Protein AF-A0A8D0ALK1-F1 (afdb_monomer_lite)

Radius of gyration: 41.33 Å; chains: 1; bounding box: 83×125×122 Å

Secondary structure (DSSP, 8-state):
--------------TT--TTS--TT---TTSS--SSPEEEEEES-HHHHTSHHHHHHHHHHTTSTTEEEEEPPHHHHHHS-GGGSPP-SEEEE---TT--HHHHHHHHHHH-PEESB-STHHHHHTBHHHHHHHHHHTT-----EEEE---SSSTTSSSEEE-SSEEEETTEEEESSEEEEESBTT----EEEPPGGGT--EEEEEEEETTEEEEEES--SPPSSS-EEEEEPP--SSEEEEEEEESTT-EEEEEEE-TTSS-BPPB-TTSPBP-EE-PPPHHHHHHHHHHHHHTTBSEEEEEEEEETTEEEEEEEEES---SS-HHHHHHHHHHHHHHHHHHH-HHHHHHHHHHHHHHHHHHHHHHHHHHHHHHHHHHHHHHHHHHHHHHHHHHHHHHHHHHHHHHHHHHHHHHTTS-TT-TTTHHHHHHHHHHHHHHHHHHHHHHHHHHHHHHHHHHHHHHHHHHHHHHHHHHHHHHHHHHHHHHHHHHHHHHHHHHHHHHHHHHHHHHHHHHHHHHHHHHHHHHHH-

Foldseek 3Di:
DDDDDDPDDPPDDDPPDDPPPDDPPDDDPVPPQPPAAAEEEEAEAPCPCVDPLNCLLVVVLVVDSRYDYHYWDNCCQQPNQLVPTDAGQEYEYADDPPGPLVRVVVNCVVRVHHYLADSVLRVLQQFVVSVVVLCVVLVAFAFDKDKWDADQVHLPPIQWDDDQAWIAHPNDIAGPQKKKAARGQNFQQIKTWHHVVVVTWIWTAHDDDQFFGIATDNDRDDDSHHIIMIGHDFDAPQWKKKWWAQALQDIFIKIAGDCRPHRGFDADPVRHGDIHGDDDDPVVSNVSNSLCVSSVANTWMWIWGCHPNDIHTHHTNGHDADPPDSVSSVVNSVSVVLVVVCVVPVPVSVVVVVVVVVVVVVVVVVVVVVVVVVVVVVVVVVVVVVVVVVVVVVVVVVVVVVVVVVVVVVVVVVCVVPPPPCPVVVPVCVVVVVVVVVVVVVVVVVVVVVVVVVVVVVVVVVCVVVCVVVVVVVVVVVVVVVVVVCVVVVVVVCVVVVVVVVVVVVVVVVVVVVVVVVVVVVVVVVVVPD

Organism: Sander lucioperca (NCBI:txid283035)

InterPro domains:
  IPR037446 Histidine acid phosphatase, VIP1 family [PTHR12750] (33-332)
  IPR040557 VIP1, N-terminal [PF18086] (38-127)

pLDDT: mean 72.55, std 26.15, range [27.42, 98.62]

Structure (mmCIF, N/CA/C/O backbone):
data_AF-A0A8D0ALK1-F1
#
_entry.id   AF-A0A8D0ALK1-F1
#
loop_
_atom_site.group_PDB
_atom_site.id
_atom_site.type_symbol
_atom_site.label_atom_id
_atom_site.label_alt_id
_atom_site.label_comp_id
_atom_site.label_asym_id
_atom_site.label_entity_id
_atom_site.label_seq_id
_atom_site.pdbx_PDB_ins_code
_atom_site.Cartn_x
_atom_site.Cartn_y
_atom_site.Cartn_z
_atom_site.occupancy
_atom_site.B_iso_or_equiv
_atom_site.auth_seq_id
_atom_site.auth_comp_id
_atom_site.auth_asym_id
_atom_site.auth_atom_id
_atom_site.pdbx_PDB_model_num
ATOM 1 N N . ARG A 1 1 ? 23.173 11.449 44.934 1.00 37.00 1 ARG A N 1
ATOM 2 C CA . ARG A 1 1 ? 21.881 11.759 45.596 1.00 37.00 1 ARG A CA 1
ATOM 3 C C . ARG A 1 1 ? 21.369 13.044 44.942 1.00 37.00 1 ARG A C 1
ATOM 5 O O . ARG A 1 1 ? 21.784 14.098 45.379 1.00 37.00 1 ARG A O 1
ATOM 12 N N . ALA A 1 2 ? 20.718 13.084 43.778 1.00 35.62 2 ALA A N 1
ATOM 13 C CA . ALA A 1 2 ? 19.665 12.246 43.192 1.00 35.62 2 ALA A CA 1
ATOM 14 C C . ALA A 1 2 ? 18.427 12.128 44.099 1.00 35.62 2 ALA A C 1
ATOM 16 O O . ALA A 1 2 ? 18.413 11.278 44.984 1.00 35.62 2 ALA A O 1
ATOM 17 N N . ALA A 1 3 ? 17.453 13.014 43.869 1.00 30.59 3 ALA A N 1
ATOM 18 C CA . ALA A 1 3 ? 16.035 12.932 44.242 1.00 30.59 3 ALA A CA 1
ATOM 19 C C . ALA A 1 3 ? 15.292 13.878 43.267 1.00 30.59 3 ALA A C 1
ATOM 21 O O . ALA A 1 3 ? 15.489 15.087 43.313 1.00 30.59 3 ALA A O 1
ATOM 22 N N . SER A 1 4 ? 14.822 13.354 42.131 1.00 27.42 4 SER A N 1
ATOM 23 C CA . SER A 1 4 ? 13.433 12.916 41.891 1.00 27.42 4 SER A CA 1
ATOM 24 C C . SER A 1 4 ? 12.476 14.090 41.639 1.00 27.42 4 SER A C 1
ATOM 26 O O . SER A 1 4 ? 11.747 14.516 42.530 1.00 27.42 4 SER A O 1
ATOM 28 N N . LEU A 1 5 ? 12.480 14.592 40.401 1.00 28.50 5 LEU A N 1
ATOM 29 C CA . LEU A 1 5 ? 11.356 15.341 39.840 1.00 28.50 5 LEU A CA 1
ATOM 30 C C . LEU A 1 5 ? 10.360 14.308 39.308 1.00 28.50 5 LEU A C 1
ATOM 32 O O . LEU A 1 5 ? 10.665 13.577 38.368 1.00 28.50 5 LEU A O 1
ATOM 36 N N . THR A 1 6 ? 9.210 14.199 39.960 1.00 28.91 6 THR A N 1
ATOM 37 C CA . THR A 1 6 ? 8.078 13.410 39.482 1.00 28.91 6 THR A CA 1
ATOM 38 C C . THR A 1 6 ? 7.420 14.141 38.317 1.00 28.91 6 THR A C 1
ATOM 40 O O . THR A 1 6 ? 6.882 15.233 38.491 1.00 28.91 6 THR A O 1
ATOM 43 N N . GLU A 1 7 ? 7.470 13.529 37.135 1.00 30.86 7 GLU A N 1
ATOM 44 C CA . GLU A 1 7 ? 6.561 13.801 36.025 1.00 30.86 7 GLU A CA 1
ATOM 45 C C . GLU A 1 7 ? 5.153 13.357 36.435 1.00 30.86 7 GLU A C 1
ATOM 47 O O . GLU A 1 7 ? 4.832 12.178 36.386 1.00 30.86 7 GLU A O 1
ATOM 52 N N . ASN A 1 8 ? 4.323 14.289 36.881 1.00 32.00 8 ASN A N 1
ATOM 53 C CA . ASN A 1 8 ? 2.869 14.179 36.851 1.00 32.00 8 ASN A CA 1
ATOM 54 C C . ASN A 1 8 ? 2.325 15.607 36.738 1.00 32.00 8 ASN A C 1
ATOM 56 O O . ASN A 1 8 ? 2.932 16.533 37.263 1.00 32.00 8 ASN A O 1
ATOM 60 N N . ASP A 1 9 ? 1.221 15.770 36.015 1.00 31.39 9 ASP A N 1
ATOM 61 C CA . ASP A 1 9 ? 0.524 17.036 35.719 1.00 31.39 9 ASP A CA 1
ATOM 62 C C . ASP A 1 9 ? 0.940 17.791 34.445 1.00 31.39 9 ASP A C 1
ATOM 64 O O . ASP A 1 9 ? 0.961 19.019 34.386 1.00 31.39 9 ASP A O 1
ATOM 68 N N . ARG A 1 10 ? 1.119 17.058 33.338 1.00 30.78 10 ARG A N 1
ATOM 69 C CA . ARG A 1 10 ? 0.694 17.576 32.021 1.00 30.78 10 ARG A CA 1
ATOM 70 C C . ARG A 1 10 ? -0.693 17.035 31.678 1.00 30.78 10 ARG A C 1
ATOM 72 O O . ARG A 1 10 ? -0.836 16.147 30.841 1.00 30.78 10 ARG A O 1
ATOM 79 N N . GLN A 1 11 ? -1.720 17.575 32.331 1.00 30.17 11 GLN A N 1
ATOM 80 C CA . GLN A 1 11 ? -3.093 17.474 31.837 1.00 30.17 11 GLN A CA 1
ATOM 81 C C . GLN A 1 11 ? -3.224 18.372 30.602 1.00 30.17 11 GLN A C 1
ATOM 83 O O . GLN A 1 11 ? -3.250 19.597 30.701 1.00 30.17 11 GLN A O 1
ATOM 88 N N . TYR A 1 12 ? -3.289 17.763 29.420 1.00 31.61 12 TYR A N 1
ATOM 89 C CA . TYR A 1 12 ? -3.788 18.444 28.229 1.00 31.61 12 TYR A CA 1
ATOM 90 C C . TYR A 1 12 ? -5.313 18.585 28.365 1.00 31.61 12 TYR A C 1
ATOM 92 O O . TYR A 1 12 ? -5.971 17.599 28.706 1.00 31.61 12 TYR A O 1
ATOM 100 N N . PRO A 1 13 ? -5.902 19.771 28.130 1.00 31.12 13 PRO A N 1
ATOM 101 C CA . PRO A 1 13 ? -7.339 19.952 28.271 1.00 31.12 13 PRO A CA 1
ATOM 102 C C . PRO A 1 13 ? -8.085 19.138 27.208 1.00 31.12 13 PRO A C 1
ATOM 104 O O . PRO A 1 13 ? -7.770 19.184 26.018 1.00 31.12 13 PRO A O 1
ATOM 107 N N . CYS A 1 14 ? -9.092 18.389 27.654 1.00 35.25 14 CYS A N 1
ATOM 108 C CA . CYS A 1 14 ? -10.040 17.688 26.800 1.00 35.25 14 CYS A CA 1
ATOM 109 C C . CYS A 1 14 ? -10.796 18.705 25.925 1.00 35.25 14 CYS A C 1
ATOM 111 O O . CYS A 1 14 ? -11.572 19.515 26.428 1.00 35.25 14 CYS A O 1
ATOM 113 N N . LEU A 1 15 ? -10.590 18.660 24.608 1.00 38.78 15 LEU A N 1
ATOM 114 C CA . LEU A 1 15 ? -11.189 19.579 23.627 1.00 38.78 15 LEU A CA 1
ATOM 115 C C . LEU A 1 15 ? -12.679 19.308 23.325 1.00 38.78 15 LEU A C 1
ATOM 117 O O . LEU A 1 15 ? -13.199 19.811 22.335 1.00 38.78 15 LEU A O 1
ATOM 121 N N . THR A 1 16 ? -13.385 18.523 24.148 1.00 40.69 16 THR A N 1
ATOM 122 C CA . THR A 1 16 ? -14.784 18.133 23.869 1.00 40.69 16 THR A CA 1
ATOM 123 C C . THR A 1 16 ? -15.781 18.344 25.012 1.00 40.69 16 THR A C 1
ATOM 125 O O . THR A 1 16 ? -16.963 18.073 24.821 1.00 40.69 16 THR A O 1
ATOM 128 N N . CYS A 1 17 ? -15.382 18.911 26.157 1.00 33.03 17 CYS A N 1
ATOM 129 C CA . CYS A 1 17 ? -16.302 19.119 27.284 1.00 33.03 17 CYS A CA 1
ATOM 130 C C . CYS A 1 17 ? -16.154 20.530 27.876 1.00 33.03 17 CYS A C 1
ATOM 132 O O . CYS A 1 17 ? -15.208 20.792 28.615 1.00 33.03 17 CYS A O 1
ATOM 134 N N . HIS A 1 18 ? -17.097 21.438 27.597 1.00 32.75 18 HIS A N 1
ATOM 135 C CA . HIS A 1 18 ? -17.224 22.692 28.352 1.00 32.75 18 HIS A CA 1
ATOM 136 C C . HIS A 1 18 ? -18.077 22.434 29.620 1.00 32.75 18 HIS A C 1
ATOM 138 O O . HIS A 1 18 ? -19.103 21.760 29.504 1.00 32.75 18 HIS A O 1
ATOM 144 N N . PRO A 1 19 ? -17.729 22.944 30.822 1.00 34.88 19 PRO A N 1
ATOM 145 C CA . PRO A 1 19 ? -18.329 22.501 32.096 1.00 34.88 19 PRO A CA 1
ATOM 146 C C . PRO A 1 19 ? -19.754 23.002 32.404 1.00 34.88 19 PRO A C 1
ATOM 148 O O . PRO A 1 19 ? -20.166 22.988 33.559 1.00 34.88 19 PRO A O 1
ATOM 151 N N . SER A 1 20 ? -20.518 23.485 31.426 1.00 36.06 20 SER A N 1
ATOM 152 C CA . SER A 1 20 ? -21.765 24.233 31.668 1.00 36.06 20 SER A CA 1
ATOM 153 C C . SER A 1 20 ? -23.062 23.472 31.359 1.00 36.06 20 SER A C 1
ATOM 155 O O . SER A 1 20 ? -24.126 24.082 31.332 1.00 36.06 20 SER A O 1
ATOM 157 N N . LEU A 1 21 ? -23.009 22.151 31.155 1.00 37.72 21 LEU A N 1
ATOM 158 C CA . LEU A 1 21 ? -24.190 21.328 30.834 1.00 37.72 21 LEU A CA 1
ATOM 159 C C . LEU A 1 21 ? -24.625 20.355 31.944 1.00 37.72 21 LEU A C 1
ATOM 161 O O . LEU A 1 21 ? -25.473 19.500 31.700 1.00 37.72 21 LEU A O 1
ATOM 165 N N . LEU A 1 22 ? -24.094 20.476 33.166 1.00 35.22 22 LEU A N 1
ATOM 166 C CA . LEU A 1 22 ? -24.470 19.604 34.285 1.00 35.22 22 LEU A CA 1
ATOM 167 C C . LEU A 1 22 ? -24.915 20.415 35.491 1.00 35.22 22 LEU A C 1
ATOM 169 O O . LEU A 1 22 ? -24.142 21.179 36.063 1.00 35.22 22 LEU A O 1
ATOM 173 N N . GLY A 1 23 ? -26.179 20.230 35.875 1.00 35.62 23 GLY A N 1
ATOM 174 C CA . GLY A 1 23 ? -26.666 20.671 37.176 1.00 35.62 23 GLY A CA 1
ATOM 175 C C . GLY A 1 23 ? -25.873 19.999 38.307 1.00 35.62 23 GLY A C 1
ATOM 176 O O . GLY A 1 23 ? -25.333 18.903 38.114 1.00 35.62 23 GLY A O 1
ATOM 177 N N . PRO A 1 24 ? -25.787 20.625 39.492 1.00 35.81 24 PRO A N 1
ATOM 178 C CA . PRO A 1 24 ? -25.089 20.035 40.625 1.00 35.81 24 PRO A CA 1
ATOM 179 C C . PRO A 1 24 ? -25.780 18.718 41.009 1.00 35.81 24 PRO A C 1
ATOM 181 O O . PRO A 1 24 ? -26.920 18.720 41.465 1.00 35.81 24 PRO A O 1
ATOM 184 N N . GLY A 1 25 ? -25.093 17.594 40.790 1.00 44.75 25 GLY A N 1
ATOM 185 C CA . GLY A 1 25 ? -25.544 16.260 41.205 1.00 44.75 25 GLY A CA 1
ATOM 186 C C . GLY A 1 25 ? -26.028 15.308 40.104 1.00 44.75 25 GLY A C 1
ATOM 187 O O . GLY A 1 25 ? -26.467 14.213 40.440 1.00 44.75 25 GLY A O 1
ATOM 188 N N . LEU A 1 26 ? -25.927 15.655 38.816 1.00 36.69 26 LEU A N 1
ATOM 189 C CA . LEU A 1 26 ? -26.198 14.717 37.712 1.00 36.69 26 LEU A CA 1
ATOM 190 C C . LEU A 1 26 ? -24.907 14.436 36.916 1.00 36.69 26 LEU A C 1
ATOM 192 O O . LEU A 1 26 ? -24.196 15.386 36.589 1.00 36.69 26 LEU A O 1
ATOM 196 N N . PRO A 1 27 ? -24.561 13.167 36.620 1.00 33.25 27 PRO A N 1
ATOM 197 C CA . PRO A 1 27 ? -23.380 12.826 35.826 1.00 33.25 27 PRO A CA 1
ATOM 198 C C . PRO A 1 27 ? -23.559 13.209 34.349 1.00 33.25 27 PRO A C 1
ATOM 200 O O . PRO A 1 27 ? -24.668 13.175 33.815 1.00 33.25 27 PRO A O 1
ATOM 203 N N . CYS A 1 28 ? -22.459 13.584 33.683 1.00 36.19 28 CYS A N 1
ATOM 204 C CA . CYS A 1 28 ? -22.439 13.932 32.256 1.00 36.19 28 CYS A CA 1
ATOM 205 C C . CYS A 1 28 ? -23.019 12.783 31.418 1.00 36.19 28 CYS A C 1
ATOM 207 O O . CYS A 1 28 ? -22.556 11.657 31.607 1.00 36.19 28 CYS A O 1
ATOM 209 N N . PRO A 1 29 ? -23.902 13.019 30.426 1.00 40.34 29 PRO A N 1
ATOM 210 C CA . PRO A 1 29 ? -24.331 11.965 29.501 1.00 40.34 29 PRO A CA 1
ATOM 211 C C . PRO A 1 29 ? -23.166 11.361 28.692 1.00 40.34 29 PRO A C 1
ATOM 213 O O . PRO A 1 29 ? -23.307 10.287 28.122 1.00 40.34 29 PRO A O 1
ATOM 216 N N . LEU A 1 30 ? -22.009 12.041 28.657 1.00 41.84 30 LEU A N 1
ATOM 217 C CA . LEU A 1 30 ? -20.751 11.586 28.046 1.00 41.84 30 LEU A CA 1
ATOM 218 C C . LEU A 1 30 ? -19.722 11.042 29.064 1.00 41.84 30 LEU A C 1
ATOM 220 O O . LEU A 1 30 ? -18.662 10.589 28.652 1.00 41.84 30 LEU A O 1
ATOM 224 N N . HIS A 1 31 ? -19.994 11.114 30.376 1.00 38.66 31 HIS A N 1
ATOM 225 C CA . HIS A 1 31 ? -19.195 10.488 31.455 1.00 38.66 31 HIS A CA 1
ATOM 226 C C . HIS A 1 31 ? -20.001 9.448 32.242 1.00 38.66 31 HIS A C 1
ATOM 228 O O . HIS A 1 31 ? -19.615 9.062 33.345 1.00 38.66 31 HIS A O 1
ATOM 234 N N . GLN A 1 32 ? -21.110 8.953 31.700 1.00 37.09 32 GLN A N 1
ATOM 235 C CA . GLN A 1 32 ? -21.448 7.584 32.041 1.00 37.09 32 GLN A CA 1
ATOM 236 C C . GLN A 1 32 ? -20.432 6.730 31.283 1.00 37.09 32 GLN A C 1
ATOM 238 O O . GLN A 1 32 ? -20.421 6.801 30.047 1.00 37.09 32 GLN A O 1
ATOM 243 N N . PRO A 1 33 ? -19.530 5.991 31.967 1.00 39.22 33 PRO A N 1
ATOM 244 C CA . PRO A 1 33 ? -18.787 4.957 31.270 1.00 39.22 33 PRO A CA 1
ATOM 245 C C . PRO A 1 33 ? -19.846 4.147 30.524 1.00 39.22 33 PRO A C 1
ATOM 247 O O . PRO A 1 33 ? -20.894 3.857 31.114 1.00 39.22 33 PRO A O 1
ATOM 250 N N . PRO A 1 34 ? -19.665 3.875 29.221 1.00 48.03 34 PRO A N 1
ATOM 251 C CA . PRO A 1 34 ? -20.633 3.039 28.539 1.00 48.03 34 PRO A CA 1
ATOM 252 C C . PRO A 1 34 ? -20.786 1.781 29.396 1.00 48.03 34 PRO A C 1
ATOM 254 O O . PRO A 1 34 ? -19.771 1.248 29.847 1.00 48.03 34 PRO A O 1
ATOM 257 N N . GLU A 1 35 ? -22.019 1.327 29.648 1.00 56.12 35 GLU A N 1
ATOM 258 C CA . GLU A 1 35 ? -22.273 0.140 30.492 1.00 56.12 35 GLU A CA 1
ATOM 259 C C . GLU A 1 35 ? -21.412 -1.069 30.061 1.00 56.12 35 GLU A C 1
ATOM 261 O O . GLU A 1 35 ? -21.168 -1.982 30.846 1.00 56.12 35 GLU A O 1
ATOM 266 N N . ARG A 1 36 ? -20.890 -1.034 28.823 1.00 71.50 36 ARG A N 1
ATOM 267 C CA . ARG A 1 36 ? -19.867 -1.919 28.270 1.00 71.50 36 ARG A CA 1
ATOM 268 C C . ARG A 1 36 ? -18.848 -1.163 27.389 1.00 71.50 36 ARG A C 1
ATOM 270 O O . ARG A 1 36 ? -19.230 -0.433 26.467 1.00 71.50 36 ARG A O 1
ATOM 277 N N . GLN A 1 37 ? -17.549 -1.367 27.637 1.00 81.75 37 GLN A N 1
ATOM 278 C CA . GLN A 1 37 ? -16.452 -0.912 26.762 1.00 81.75 37 GLN A CA 1
ATOM 279 C C . GLN A 1 37 ? -16.472 -1.662 25.418 1.00 81.75 37 GLN A C 1
ATOM 281 O O . GLN A 1 37 ? -16.802 -2.846 25.387 1.00 81.75 37 GLN A O 1
ATOM 286 N N . ILE A 1 38 ? -16.100 -0.989 24.321 1.00 86.00 38 ILE A N 1
ATOM 287 C CA . ILE A 1 38 ? -15.883 -1.632 23.016 1.00 86.00 38 ILE A CA 1
ATOM 288 C C . ILE A 1 38 ? -14.579 -2.413 23.092 1.00 86.00 38 ILE A C 1
ATOM 290 O O . ILE A 1 38 ? -13.524 -1.822 23.318 1.00 86.00 38 ILE A O 1
ATOM 294 N N . VAL A 1 39 ? -14.633 -3.718 22.863 1.00 91.00 39 VAL A N 1
ATOM 295 C CA . VAL A 1 39 ? -13.444 -4.565 22.845 1.00 91.00 39 VAL A CA 1
ATOM 296 C C . VAL A 1 39 ? -12.898 -4.658 21.422 1.00 91.00 39 VAL A C 1
ATOM 298 O O . VAL A 1 39 ? -13.570 -5.155 20.519 1.00 91.00 39 VAL A O 1
ATOM 301 N N . VAL A 1 40 ? -11.663 -4.206 21.219 1.00 92.62 40 VAL A N 1
ATOM 302 C CA . VAL A 1 40 ? -10.938 -4.305 19.946 1.00 92.62 40 VAL A CA 1
ATOM 303 C C . VAL A 1 40 ? -9.906 -5.426 20.055 1.00 92.62 40 VAL A C 1
ATOM 305 O O . VAL A 1 40 ? -8.926 -5.326 20.795 1.00 92.62 40 VAL A O 1
ATOM 308 N N . GLY A 1 41 ? -10.133 -6.506 19.313 1.00 95.81 41 GLY A N 1
ATOM 309 C CA . GLY A 1 41 ? -9.256 -7.668 19.239 1.00 95.81 41 GLY A CA 1
ATOM 310 C C . GLY A 1 41 ? -8.155 -7.480 18.198 1.00 95.81 41 GLY A C 1
ATOM 311 O O . GLY A 1 41 ? -8.444 -7.169 17.043 1.00 95.81 41 GLY A O 1
ATOM 312 N N . ILE A 1 42 ? -6.898 -7.705 18.582 1.00 97.19 42 ILE A N 1
ATOM 313 C CA . ILE A 1 42 ? -5.753 -7.781 17.665 1.00 97.19 42 ILE A CA 1
ATOM 314 C C . ILE A 1 42 ? -5.367 -9.248 17.495 1.00 97.19 42 ILE A C 1
ATOM 316 O O . ILE A 1 42 ? -4.771 -9.844 18.394 1.00 97.19 42 ILE A O 1
ATOM 320 N N . CYS A 1 43 ? -5.678 -9.820 16.334 1.00 98.12 43 CYS A N 1
ATOM 321 C CA . CYS A 1 43 ? -5.379 -11.210 16.000 1.00 98.12 43 CYS A CA 1
ATOM 322 C C . CYS A 1 43 ? -4.365 -11.270 14.852 1.00 98.12 43 CYS A C 1
ATOM 324 O O . CYS A 1 43 ? -4.718 -11.237 13.673 1.00 98.12 43 CYS A O 1
ATOM 326 N N . ALA A 1 44 ? -3.085 -11.319 15.208 1.00 97.88 44 ALA A N 1
ATOM 327 C CA . ALA A 1 44 ? -1.969 -11.441 14.277 1.00 97.88 44 ALA A CA 1
ATOM 328 C C . ALA A 1 44 ? -0.776 -12.091 14.989 1.00 97.88 44 ALA A C 1
ATOM 330 O O . ALA A 1 44 ? -0.675 -12.027 16.216 1.00 97.88 44 ALA A O 1
ATOM 331 N N . MET A 1 45 ? 0.165 -12.644 14.218 1.00 97.56 45 MET A N 1
ATOM 332 C CA . MET A 1 45 ? 1.407 -13.213 14.759 1.00 97.56 45 MET A CA 1
ATOM 333 C C . MET A 1 45 ? 2.130 -12.209 15.671 1.00 97.56 45 MET A C 1
ATOM 335 O O . MET A 1 45 ? 2.180 -11.011 15.373 1.00 97.56 45 MET A O 1
ATOM 339 N N . MET A 1 46 ? 2.763 -12.689 16.740 1.00 94.44 46 MET A N 1
ATOM 340 C CA . MET A 1 46 ? 3.441 -11.913 17.781 1.00 94.44 46 MET A CA 1
ATOM 341 C C . MET A 1 46 ? 4.452 -10.921 17.204 1.00 94.44 46 MET A C 1
ATOM 343 O O . MET A 1 46 ? 4.525 -9.770 17.636 1.00 94.44 46 MET A O 1
ATOM 347 N N . LYS A 1 47 ? 5.193 -11.327 16.165 1.00 94.44 47 LYS A N 1
ATOM 348 C CA . LYS A 1 47 ? 6.137 -10.451 15.448 1.00 94.44 47 LYS A CA 1
ATOM 349 C C . LYS A 1 47 ? 5.474 -9.185 14.887 1.00 94.44 47 LYS A C 1
ATOM 351 O O . LYS A 1 47 ? 6.145 -8.169 14.707 1.00 94.44 47 LYS A O 1
ATOM 356 N N . LYS A 1 48 ? 4.184 -9.252 14.556 1.00 94.88 48 LYS A N 1
ATOM 357 C CA . LYS A 1 48 ? 3.386 -8.151 14.011 1.00 94.88 48 LYS A CA 1
ATOM 358 C C . LYS A 1 48 ? 2.616 -7.423 15.111 1.00 94.88 48 LYS A C 1
ATOM 360 O O . LYS A 1 48 ? 2.707 -6.196 15.171 1.00 94.88 48 LYS A O 1
ATOM 365 N N . SER A 1 49 ? 1.935 -8.153 15.995 1.00 94.00 49 SER A N 1
ATOM 366 C CA . SER A 1 49 ? 1.122 -7.575 17.074 1.00 94.00 49 SER A CA 1
ATOM 367 C C . SER A 1 49 ? 1.949 -6.842 18.139 1.00 94.00 49 SER A C 1
ATOM 369 O O . SER A 1 49 ? 1.467 -5.871 18.708 1.00 94.00 49 SER A O 1
ATOM 371 N N . LYS A 1 50 ? 3.219 -7.222 18.347 1.00 93.19 50 LYS A N 1
ATOM 372 C CA . LYS A 1 50 ? 4.176 -6.514 19.226 1.00 93.19 50 LYS A CA 1
ATOM 373 C C . LYS A 1 50 ? 5.207 -5.671 18.467 1.00 93.19 50 LYS A C 1
ATOM 375 O O . LYS A 1 50 ? 6.257 -5.322 19.004 1.00 93.19 50 LYS A O 1
ATOM 380 N N . SER A 1 51 ? 4.970 -5.392 17.186 1.00 93.75 51 SER A N 1
ATOM 381 C CA . SER A 1 51 ? 5.882 -4.544 16.416 1.00 93.75 51 SER A CA 1
ATOM 382 C C . SER A 1 51 ? 5.792 -3.089 16.882 1.00 93.75 51 SER A C 1
ATOM 384 O O . SER A 1 51 ? 4.708 -2.619 17.205 1.00 93.75 51 SER A O 1
ATOM 386 N N . LYS A 1 52 ? 6.909 -2.345 16.843 1.00 92.12 52 LYS A N 1
ATOM 387 C CA . LYS A 1 52 ? 6.935 -0.928 17.254 1.00 92.12 52 LYS A CA 1
ATOM 388 C C . LYS A 1 52 ? 5.794 -0.084 16.645 1.00 92.12 52 LYS A C 1
ATOM 390 O O . LYS A 1 52 ? 5.142 0.610 17.412 1.00 92.12 52 LYS A O 1
ATOM 395 N N . PRO A 1 53 ? 5.504 -0.138 15.326 1.00 92.56 53 PRO A N 1
ATOM 396 C CA . PRO A 1 53 ? 4.384 0.615 14.755 1.00 92.56 53 PRO A CA 1
ATOM 397 C C . PRO A 1 53 ? 3.025 0.215 15.332 1.00 92.56 53 PRO A C 1
ATOM 399 O O . PRO A 1 53 ? 2.191 1.080 15.561 1.00 92.56 53 PRO A O 1
ATOM 402 N N . MET A 1 54 ? 2.810 -1.084 15.577 1.00 91.06 54 MET A N 1
ATOM 403 C CA . MET A 1 54 ? 1.577 -1.563 16.195 1.00 91.06 54 MET A CA 1
ATOM 404 C C . MET A 1 54 ? 1.452 -0.986 17.604 1.00 91.06 54 MET A C 1
ATOM 406 O O . MET A 1 54 ? 0.481 -0.298 17.881 1.00 91.06 54 MET A O 1
ATOM 410 N N . THR A 1 55 ? 2.461 -1.178 18.458 1.00 90.88 55 THR A N 1
ATOM 411 C CA . THR A 1 55 ? 2.448 -0.692 19.845 1.00 90.88 55 THR A CA 1
ATOM 412 C C . THR A 1 55 ? 2.188 0.814 19.931 1.00 90.88 55 THR A C 1
ATOM 414 O O . THR A 1 55 ? 1.319 1.229 20.686 1.00 90.88 55 THR A O 1
ATOM 417 N N . GLU A 1 56 ? 2.845 1.622 19.094 1.00 91.62 56 GLU A N 1
ATOM 418 C CA . GLU A 1 56 ? 2.645 3.080 19.042 1.00 91.62 56 GLU A CA 1
ATOM 419 C C . GLU A 1 56 ? 1.193 3.475 18.716 1.00 91.62 56 GLU A C 1
ATOM 421 O O . GLU A 1 56 ? 0.665 4.435 19.282 1.00 91.62 56 GLU A O 1
ATOM 426 N N . ILE A 1 57 ? 0.535 2.749 17.807 1.00 88.31 57 ILE A N 1
ATOM 427 C CA . ILE A 1 57 ? -0.869 2.992 17.448 1.00 88.31 57 ILE A CA 1
ATOM 428 C C . ILE A 1 57 ? -1.797 2.498 18.564 1.00 88.31 57 ILE A C 1
ATOM 430 O O . ILE A 1 57 ? -2.727 3.209 18.946 1.00 88.31 57 ILE A O 1
ATOM 434 N N . LEU A 1 58 ? -1.533 1.314 19.125 1.00 86.69 58 LEU A N 1
ATOM 435 C CA . LEU A 1 58 ? -2.351 0.736 20.193 1.00 86.69 58 LEU A CA 1
ATOM 436 C C . LEU A 1 58 ? -2.312 1.586 21.470 1.00 86.69 58 LEU A C 1
ATOM 438 O O . LEU A 1 58 ? -3.361 1.860 22.041 1.00 86.69 58 LEU A O 1
ATOM 442 N N . GLU A 1 59 ? -1.140 2.072 21.885 1.00 87.50 59 GLU A N 1
ATOM 443 C CA . GLU A 1 59 ? -0.986 2.949 23.057 1.00 87.50 59 GLU A CA 1
ATOM 444 C C . GLU A 1 59 ? -1.787 4.252 22.928 1.00 87.50 59 GLU A C 1
ATOM 446 O O . GLU A 1 59 ? -2.266 4.792 23.924 1.00 87.50 59 GLU A O 1
ATOM 451 N N . ARG A 1 60 ? -1.969 4.759 21.702 1.00 86.31 60 ARG A N 1
ATOM 452 C CA . ARG A 1 60 ? -2.809 5.935 21.430 1.00 86.31 60 ARG A CA 1
ATOM 453 C C . ARG A 1 60 ? -4.299 5.602 21.510 1.00 86.31 60 ARG A C 1
ATOM 455 O O . ARG A 1 60 ? -5.053 6.402 22.056 1.00 86.31 60 ARG A O 1
ATOM 462 N N . LEU A 1 61 ? -4.712 4.428 21.027 1.00 81.38 61 LEU A N 1
ATOM 463 C CA . LEU A 1 61 ? -6.099 3.951 21.121 1.00 81.38 61 LEU A CA 1
ATOM 464 C C . LEU A 1 61 ? -6.514 3.624 22.566 1.00 81.38 61 LEU A C 1
ATOM 466 O O . LEU A 1 61 ? -7.650 3.892 22.942 1.00 81.38 61 LEU A O 1
ATOM 470 N N . CYS A 1 62 ? -5.594 3.130 23.401 1.00 80.81 62 CYS A N 1
ATOM 471 C CA . CYS A 1 62 ? -5.850 2.844 24.819 1.00 80.81 62 CYS A CA 1
ATOM 472 C C . CYS A 1 62 ? -6.125 4.092 25.678 1.00 80.81 62 CYS A C 1
ATOM 474 O O . CYS A 1 62 ? -6.521 3.951 26.830 1.00 80.81 62 CYS A O 1
ATOM 476 N N . LYS A 1 63 ? -5.921 5.312 25.159 1.00 80.88 63 LYS A N 1
ATOM 477 C CA . LYS A 1 63 ? -6.225 6.560 25.886 1.00 80.88 63 LYS A CA 1
ATOM 478 C C . LYS A 1 63 ? -7.725 6.861 25.984 1.00 80.88 63 LYS A C 1
ATOM 480 O O . LYS A 1 63 ? -8.097 7.821 26.650 1.00 80.88 63 LYS A O 1
ATOM 485 N N . PHE A 1 64 ? -8.573 6.102 25.291 1.00 77.44 64 PHE A N 1
ATOM 486 C CA . PHE A 1 64 ? -10.017 6.305 25.276 1.00 77.44 64 PHE A CA 1
ATOM 487 C C . PHE A 1 64 ? -10.704 5.342 26.245 1.00 77.44 64 PHE A C 1
ATOM 489 O O . PHE A 1 64 ? -10.739 4.140 25.999 1.00 77.44 64 PHE A O 1
ATOM 496 N N . ASP A 1 65 ? -11.336 5.876 27.292 1.00 77.31 65 ASP A N 1
ATOM 497 C CA . ASP A 1 65 ? -11.950 5.090 28.379 1.00 77.31 65 ASP A CA 1
ATOM 498 C C . ASP A 1 65 ? -13.059 4.119 27.926 1.00 77.31 65 ASP A C 1
ATOM 500 O O . ASP A 1 65 ? -13.436 3.198 28.653 1.00 77.31 65 ASP A O 1
ATOM 504 N N . TYR A 1 66 ? -13.599 4.304 26.717 1.00 80.06 66 TYR A N 1
ATOM 505 C CA . TYR A 1 66 ? -14.629 3.446 26.130 1.00 80.06 66 TYR A CA 1
ATOM 506 C C . TYR A 1 66 ? -14.086 2.333 25.218 1.00 80.06 66 TYR A C 1
ATOM 508 O O . TYR A 1 66 ? -14.896 1.554 24.709 1.00 80.06 66 TYR A O 1
ATOM 516 N N . ILE A 1 67 ? -12.768 2.254 24.991 1.00 84.25 67 ILE A N 1
ATOM 517 C CA . ILE A 1 67 ? -12.108 1.224 24.173 1.00 84.25 67 ILE A CA 1
ATOM 518 C C . ILE A 1 67 ? -11.227 0.354 25.062 1.00 84.25 67 ILE A C 1
ATOM 520 O O . ILE A 1 67 ? -10.356 0.844 25.772 1.00 84.25 67 ILE A O 1
ATOM 524 N N . ASN A 1 68 ? -11.415 -0.957 24.962 1.00 87.88 68 ASN A N 1
ATOM 525 C CA . ASN A 1 68 ? -10.561 -1.956 25.580 1.00 87.88 68 ASN A CA 1
ATOM 526 C C . ASN A 1 68 ? -9.825 -2.750 24.495 1.00 87.88 68 ASN A C 1
ATOM 528 O O . ASN A 1 68 ? -10.451 -3.362 23.630 1.00 87.88 68 ASN A O 1
ATOM 532 N N . MET A 1 69 ? -8.495 -2.751 24.532 1.00 89.69 69 MET A N 1
ATOM 533 C CA . MET A 1 69 ? -7.666 -3.455 23.553 1.00 89.69 69 MET A CA 1
ATOM 534 C C . MET A 1 69 ? -7.291 -4.846 24.066 1.00 89.69 69 MET A C 1
ATOM 536 O O . MET A 1 69 ? -6.713 -4.979 25.143 1.00 89.69 69 MET A O 1
ATOM 540 N N . VAL A 1 70 ? -7.539 -5.884 23.266 1.00 94.25 70 VAL A N 1
ATOM 541 C CA . VAL A 1 70 ? -7.178 -7.269 23.598 1.00 94.25 70 VAL A CA 1
ATOM 542 C C . VAL A 1 70 ? -6.300 -7.846 22.495 1.00 94.25 70 VAL A C 1
ATOM 544 O O . VAL A 1 70 ? -6.751 -8.068 21.375 1.00 94.25 70 VAL A O 1
ATOM 547 N N . ILE A 1 71 ? -5.030 -8.110 22.801 1.00 96.38 71 ILE A N 1
ATOM 548 C CA . ILE A 1 71 ? -4.121 -8.796 21.875 1.00 96.38 71 ILE A CA 1
ATOM 549 C C . ILE A 1 71 ? -4.262 -10.299 22.088 1.00 96.38 71 ILE A C 1
ATOM 551 O O . ILE A 1 71 ? -4.047 -10.789 23.196 1.00 96.38 71 ILE A O 1
ATOM 555 N N . PHE A 1 72 ? -4.611 -11.030 21.033 1.00 97.75 72 PHE A N 1
ATOM 556 C CA . PHE A 1 72 ? -4.783 -12.476 21.114 1.00 97.75 72 PHE A CA 1
ATOM 557 C C . PHE A 1 72 ? -3.393 -13.118 21.257 1.00 97.75 72 PHE A C 1
ATOM 559 O O . PHE A 1 72 ? -2.507 -12.817 20.447 1.00 97.75 72 PHE A O 1
ATOM 566 N N . PRO A 1 73 ? -3.155 -13.962 22.279 1.00 97.38 73 PRO A N 1
ATOM 567 C CA . PRO A 1 73 ? -1.874 -14.645 22.426 1.00 97.38 73 PRO A CA 1
ATOM 568 C C . PRO A 1 73 ? -1.578 -15.534 21.211 1.00 97.38 73 PRO A C 1
ATOM 570 O O . PRO A 1 73 ? -2.473 -16.205 20.706 1.00 97.38 73 PRO A O 1
ATOM 573 N N . GLU A 1 74 ? -0.324 -15.565 20.748 1.00 97.12 74 GLU A N 1
ATOM 574 C CA . GLU A 1 74 ? 0.062 -16.359 19.566 1.00 97.12 74 GLU A CA 1
ATOM 575 C C . GLU A 1 74 ? -0.190 -17.861 19.769 1.00 97.12 74 GLU A C 1
ATOM 577 O O . GLU A 1 74 ? -0.713 -18.509 18.871 1.00 97.12 74 GLU A O 1
ATOM 582 N N . GLU A 1 75 ? 0.082 -18.385 20.967 1.00 97.06 75 GLU A N 1
ATOM 583 C CA . GLU A 1 75 ? -0.231 -19.768 21.361 1.00 97.06 75 GLU A CA 1
ATOM 584 C C . GLU A 1 75 ? -1.730 -20.074 21.220 1.00 97.06 75 GLU A C 1
ATOM 586 O O . GLU A 1 75 ? -2.106 -21.065 20.607 1.00 97.06 75 GLU A O 1
ATOM 591 N N . VAL A 1 76 ? -2.606 -19.164 21.662 1.00 97.56 76 VAL A N 1
ATOM 592 C CA . VAL A 1 76 ? -4.065 -19.305 21.504 1.00 97.56 76 VAL A CA 1
ATOM 593 C C . VAL A 1 76 ? -4.466 -19.291 20.024 1.00 97.56 76 VAL A C 1
ATOM 595 O O . VAL A 1 76 ? -5.285 -20.104 19.598 1.00 97.56 76 VAL A O 1
ATOM 598 N N . ILE A 1 77 ? -3.870 -18.406 19.216 1.00 98.12 77 ILE A N 1
ATOM 599 C CA . ILE A 1 77 ? -4.135 -18.339 17.769 1.00 98.12 77 ILE A CA 1
ATOM 600 C C . ILE A 1 77 ? -3.751 -19.659 17.084 1.00 98.12 77 ILE A C 1
ATOM 602 O O . ILE A 1 77 ? -4.484 -20.150 16.224 1.00 98.12 77 ILE A O 1
ATOM 606 N N . LEU A 1 78 ? -2.618 -20.253 17.453 1.00 97.81 78 LEU A N 1
ATOM 607 C CA . LEU A 1 78 ? -2.105 -21.460 16.807 1.00 97.81 78 LEU A CA 1
ATOM 608 C C . LEU A 1 78 ? -2.788 -22.730 17.326 1.00 97.81 78 LEU A C 1
ATOM 610 O O . LEU A 1 78 ? -3.302 -23.515 16.530 1.00 97.81 78 LEU A O 1
ATOM 614 N N . GLU A 1 79 ? -2.873 -22.894 18.640 1.00 97.62 79 GLU A N 1
ATOM 615 C CA . GLU A 1 79 ? -3.150 -24.184 19.280 1.00 97.62 79 GLU A CA 1
ATOM 616 C C . GLU A 1 79 ? -4.606 -24.333 19.732 1.00 97.62 79 GLU A C 1
ATOM 618 O O . GLU A 1 79 ? -5.188 -25.407 19.600 1.00 97.62 79 GLU A O 1
ATOM 623 N N . GLU A 1 80 ? -5.239 -23.256 20.202 1.00 98.25 80 GLU A N 1
ATOM 624 C CA . GLU A 1 80 ? -6.590 -23.334 20.769 1.00 98.25 80 GLU A CA 1
ATOM 625 C C . GLU A 1 80 ? -7.682 -23.199 19.695 1.00 98.25 80 GLU A C 1
ATOM 627 O O . GLU A 1 80 ? -7.526 -22.415 18.749 1.00 98.25 80 GLU A O 1
ATOM 632 N N . PRO A 1 81 ? -8.816 -23.910 19.821 1.00 98.19 81 PRO A N 1
ATOM 633 C CA . PRO A 1 81 ? -9.940 -23.771 18.902 1.00 98.19 81 PRO A CA 1
ATOM 634 C C . PRO A 1 81 ? -10.605 -22.389 19.044 1.00 98.19 81 PRO A C 1
ATOM 636 O O . PRO A 1 81 ? -10.526 -21.742 20.097 1.00 98.19 81 PRO A O 1
ATOM 639 N N . VAL A 1 82 ? -11.247 -21.915 17.973 1.00 98.12 82 VAL A N 1
ATOM 640 C CA . VAL A 1 82 ? -11.712 -20.519 17.842 1.00 98.12 82 VAL A CA 1
ATOM 641 C C . VAL A 1 82 ? -12.782 -20.129 18.865 1.00 98.12 82 VAL A C 1
ATOM 643 O O . VAL A 1 82 ? -12.942 -18.952 19.188 1.00 98.12 82 VAL A O 1
ATOM 646 N N . GLU A 1 83 ? -13.489 -21.100 19.444 1.00 97.75 83 GLU A N 1
ATOM 647 C CA . GLU A 1 83 ? -14.470 -20.888 20.506 1.00 97.75 83 GLU A CA 1
ATOM 648 C C . GLU A 1 83 ? -13.824 -20.347 21.783 1.00 97.75 83 GLU A C 1
ATOM 650 O O . GLU A 1 83 ? -14.473 -19.598 22.516 1.00 97.75 83 GLU A O 1
ATOM 655 N N . LYS A 1 84 ? -12.560 -20.701 22.045 1.00 97.62 84 LYS A N 1
ATOM 656 C CA . LYS A 1 84 ? -11.815 -20.275 23.238 1.00 97.62 84 LYS A CA 1
ATOM 657 C C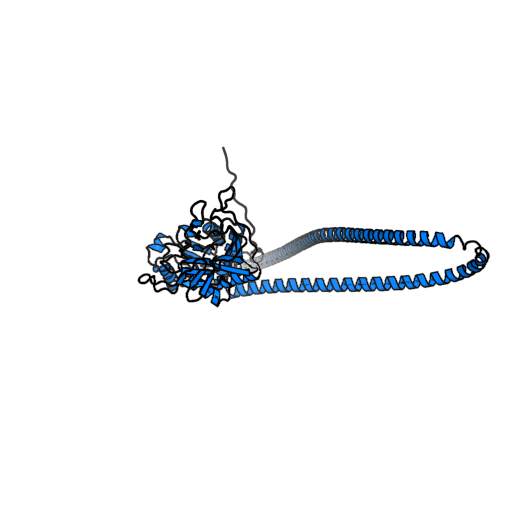 . LYS A 1 84 ? -11.072 -18.955 23.055 1.00 97.62 84 LYS A C 1
ATOM 659 O O . LYS A 1 84 ? -10.486 -18.449 24.012 1.00 97.62 84 LYS A O 1
ATOM 664 N N . TRP A 1 85 ? -11.053 -18.403 21.845 1.00 98.38 85 TRP A N 1
ATOM 665 C CA . TRP A 1 85 ? -10.375 -17.138 21.590 1.00 98.38 85 TRP A CA 1
ATOM 666 C C . TRP A 1 85 ? -11.065 -15.987 22.337 1.00 98.38 85 TRP A C 1
ATOM 668 O O . TRP A 1 85 ? -12.280 -16.042 22.563 1.00 98.38 85 TRP A O 1
ATOM 678 N N . PRO A 1 86 ? -10.325 -14.923 22.708 1.00 97.94 86 PRO A N 1
ATOM 679 C CA . PRO A 1 86 ? -10.916 -13.775 23.383 1.00 97.94 86 PRO A CA 1
ATOM 680 C C . PRO A 1 86 ? -12.056 -13.161 22.563 1.00 97.94 86 PRO A C 1
ATOM 682 O O . PRO A 1 86 ? -11.993 -13.103 21.335 1.00 97.94 86 PRO A O 1
ATOM 685 N N . LEU A 1 87 ? -13.108 -12.692 23.231 1.00 96.12 87 LEU A N 1
ATOM 686 C CA . LEU A 1 87 ? -14.214 -12.000 22.569 1.00 96.12 87 LEU A CA 1
ATOM 687 C C . LEU A 1 87 ? -13.805 -10.570 22.211 1.00 96.12 87 LEU A C 1
ATOM 689 O O . LEU A 1 87 ? -13.153 -9.895 23.006 1.00 96.12 87 LEU A O 1
ATOM 693 N N . CYS A 1 88 ? -14.234 -10.096 21.046 1.00 95.44 88 CYS A N 1
ATOM 694 C CA . CYS A 1 88 ? -14.141 -8.693 20.674 1.00 95.44 88 CYS A CA 1
ATOM 695 C C . CYS A 1 88 ? -15.387 -8.236 19.907 1.00 95.44 88 CYS A C 1
ATOM 697 O O . CYS A 1 88 ? -16.057 -9.037 19.259 1.00 95.44 88 CYS A O 1
ATOM 699 N N . ASP A 1 89 ? -15.689 -6.942 19.986 1.00 91.94 89 ASP A N 1
ATOM 700 C CA . ASP A 1 89 ? -16.743 -6.311 19.187 1.00 91.94 89 ASP A CA 1
ATOM 701 C C . ASP A 1 89 ? -16.190 -5.888 17.810 1.00 91.94 89 ASP A C 1
ATOM 703 O O . ASP A 1 89 ? -16.905 -5.879 16.808 1.00 91.94 89 ASP A O 1
ATOM 707 N N . CYS A 1 90 ? -14.891 -5.578 17.747 1.00 92.81 90 CYS A N 1
ATOM 708 C CA . CYS A 1 90 ? -14.162 -5.262 16.524 1.00 92.81 90 CYS A CA 1
ATOM 709 C C . CYS A 1 90 ? -12.876 -6.090 16.429 1.00 92.81 90 CYS A C 1
ATOM 711 O O . CYS A 1 90 ? -12.175 -6.272 17.422 1.00 92.81 90 CYS A O 1
ATOM 713 N N . LEU A 1 91 ? -12.524 -6.553 15.232 1.00 96.25 91 LEU A N 1
ATOM 714 C CA . LEU A 1 91 ? -11.348 -7.374 14.969 1.00 96.25 91 LEU A CA 1
ATOM 715 C C . LEU A 1 91 ? -10.417 -6.690 13.959 1.00 96.25 91 LEU A C 1
ATOM 717 O O . LEU A 1 91 ? -10.789 -6.405 12.819 1.00 96.25 91 LEU A O 1
ATOM 721 N N . ILE A 1 92 ? -9.171 -6.478 14.378 1.00 96.31 92 ILE A N 1
ATOM 722 C CA . ILE A 1 92 ? -8.043 -6.187 13.495 1.00 96.31 92 ILE A CA 1
ATOM 723 C C . ILE A 1 92 ? -7.253 -7.485 13.363 1.00 96.31 92 ILE A C 1
ATOM 725 O O . ILE A 1 92 ? -6.553 -7.904 14.289 1.00 96.31 92 ILE A O 1
ATOM 729 N N . SER A 1 93 ? -7.373 -8.132 12.209 1.00 98.06 93 SER A N 1
ATOM 730 C CA . SER A 1 93 ? -6.670 -9.375 11.918 1.00 98.06 93 SER A CA 1
ATOM 731 C C . SER A 1 93 ? -6.129 -9.372 10.500 1.00 98.06 93 SER A C 1
ATOM 733 O O . SER A 1 93 ? -6.761 -8.844 9.583 1.00 98.06 93 SER A O 1
ATOM 735 N N . PHE A 1 94 ? -4.921 -9.905 10.335 1.00 98.00 94 PHE A N 1
ATOM 736 C CA . PHE A 1 94 ? -4.238 -9.914 9.053 1.00 98.00 94 PHE A CA 1
ATOM 737 C C . PHE A 1 94 ? -3.216 -11.046 8.945 1.00 98.00 94 PHE A C 1
ATOM 739 O O . PHE A 1 94 ? -2.466 -11.336 9.883 1.00 98.00 94 PHE A O 1
ATOM 746 N N . HIS A 1 95 ? -3.159 -11.647 7.762 1.00 97.56 95 HIS A N 1
ATOM 747 C CA . HIS A 1 95 ? -2.252 -12.725 7.424 1.00 97.56 95 HIS A CA 1
ATOM 748 C C . HIS A 1 95 ? -0.792 -12.257 7.396 1.00 97.56 95 HIS A C 1
ATOM 750 O O . HIS A 1 95 ? -0.437 -11.144 7.003 1.00 97.56 95 HIS A O 1
ATOM 756 N N . SER A 1 96 ? 0.083 -13.153 7.835 1.00 95.69 96 SER A N 1
ATOM 757 C CA . SER A 1 96 ? 1.516 -13.118 7.573 1.00 95.69 96 SER A CA 1
ATOM 758 C C . SER A 1 96 ? 2.058 -14.538 7.703 1.00 95.69 96 SER A C 1
ATOM 760 O O . SER A 1 96 ? 1.389 -15.383 8.290 1.00 95.69 96 SER A O 1
ATOM 762 N N . LYS A 1 97 ? 3.269 -14.810 7.202 1.00 93.38 97 LYS A N 1
ATOM 763 C CA . LYS A 1 97 ? 3.882 -16.149 7.270 1.00 93.38 97 LYS A CA 1
ATOM 764 C C . LYS A 1 97 ? 3.688 -16.833 8.638 1.00 93.38 97 LYS A C 1
ATOM 766 O O . LYS A 1 97 ? 4.211 -16.347 9.642 1.00 93.38 97 LYS A O 1
ATOM 771 N N . GLY A 1 98 ? 2.996 -17.975 8.628 1.00 94.25 98 GLY A N 1
ATOM 772 C CA . GLY A 1 98 ? 2.685 -18.792 9.810 1.00 94.25 98 GLY A CA 1
ATOM 773 C C . GLY A 1 98 ? 1.327 -18.507 10.465 1.00 94.25 98 GLY A C 1
ATOM 774 O O . GLY A 1 98 ? 0.994 -19.170 11.439 1.00 94.25 98 GLY A O 1
ATOM 775 N N . PHE A 1 99 ? 0.550 -17.547 9.958 1.00 97.88 99 PHE A N 1
ATOM 776 C CA . PHE A 1 99 ? -0.761 -17.196 10.503 1.00 97.88 99 PHE A CA 1
ATOM 777 C C . PHE A 1 99 ? -1.875 -18.110 9.963 1.00 97.88 99 PHE A C 1
ATOM 779 O O . PHE A 1 99 ? -2.028 -18.201 8.743 1.00 97.88 99 PHE A O 1
ATOM 786 N N . PRO A 1 100 ? -2.696 -18.736 10.826 1.00 97.81 100 PRO A N 1
ATOM 787 C CA . PRO A 1 100 ? -3.790 -19.604 10.397 1.00 97.81 100 PRO A CA 1
ATOM 788 C C . PRO A 1 100 ? -5.017 -18.776 9.981 1.00 97.81 100 PRO A C 1
ATOM 790 O O . PRO A 1 100 ? -5.942 -18.570 10.769 1.00 97.81 100 PRO A O 1
ATOM 793 N N . LEU A 1 101 ? -5.028 -18.290 8.734 1.00 98.06 101 LEU A N 1
ATOM 794 C CA . LEU A 1 101 ? -6.113 -17.446 8.212 1.00 98.06 101 LEU A CA 1
ATOM 795 C C . LEU A 1 101 ? -7.481 -18.151 8.257 1.00 98.06 101 LEU A C 1
ATOM 797 O O . LEU A 1 101 ? -8.470 -17.506 8.602 1.00 98.06 101 LEU A O 1
ATOM 801 N N . ASP A 1 102 ? -7.523 -19.470 8.033 1.00 98.25 102 ASP A N 1
ATOM 802 C CA . ASP A 1 102 ? -8.758 -20.267 8.108 1.00 98.25 102 ASP A CA 1
ATOM 803 C C . ASP A 1 102 ? -9.427 -20.144 9.488 1.00 98.25 102 ASP A C 1
ATOM 805 O O . ASP A 1 102 ? -10.627 -19.876 9.576 1.00 98.25 102 ASP A O 1
ATOM 809 N N . LYS A 1 103 ? -8.638 -20.233 10.572 1.00 98.50 103 LYS A N 1
ATOM 810 C CA . LYS A 1 103 ? -9.130 -20.067 11.952 1.00 98.50 103 LYS A CA 1
ATOM 811 C C . LYS A 1 103 ? -9.626 -18.645 12.202 1.00 98.50 103 LYS A C 1
ATOM 813 O O . LYS A 1 103 ? -10.639 -18.452 12.863 1.00 98.50 103 LYS A O 1
ATOM 818 N N . ALA A 1 104 ? -8.946 -17.630 11.670 1.00 98.50 104 ALA A N 1
ATOM 819 C CA . ALA A 1 104 ? -9.405 -16.249 11.816 1.00 98.50 104 ALA A CA 1
ATOM 820 C C . ALA A 1 104 ? -10.755 -16.021 11.111 1.00 98.50 104 ALA A C 1
ATOM 822 O O . ALA A 1 104 ? -11.636 -15.362 11.665 1.00 98.50 104 ALA A O 1
ATOM 823 N N . VAL A 1 105 ? -10.943 -16.597 9.917 1.00 98.50 105 VAL A N 1
ATOM 824 C CA . VAL A 1 105 ? -12.222 -16.565 9.189 1.00 98.50 105 VAL A CA 1
ATOM 825 C C . VAL A 1 105 ? -13.310 -17.319 9.954 1.00 98.50 105 VAL A C 1
ATOM 827 O O . VAL A 1 105 ? -14.435 -16.830 10.052 1.00 98.50 105 VAL A O 1
ATOM 830 N N . GLU A 1 106 ? -12.995 -18.483 10.519 1.00 98.44 106 GLU A N 1
ATOM 831 C CA . GLU A 1 106 ? -13.918 -19.265 11.346 1.00 98.44 106 GLU A CA 1
ATOM 832 C C . GLU A 1 106 ? -14.335 -18.500 12.612 1.00 98.44 106 GLU A C 1
ATOM 834 O O . GLU A 1 106 ? -15.527 -18.370 12.888 1.00 98.44 106 GLU A O 1
ATOM 839 N N . TYR A 1 107 ? -13.380 -17.885 13.316 1.00 98.62 107 TYR A N 1
ATOM 840 C CA . TYR A 1 107 ? -13.645 -16.997 14.448 1.00 98.62 107 TYR A CA 1
ATOM 841 C C . TYR A 1 107 ? -14.570 -15.839 14.053 1.00 98.62 107 TYR A C 1
ATOM 843 O O . TYR A 1 107 ? -15.549 -15.560 14.748 1.00 98.62 107 TYR A O 1
ATOM 851 N N . ALA A 1 108 ? -14.294 -15.176 12.926 1.00 98.06 108 ALA A N 1
ATOM 852 C CA . ALA A 1 108 ? -15.113 -14.067 12.449 1.00 98.06 108 ALA A CA 1
ATOM 853 C C . ALA A 1 108 ? -16.539 -14.514 12.097 1.00 98.06 108 ALA A C 1
ATOM 855 O O . ALA A 1 108 ? -17.488 -13.809 12.424 1.00 98.06 108 ALA A O 1
ATOM 856 N N . LYS A 1 109 ? -16.714 -15.703 11.506 1.00 97.88 109 LYS A N 1
ATOM 857 C CA . LYS A 1 109 ? -18.041 -16.296 11.261 1.00 97.88 109 LYS A CA 1
ATOM 858 C C . LYS A 1 109 ? -18.769 -16.638 12.564 1.00 97.88 109 LYS A C 1
ATOM 860 O O . LYS A 1 109 ? -19.966 -16.396 12.666 1.00 97.88 109 LYS A O 1
ATOM 865 N N . LEU A 1 110 ? -18.053 -17.175 13.553 1.00 97.88 110 LEU A N 1
ATOM 866 C CA . LEU A 1 110 ? -18.609 -17.578 14.847 1.00 97.88 110 LEU A CA 1
ATOM 867 C C . LEU A 1 110 ? -19.043 -16.379 15.702 1.00 97.88 110 LEU A C 1
ATOM 869 O O . LEU A 1 110 ? -20.069 -16.432 16.378 1.00 97.88 110 LEU A O 1
ATOM 873 N N . ARG A 1 111 ? -18.229 -15.319 15.731 1.00 97.19 111 ARG A N 1
ATOM 874 C CA . ARG A 1 111 ? -18.395 -14.176 16.646 1.00 97.19 111 ARG A CA 1
ATOM 875 C C . ARG A 1 111 ? -18.988 -12.935 15.982 1.00 97.19 111 ARG A C 1
ATOM 877 O O . ARG A 1 111 ? -19.473 -12.064 16.694 1.00 97.19 111 ARG A O 1
ATOM 884 N N . ASN A 1 112 ? -18.967 -12.870 14.651 1.00 95.56 112 ASN A N 1
ATOM 885 C CA . ASN A 1 112 ? -19.449 -11.754 13.834 1.00 95.56 112 ASN A CA 1
ATOM 886 C C . ASN A 1 112 ? -18.967 -10.357 14.306 1.00 95.56 112 ASN A C 1
ATOM 888 O O . ASN A 1 112 ? -19.797 -9.459 14.478 1.00 95.56 112 ASN A O 1
ATOM 892 N N . PRO A 1 113 ? -17.655 -10.151 14.559 1.00 96.00 113 PRO A N 1
ATOM 893 C CA . PRO A 1 113 ? -17.137 -8.837 14.927 1.00 96.00 113 PRO A CA 1
ATOM 894 C C . PRO A 1 113 ? -17.108 -7.900 13.711 1.00 96.00 113 PRO A C 1
ATOM 896 O O . PRO A 1 113 ? -17.051 -8.347 12.562 1.00 96.00 113 PRO A O 1
ATOM 899 N N . LEU A 1 114 ? -17.035 -6.589 13.951 1.00 92.69 114 LEU A N 1
ATOM 900 C CA . LEU A 1 114 ? -16.672 -5.644 12.894 1.00 92.69 114 LEU A CA 1
ATOM 901 C C . LEU A 1 114 ? -15.241 -5.926 12.422 1.00 92.69 114 LEU A C 1
ATOM 903 O O . LEU A 1 114 ? -14.304 -5.871 13.217 1.00 92.69 114 LEU A O 1
ATOM 907 N N . LEU A 1 115 ? -15.051 -6.182 11.130 1.00 94.88 115 LEU A N 1
ATOM 908 C CA . LEU A 1 115 ? -13.725 -6.384 10.550 1.00 94.88 115 LEU A CA 1
ATOM 909 C C . LEU A 1 115 ? -13.151 -5.054 10.056 1.00 94.88 115 LEU A C 1
ATOM 911 O O . LEU A 1 115 ? -13.747 -4.400 9.204 1.00 94.88 115 LEU A O 1
ATOM 915 N N . ILE A 1 116 ? -11.969 -4.674 10.548 1.00 94.06 116 ILE A N 1
ATOM 916 C CA . ILE A 1 116 ? -11.231 -3.519 10.000 1.00 94.06 116 ILE A CA 1
ATOM 917 C C . ILE A 1 116 ? -10.595 -3.866 8.654 1.00 94.06 116 ILE A C 1
ATOM 919 O O . ILE A 1 116 ? -10.594 -3.061 7.726 1.00 94.06 116 ILE A O 1
ATOM 923 N N . ASN A 1 117 ? -10.096 -5.086 8.525 1.00 96.50 117 ASN A N 1
ATOM 924 C CA . ASN A 1 117 ? -9.601 -5.635 7.276 1.00 96.50 117 ASN A CA 1
ATOM 925 C C . ASN A 1 117 ? -10.372 -6.926 7.006 1.00 96.50 117 ASN A C 1
ATOM 927 O O . ASN A 1 117 ? -10.411 -7.805 7.869 1.00 96.50 117 ASN A O 1
ATOM 931 N N . ASP A 1 118 ? -10.991 -7.039 5.830 1.00 98.06 118 ASP A N 1
ATOM 932 C CA . ASP A 1 118 ? -11.693 -8.259 5.432 1.00 98.06 118 ASP A CA 1
ATOM 933 C C . ASP A 1 118 ? -10.708 -9.434 5.391 1.00 98.06 118 ASP A C 1
ATOM 935 O O . ASP A 1 118 ? -9.589 -9.291 4.890 1.00 98.06 118 ASP A O 1
ATOM 939 N N . LEU A 1 119 ? -11.111 -10.579 5.947 1.00 98.31 119 LEU A N 1
ATOM 940 C CA . LEU A 1 119 ? -10.250 -11.755 6.068 1.00 98.31 119 LEU A CA 1
ATOM 941 C C . LEU A 1 119 ? -10.249 -12.620 4.806 1.00 98.31 119 LEU A C 1
ATOM 943 O O . LEU A 1 119 ? -9.213 -13.180 4.463 1.00 98.31 119 LEU A O 1
ATOM 947 N N . ASN A 1 120 ? -11.367 -12.703 4.079 1.00 97.81 120 ASN A N 1
ATOM 948 C CA . ASN A 1 120 ? -11.436 -13.512 2.861 1.00 97.81 120 ASN A CA 1
ATOM 949 C C . ASN A 1 120 ? -10.615 -12.871 1.737 1.00 97.81 120 ASN A C 1
ATOM 951 O O . ASN A 1 120 ? -9.906 -13.569 1.016 1.00 97.81 120 ASN A O 1
ATOM 955 N N . MET A 1 121 ? -10.628 -11.538 1.636 1.00 97.69 121 MET A N 1
ATOM 956 C CA . MET A 1 121 ? -9.808 -10.799 0.671 1.00 97.69 121 MET A CA 1
ATOM 957 C C . MET A 1 121 ? -8.304 -11.049 0.846 1.00 97.69 121 MET A C 1
ATOM 959 O O . MET A 1 121 ? -7.539 -10.883 -0.100 1.00 97.69 121 MET A O 1
ATOM 963 N N . GLN A 1 122 ? -7.861 -11.513 2.017 1.00 98.31 122 GLN A N 1
ATOM 964 C CA . GLN A 1 122 ? -6.452 -11.821 2.260 1.00 98.31 122 GLN A CA 1
ATOM 965 C C . GLN A 1 122 ? -5.982 -13.106 1.566 1.00 98.31 122 GLN A C 1
ATOM 967 O O . GLN A 1 122 ? -4.779 -13.245 1.361 1.00 98.31 122 GLN A O 1
ATOM 972 N N . TYR A 1 123 ? -6.875 -14.018 1.157 1.00 97.88 123 TYR A N 1
ATOM 973 C CA . TYR A 1 123 ? -6.494 -15.119 0.256 1.00 97.88 123 TYR A CA 1
ATOM 974 C C . TYR A 1 123 ? -6.197 -14.597 -1.149 1.00 97.88 123 TYR A C 1
ATOM 976 O O . TYR A 1 123 ? -5.187 -14.967 -1.736 1.00 97.88 123 TYR A O 1
ATOM 984 N N . PHE A 1 124 ? -7.024 -13.677 -1.653 1.00 97.62 124 PHE A N 1
ATOM 985 C CA . PHE A 1 124 ? -6.823 -13.057 -2.964 1.00 97.62 124 PHE A CA 1
ATOM 986 C C . PHE A 1 124 ? -5.533 -12.228 -3.000 1.00 97.62 124 PHE A C 1
ATOM 988 O O . PHE A 1 124 ? -4.799 -12.282 -3.975 1.00 97.62 124 PHE A O 1
ATOM 995 N N . ILE A 1 125 ? -5.194 -11.526 -1.911 1.00 98.00 125 ILE A N 1
ATOM 996 C CA . ILE A 1 125 ? -3.937 -10.760 -1.803 1.00 98.00 125 ILE A CA 1
ATOM 997 C C . ILE A 1 125 ? -2.691 -11.664 -1.861 1.00 98.00 125 ILE A C 1
ATOM 999 O O . ILE A 1 125 ? -1.627 -11.218 -2.282 1.00 98.00 125 ILE A O 1
ATOM 1003 N N . GLN A 1 126 ? -2.797 -12.939 -1.471 1.00 97.50 126 GLN A N 1
ATOM 1004 C CA . GLN A 1 126 ? -1.674 -13.885 -1.537 1.00 97.50 126 GLN A CA 1
ATOM 1005 C C . GLN A 1 126 ? -1.375 -14.379 -2.964 1.00 97.50 126 GLN A C 1
ATOM 1007 O O . GLN A 1 126 ? -0.315 -14.973 -3.185 1.00 97.50 126 GLN A O 1
ATOM 1012 N N . ASP A 1 127 ? -2.262 -14.115 -3.927 1.00 98.06 127 ASP A N 1
ATOM 1013 C CA . ASP A 1 127 ? -2.117 -14.490 -5.330 1.00 98.06 127 ASP A CA 1
ATOM 1014 C C . ASP A 1 127 ? -2.082 -13.242 -6.220 1.00 98.06 127 ASP A C 1
ATOM 1016 O O . ASP A 1 127 ? -3.077 -12.537 -6.393 1.00 98.06 127 ASP A O 1
ATOM 1020 N N . ARG A 1 128 ? -0.929 -12.970 -6.839 1.00 98.50 128 ARG A N 1
ATOM 1021 C CA . ARG A 1 128 ? -0.749 -11.783 -7.687 1.00 98.50 128 ARG A CA 1
ATOM 1022 C C . ARG A 1 128 ? -1.703 -11.764 -8.883 1.00 98.50 128 ARG A C 1
ATOM 1024 O O . ARG A 1 128 ? -2.039 -10.682 -9.356 1.00 98.50 128 ARG A O 1
ATOM 1031 N N . ARG A 1 129 ? -2.162 -12.930 -9.355 1.00 98.25 129 ARG A N 1
ATOM 1032 C CA . ARG A 1 129 ? -3.126 -13.034 -10.463 1.00 98.25 129 ARG A CA 1
ATOM 1033 C C . ARG A 1 129 ? -4.464 -12.426 -10.057 1.00 98.25 129 ARG A C 1
ATOM 1035 O O . ARG A 1 129 ? -5.021 -11.613 -10.786 1.00 98.25 129 ARG A O 1
ATOM 1042 N N . GLU A 1 130 ? -4.928 -12.763 -8.857 1.00 98.31 130 GLU A N 1
ATOM 1043 C CA . GLU A 1 130 ? -6.163 -12.221 -8.294 1.00 98.31 130 GLU A CA 1
ATOM 1044 C C . GLU A 1 130 ? -6.033 -10.737 -7.956 1.00 98.31 130 GLU A C 1
ATOM 1046 O O . GLU A 1 130 ? -6.950 -9.966 -8.235 1.00 98.31 130 GLU A O 1
ATOM 1051 N N . VAL A 1 131 ? -4.878 -10.310 -7.429 1.00 98.44 131 VAL A N 1
ATOM 1052 C CA . VAL A 1 131 ? -4.592 -8.882 -7.221 1.00 98.44 131 VAL A CA 1
ATOM 1053 C C . VAL A 1 131 ? -4.740 -8.110 -8.533 1.00 98.44 131 VAL A C 1
ATOM 1055 O O . VAL A 1 131 ? -5.439 -7.101 -8.571 1.00 98.44 131 VAL A O 1
ATOM 1058 N N . TYR A 1 132 ? -4.124 -8.587 -9.615 1.00 98.56 132 TYR A N 1
ATOM 1059 C CA . TYR A 1 132 ? -4.135 -7.891 -10.903 1.00 98.56 132 TYR A CA 1
ATOM 1060 C C . TYR A 1 132 ? -5.523 -7.901 -11.545 1.00 98.56 132 TYR A C 1
ATOM 1062 O O . TYR A 1 132 ? -5.956 -6.871 -12.061 1.00 98.56 132 TYR A O 1
ATOM 1070 N N . ARG A 1 133 ? -6.258 -9.015 -11.430 1.00 98.38 133 ARG A N 1
ATOM 1071 C CA . ARG A 1 133 ? -7.659 -9.108 -11.861 1.00 98.38 133 ARG A CA 1
ATOM 1072 C C . ARG A 1 133 ? -8.531 -8.052 -11.175 1.00 98.38 133 ARG A C 1
ATOM 1074 O O . ARG A 1 133 ? -9.241 -7.321 -11.857 1.00 98.38 133 ARG A O 1
ATOM 1081 N N . ILE A 1 134 ? -8.437 -7.923 -9.847 1.00 98.38 134 ILE A N 1
ATOM 1082 C CA . ILE A 1 134 ? -9.208 -6.931 -9.075 1.00 98.38 134 ILE A CA 1
ATOM 1083 C C . ILE A 1 134 ? -8.822 -5.499 -9.477 1.00 98.38 134 ILE A C 1
ATOM 1085 O O . ILE A 1 134 ? -9.694 -4.651 -9.646 1.00 98.38 134 ILE A O 1
ATOM 1089 N N . LEU A 1 135 ? -7.528 -5.215 -9.668 1.00 98.38 135 LEU A N 1
ATOM 1090 C CA . LEU A 1 135 ? -7.076 -3.893 -10.119 1.00 98.38 135 LEU A CA 1
ATOM 1091 C C . LEU A 1 135 ? -7.655 -3.528 -11.499 1.00 98.38 135 LEU A C 1
ATOM 1093 O O . LEU A 1 135 ? -8.110 -2.398 -11.687 1.00 98.38 135 LEU A O 1
ATOM 1097 N N . GLN A 1 136 ? -7.685 -4.481 -12.438 1.00 97.62 136 GLN A N 1
ATOM 1098 C CA . GLN A 1 136 ? -8.277 -4.284 -13.765 1.00 97.62 136 GLN A CA 1
ATOM 1099 C C . GLN A 1 136 ? -9.789 -4.051 -13.704 1.00 97.62 136 GLN A C 1
ATOM 1101 O O . GLN A 1 136 ? -10.284 -3.138 -14.362 1.00 97.62 136 GLN A O 1
ATOM 1106 N N . GLU A 1 137 ? -10.517 -4.836 -12.906 1.00 97.88 137 GLU A N 1
ATOM 1107 C CA . GLU A 1 137 ? -11.972 -4.692 -12.729 1.00 97.88 137 GLU A CA 1
ATOM 1108 C C . GLU A 1 137 ? -12.357 -3.311 -12.180 1.00 97.88 137 GLU A C 1
ATOM 1110 O O . GLU A 1 137 ? -13.370 -2.738 -12.577 1.00 97.88 137 GLU A O 1
ATOM 1115 N N . GLU A 1 138 ? -11.508 -2.734 -11.331 1.00 97.38 138 GLU A N 1
ATOM 1116 C CA . GLU A 1 138 ? -11.689 -1.397 -10.758 1.00 97.38 138 GLU A CA 1
ATOM 1117 C C . GLU A 1 138 ? -11.213 -0.257 -11.675 1.00 97.38 138 GLU A C 1
ATOM 1119 O O . GLU A 1 138 ? -11.315 0.929 -11.319 1.00 97.38 138 GLU A O 1
ATOM 1124 N N . GLY A 1 139 ? -10.665 -0.581 -12.851 1.00 97.19 139 GLY A N 1
ATOM 1125 C CA . GLY A 1 139 ? -10.064 0.388 -13.766 1.00 97.19 139 GLY A CA 1
ATOM 1126 C C . GLY A 1 139 ? -8.940 1.178 -13.094 1.00 97.19 139 GLY A C 1
ATOM 1127 O O . GLY A 1 139 ? -8.949 2.414 -13.110 1.00 97.19 139 GLY A O 1
ATOM 1128 N N . ILE A 1 140 ? -8.050 0.476 -12.390 1.00 97.75 140 ILE A N 1
ATOM 1129 C CA . ILE A 1 140 ? -6.796 1.016 -11.861 1.00 97.75 140 ILE A CA 1
ATOM 1130 C C . ILE A 1 140 ? -5.693 0.655 -12.849 1.00 97.75 140 ILE A C 1
ATOM 1132 O O . ILE A 1 140 ? -5.586 -0.500 -13.243 1.00 97.75 140 ILE A O 1
ATOM 1136 N N . ASP A 1 141 ? -4.861 1.626 -13.221 1.00 97.06 141 ASP A N 1
ATOM 1137 C CA . ASP A 1 141 ? -3.745 1.385 -14.131 1.00 97.06 141 ASP A CA 1
ATOM 1138 C C . ASP A 1 141 ? -2.672 0.505 -13.463 1.00 97.06 141 ASP A C 1
ATOM 1140 O O . ASP A 1 141 ? -2.233 0.762 -12.337 1.00 97.06 141 ASP A O 1
ATOM 1144 N N . LEU A 1 142 ? -2.223 -0.521 -14.183 1.00 97.19 142 LEU A N 1
ATOM 1145 C CA . LEU A 1 142 ? -1.113 -1.408 -13.828 1.00 97.19 142 LEU A CA 1
ATOM 1146 C C . LEU A 1 142 ? -0.261 -1.685 -15.081 1.00 97.19 142 LEU A C 1
ATOM 1148 O O . LEU A 1 142 ? -0.732 -1.428 -16.193 1.00 97.19 142 LEU A O 1
ATOM 1152 N N . PRO A 1 143 ? 0.982 -2.180 -14.942 1.00 97.62 143 PRO A N 1
ATOM 1153 C CA . PRO A 1 143 ? 1.791 -2.562 -16.096 1.00 97.62 143 PRO A CA 1
ATOM 1154 C C . PRO A 1 143 ? 1.078 -3.607 -16.961 1.00 97.62 143 PRO A C 1
ATOM 1156 O O . PRO A 1 143 ? 0.384 -4.486 -16.441 1.00 97.62 143 PRO A O 1
ATOM 1159 N N . ARG A 1 144 ? 1.270 -3.541 -18.284 1.00 97.38 144 ARG A N 1
ATOM 1160 C CA . ARG A 1 144 ? 0.792 -4.592 -19.191 1.00 97.38 144 ARG A CA 1
ATOM 1161 C C . ARG A 1 144 ? 1.421 -5.918 -18.779 1.00 97.38 144 ARG A C 1
ATOM 1163 O O . ARG A 1 144 ? 2.634 -5.970 -18.579 1.00 97.38 144 ARG A O 1
ATOM 1170 N N . TYR A 1 145 ? 0.615 -6.968 -18.662 1.00 98.38 145 TYR A N 1
ATOM 1171 C CA . TYR A 1 145 ? 1.063 -8.244 -18.121 1.00 98.38 145 TYR A CA 1
ATOM 1172 C C . TYR A 1 145 ? 0.366 -9.442 -18.768 1.00 98.38 145 TYR A C 1
ATOM 1174 O O . TYR A 1 145 ? -0.756 -9.325 -19.252 1.00 98.38 145 TYR A O 1
ATOM 1182 N N . ALA A 1 146 ? 1.012 -10.604 -18.686 1.00 98.19 146 ALA A N 1
ATOM 1183 C CA . ALA A 1 146 ? 0.448 -11.904 -19.018 1.00 98.19 146 ALA A CA 1
ATOM 1184 C C . ALA A 1 146 ? 0.796 -12.933 -17.932 1.00 98.19 146 ALA A C 1
ATOM 1186 O O . ALA A 1 146 ? 1.860 -12.884 -17.307 1.00 98.19 146 ALA A O 1
ATOM 1187 N N . VAL A 1 147 ? -0.109 -13.886 -17.703 1.00 97.94 147 VAL A N 1
ATOM 1188 C CA . VAL A 1 147 ? 0.064 -14.951 -16.705 1.00 97.94 147 VAL A CA 1
ATOM 1189 C C . VAL A 1 147 ? 0.498 -16.240 -17.392 1.00 97.94 147 VAL A C 1
ATOM 1191 O O . VAL A 1 147 ? -0.240 -16.792 -18.206 1.00 97.94 147 VAL A O 1
ATOM 1194 N N . LEU A 1 148 ? 1.660 -16.767 -17.011 1.00 97.75 148 LEU A N 1
ATOM 1195 C CA . LEU A 1 148 ? 2.116 -18.096 -17.402 1.00 97.75 148 LEU A CA 1
ATOM 1196 C C . LEU A 1 148 ? 1.835 -19.084 -16.265 1.00 97.75 148 LEU A C 1
ATOM 1198 O O . LEU A 1 148 ? 2.591 -19.169 -15.292 1.00 97.75 148 LEU A O 1
ATOM 1202 N N . ASN A 1 149 ? 0.748 -19.843 -16.399 1.00 96.06 149 ASN A N 1
ATOM 1203 C CA . ASN A 1 149 ? 0.490 -20.996 -15.543 1.00 96.06 149 ASN A CA 1
ATOM 1204 C C . ASN A 1 149 ? 1.236 -22.206 -16.111 1.00 96.06 149 ASN A C 1
ATOM 1206 O O . ASN A 1 149 ? 1.070 -22.547 -17.280 1.00 96.06 149 ASN A O 1
ATOM 1210 N N . ARG A 1 150 ? 2.054 -22.843 -15.278 1.00 94.62 150 ARG A N 1
ATOM 1211 C CA . ARG A 1 150 ? 2.855 -24.010 -15.643 1.00 94.62 150 ARG A CA 1
ATOM 1212 C C . ARG A 1 150 ? 2.424 -25.198 -14.798 1.00 94.62 150 ARG A C 1
ATOM 1214 O O . ARG A 1 150 ? 2.438 -25.096 -13.569 1.00 94.62 150 ARG A O 1
ATOM 1221 N N . ASP A 1 151 ? 2.064 -26.292 -15.459 1.00 93.25 151 ASP A N 1
ATOM 1222 C CA . ASP A 1 151 ? 1.832 -27.574 -14.801 1.00 93.25 151 ASP A CA 1
ATOM 1223 C C . ASP A 1 151 ? 3.167 -28.082 -14.218 1.00 93.25 151 ASP A C 1
ATOM 1225 O O . ASP A 1 151 ? 4.141 -28.204 -14.966 1.00 93.25 151 ASP A O 1
ATOM 1229 N N . PRO A 1 152 ? 3.269 -28.329 -12.898 1.00 91.62 152 PRO A N 1
ATOM 1230 C CA . PRO A 1 152 ? 4.476 -28.890 -12.300 1.00 91.62 152 PRO A CA 1
ATOM 1231 C C . PRO A 1 152 ? 4.858 -30.263 -12.863 1.00 91.62 152 PRO A C 1
ATOM 1233 O O . PRO A 1 152 ? 6.050 -30.568 -12.902 1.00 91.62 152 PRO A O 1
ATOM 1236 N N . ASP A 1 153 ? 3.875 -31.061 -13.294 1.00 91.44 153 ASP A N 1
ATOM 1237 C CA . ASP A 1 153 ? 4.103 -32.406 -13.830 1.00 91.44 153 ASP A CA 1
ATOM 1238 C C . ASP A 1 153 ? 4.546 -32.358 -15.302 1.00 91.44 153 ASP A C 1
ATOM 1240 O O . ASP A 1 153 ? 5.338 -33.193 -15.741 1.00 91.44 153 ASP A O 1
ATOM 1244 N N . ASN A 1 154 ? 4.104 -31.333 -16.041 1.00 91.19 154 ASN A N 1
ATOM 1245 C CA . ASN A 1 154 ? 4.400 -31.126 -17.462 1.00 91.19 154 ASN A CA 1
ATOM 1246 C C . ASN A 1 154 ? 4.892 -29.687 -17.730 1.00 91.19 154 ASN A C 1
ATOM 1248 O O . ASN A 1 154 ? 4.216 -28.900 -18.398 1.00 91.19 154 ASN A O 1
ATOM 1252 N N . PRO A 1 155 ? 6.082 -29.301 -17.229 1.00 85.81 155 PRO A N 1
ATOM 1253 C CA . PRO A 1 155 ? 6.533 -27.906 -17.244 1.00 85.81 155 PRO A CA 1
ATOM 1254 C C . PRO A 1 155 ? 6.778 -27.329 -18.647 1.00 85.81 155 PRO A C 1
ATOM 1256 O O . PRO A 1 155 ? 6.739 -26.108 -18.820 1.00 85.81 155 PRO A O 1
ATOM 1259 N N . GLU A 1 156 ? 7.011 -28.195 -19.635 1.00 86.38 156 GLU A N 1
ATOM 1260 C CA . GLU A 1 156 ? 7.278 -27.830 -21.031 1.00 86.38 156 GLU A CA 1
ATOM 1261 C C . GLU A 1 156 ? 5.995 -27.592 -21.850 1.00 86.38 156 GLU A C 1
ATOM 1263 O O . GLU A 1 156 ? 6.056 -26.963 -22.899 1.00 86.38 156 GLU A O 1
ATOM 1268 N N . GLU A 1 157 ? 4.818 -28.025 -21.376 1.00 88.81 157 GLU A N 1
ATOM 1269 C CA . GLU A 1 157 ? 3.535 -27.852 -22.089 1.00 88.81 157 GLU A CA 1
ATOM 1270 C C . GLU A 1 157 ? 2.926 -26.445 -21.923 1.00 88.81 157 GLU A C 1
ATOM 1272 O O . GLU A 1 157 ? 1.755 -26.207 -22.222 1.00 88.81 157 GLU A O 1
ATOM 1277 N N . CYS A 1 158 ? 3.708 -25.483 -21.430 1.00 88.50 158 CYS A N 1
ATOM 1278 C CA . CYS A 1 158 ? 3.259 -24.110 -21.241 1.00 88.50 158 CYS A CA 1
ATOM 1279 C C . CYS A 1 158 ? 3.443 -23.261 -22.511 1.00 88.50 158 CYS A C 1
ATOM 1281 O O . CYS A 1 158 ? 4.373 -23.455 -23.290 1.00 88.50 158 CYS A O 1
ATOM 1283 N N . ASN A 1 159 ? 2.573 -22.266 -22.701 1.00 92.75 159 ASN A N 1
ATOM 1284 C CA . ASN A 1 159 ? 2.625 -21.358 -23.852 1.00 92.75 159 ASN A CA 1
ATOM 1285 C C . ASN A 1 159 ? 3.672 -20.253 -23.639 1.00 92.75 159 ASN A C 1
ATOM 1287 O O . ASN A 1 159 ? 3.324 -19.081 -23.460 1.00 92.75 159 ASN A O 1
ATOM 1291 N N . LEU A 1 160 ? 4.946 -20.644 -23.620 1.00 96.50 160 LEU A N 1
ATOM 1292 C CA . LEU A 1 160 ? 6.093 -19.751 -23.499 1.00 96.50 160 LEU A CA 1
ATOM 1293 C C . LEU A 1 160 ? 7.052 -19.971 -24.670 1.00 96.50 160 LEU A C 1
ATOM 1295 O O . LEU A 1 160 ? 7.663 -21.032 -24.784 1.00 96.50 160 LEU A O 1
ATOM 1299 N N . VAL A 1 161 ? 7.248 -18.937 -25.484 1.00 96.44 161 VAL A N 1
ATOM 1300 C CA . VAL A 1 161 ? 8.345 -18.883 -26.456 1.00 96.44 161 VAL A CA 1
ATOM 1301 C C . VAL A 1 161 ? 9.375 -17.887 -25.945 1.00 96.44 161 VAL A C 1
ATOM 1303 O O . VAL A 1 161 ? 9.049 -16.747 -25.627 1.00 96.44 161 VAL A O 1
ATOM 1306 N N . GLU A 1 162 ? 10.627 -18.315 -25.833 1.00 96.62 162 GLU A N 1
ATOM 1307 C CA . GLU A 1 162 ? 11.727 -17.450 -25.416 1.00 96.62 162 GLU A CA 1
ATOM 1308 C C . GLU A 1 162 ? 12.666 -17.191 -26.593 1.00 96.62 162 GLU A C 1
ATOM 1310 O O . GLU A 1 162 ? 13.134 -18.122 -27.249 1.00 96.62 162 GLU A O 1
ATOM 1315 N N . ALA A 1 163 ? 12.957 -15.916 -26.8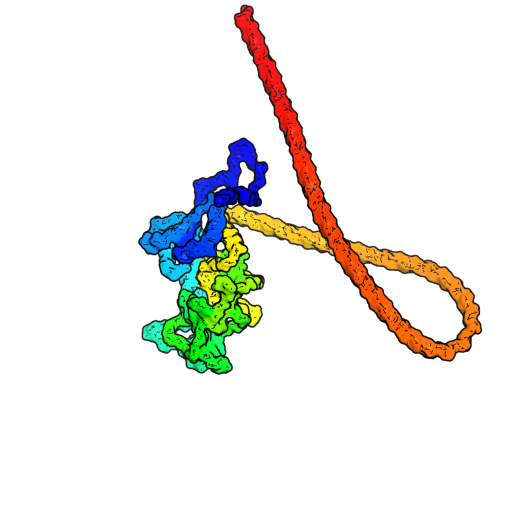28 1.00 95.19 163 ALA A N 1
ATOM 1316 C CA . ALA A 1 163 ? 13.965 -15.449 -27.763 1.00 95.19 163 ALA A CA 1
ATOM 1317 C C . ALA A 1 163 ? 15.055 -14.665 -27.014 1.00 95.19 163 ALA A C 1
ATOM 1319 O O . ALA A 1 163 ? 14.979 -14.446 -25.806 1.00 95.19 163 ALA A O 1
ATOM 1320 N N . GLU A 1 164 ? 16.082 -14.216 -27.739 1.00 93.81 164 GLU A N 1
ATOM 1321 C CA . GLU A 1 164 ? 17.226 -13.517 -27.140 1.00 93.81 164 GLU A CA 1
ATOM 1322 C C . GLU A 1 164 ? 16.809 -12.249 -26.369 1.00 93.81 164 GLU A C 1
ATOM 1324 O O . GLU A 1 164 ? 17.198 -12.073 -25.212 1.00 93.81 164 GLU A O 1
ATOM 1329 N N . ASP A 1 165 ? 15.956 -11.415 -26.974 1.00 97.44 165 ASP A N 1
ATOM 1330 C CA . ASP A 1 165 ? 15.563 -10.094 -26.456 1.00 97.44 165 ASP A CA 1
ATOM 1331 C C . ASP A 1 165 ? 14.060 -9.938 -26.166 1.00 97.44 165 ASP A C 1
ATOM 1333 O O . ASP A 1 165 ? 13.582 -8.833 -25.905 1.00 97.44 165 ASP A O 1
ATOM 1337 N N . HIS A 1 166 ? 13.291 -11.028 -26.179 1.00 97.94 166 HIS A N 1
ATOM 1338 C CA . HIS A 1 166 ? 11.880 -11.011 -25.790 1.00 97.94 166 HIS A CA 1
ATOM 1339 C C . HIS A 1 166 ? 11.389 -12.388 -25.338 1.00 97.94 166 HIS A C 1
ATOM 1341 O O . HIS A 1 166 ? 12.001 -13.412 -25.637 1.00 97.94 166 HIS A O 1
ATOM 1347 N N . VAL A 1 167 ? 10.244 -12.398 -24.661 1.00 98.25 167 VAL A N 1
ATOM 1348 C CA . VAL A 1 167 ? 9.426 -13.601 -24.463 1.00 98.25 167 VAL A CA 1
ATOM 1349 C C . VAL A 1 167 ? 8.045 -13.398 -25.067 1.00 98.25 167 VAL A C 1
ATOM 1351 O O . VAL A 1 167 ? 7.551 -12.273 -25.124 1.00 98.25 167 VAL A O 1
ATOM 1354 N N . GLU A 1 168 ? 7.419 -14.480 -25.502 1.00 98.12 168 GLU A N 1
ATOM 1355 C CA . GLU A 1 168 ? 6.020 -14.529 -25.906 1.00 98.12 168 GLU A CA 1
ATOM 1356 C C . GLU A 1 168 ? 5.265 -15.436 -24.933 1.00 98.12 168 GLU A C 1
ATOM 1358 O O . GLU A 1 168 ? 5.587 -16.617 -24.790 1.00 98.12 168 GLU A O 1
ATOM 1363 N N . VAL A 1 169 ? 4.281 -14.873 -24.235 1.00 97.75 169 VAL A N 1
ATOM 1364 C CA . VAL A 1 169 ? 3.498 -15.552 -23.199 1.00 97.75 169 VAL A CA 1
ATOM 1365 C C . VAL A 1 169 ? 2.043 -15.554 -23.638 1.00 97.75 169 VAL A C 1
ATOM 1367 O O . VAL A 1 169 ? 1.426 -14.497 -23.734 1.00 97.75 169 VAL A O 1
ATOM 1370 N N . ASN A 1 170 ? 1.486 -16.734 -23.916 1.00 95.94 170 ASN A N 1
ATOM 1371 C CA . ASN A 1 170 ? 0.126 -16.886 -24.460 1.00 95.94 170 ASN A CA 1
ATOM 1372 C C . ASN A 1 170 ? -0.145 -16.036 -25.725 1.00 95.94 170 ASN A C 1
ATOM 1374 O O . ASN A 1 170 ? -1.258 -15.545 -25.909 1.00 95.94 170 ASN A O 1
ATOM 1378 N N . GLY A 1 171 ? 0.859 -15.834 -26.585 1.00 94.44 171 GLY A N 1
ATOM 1379 C CA . GLY A 1 171 ? 0.744 -14.991 -27.782 1.00 94.44 171 GLY A CA 1
ATOM 1380 C C . GLY A 1 171 ? 1.074 -13.509 -27.567 1.00 94.44 171 GLY A C 1
ATOM 1381 O O . GLY A 1 171 ? 1.153 -12.754 -28.534 1.00 94.44 171 GLY A O 1
ATOM 1382 N N . GLU A 1 172 ? 1.284 -13.065 -26.323 1.00 97.12 172 GLU A N 1
ATOM 1383 C CA . GLU A 1 172 ? 1.674 -11.686 -26.025 1.00 97.12 172 GLU A CA 1
ATOM 1384 C C . GLU A 1 172 ? 3.188 -11.529 -25.913 1.00 97.12 172 GLU A C 1
ATOM 1386 O O . GLU A 1 172 ? 3.841 -12.202 -25.117 1.00 97.12 172 GLU A O 1
ATOM 1391 N N . VAL A 1 173 ? 3.746 -10.577 -26.661 1.00 98.06 173 VAL A N 1
ATOM 1392 C CA . VAL A 1 173 ? 5.190 -10.317 -26.689 1.00 98.06 173 VAL A CA 1
ATOM 1393 C C . VAL A 1 173 ? 5.601 -9.311 -25.605 1.00 98.06 173 VAL A C 1
ATOM 1395 O O . VAL A 1 173 ? 5.017 -8.229 -25.461 1.00 98.06 173 VAL A O 1
ATOM 1398 N N . PHE A 1 174 ? 6.661 -9.641 -24.871 1.00 98.44 174 PHE A N 1
ATOM 1399 C CA . PHE A 1 174 ? 7.316 -8.800 -23.870 1.00 98.44 174 PHE A CA 1
ATOM 1400 C C . PHE A 1 174 ? 8.791 -8.617 -24.248 1.00 98.44 174 PHE A C 1
ATOM 1402 O O . PHE A 1 174 ? 9.603 -9.515 -24.000 1.00 98.44 174 PHE A O 1
ATOM 1409 N N . PRO A 1 175 ? 9.161 -7.485 -24.876 1.00 98.19 175 PRO A N 1
ATOM 1410 C CA . PRO A 1 175 ? 10.559 -7.175 -25.148 1.00 98.19 175 PRO A CA 1
ATOM 1411 C C . PRO A 1 175 ? 11.305 -6.876 -23.847 1.00 98.19 175 PRO A C 1
ATOM 1413 O O . PRO A 1 175 ? 10.730 -6.344 -22.897 1.00 98.19 175 PRO A O 1
ATOM 1416 N N . LYS A 1 176 ? 12.601 -7.189 -23.801 1.00 98.25 176 LYS A N 1
ATOM 1417 C CA . LYS A 1 176 ? 13.455 -6.773 -22.688 1.00 98.25 176 LYS A CA 1
ATOM 1418 C C . LYS A 1 176 ? 13.655 -5.237 -22.729 1.00 98.25 176 LYS A C 1
ATOM 1420 O O . LYS A 1 176 ? 13.914 -4.696 -23.804 1.00 98.25 176 LYS A O 1
ATOM 1425 N N . PRO A 1 177 ? 13.596 -4.526 -21.585 1.00 97.88 177 PRO A N 1
ATOM 1426 C CA . PRO A 1 177 ? 13.418 -5.085 -20.255 1.00 97.88 177 PRO A CA 1
ATOM 1427 C C . PRO A 1 177 ? 11.968 -5.456 -19.915 1.00 97.88 177 PRO A C 1
ATOM 1429 O O . PRO A 1 177 ? 11.037 -4.704 -20.186 1.00 97.88 177 PRO A O 1
ATOM 1432 N N . PHE A 1 178 ? 11.804 -6.595 -19.242 1.00 98.44 178 PHE A N 1
ATOM 1433 C CA . PHE A 1 178 ? 10.535 -7.040 -18.655 1.00 98.44 178 PHE A CA 1
ATOM 1434 C C . PHE A 1 178 ? 10.760 -7.599 -17.245 1.00 98.44 178 PHE A C 1
ATOM 1436 O O . PHE A 1 178 ? 11.889 -7.933 -16.864 1.00 98.44 178 PHE A O 1
ATOM 1443 N N . VAL A 1 179 ? 9.684 -7.696 -16.465 1.00 98.50 179 VAL A N 1
ATOM 1444 C CA . VAL A 1 179 ? 9.692 -8.198 -15.086 1.00 98.50 179 VAL A CA 1
ATOM 1445 C C . VAL A 1 179 ? 8.970 -9.542 -15.019 1.00 98.50 179 VAL A C 1
ATOM 1447 O O . VAL A 1 179 ? 7.914 -9.720 -15.612 1.00 98.50 179 VAL A O 1
ATOM 1450 N N . GLU A 1 180 ? 9.528 -10.486 -14.267 1.00 98.62 180 GLU A N 1
ATOM 1451 C CA . GLU A 1 180 ? 8.958 -11.805 -13.999 1.00 98.62 180 GLU A CA 1
ATOM 1452 C C . GLU A 1 180 ? 8.714 -11.966 -12.489 1.00 98.62 180 GLU A C 1
ATOM 1454 O O . GLU A 1 180 ? 9.649 -12.022 -11.675 1.00 98.62 180 GLU A O 1
ATOM 1459 N N . LYS A 1 181 ? 7.443 -12.056 -12.094 1.00 98.50 181 LYS A N 1
ATOM 1460 C CA . LYS A 1 181 ? 7.006 -12.184 -10.696 1.00 98.50 181 LYS A CA 1
ATOM 1461 C C . LYS A 1 181 ? 6.433 -13.577 -10.435 1.00 98.50 181 LYS A C 1
ATOM 1463 O O . LYS A 1 181 ? 5.600 -14.027 -11.215 1.00 98.50 181 LYS A O 1
ATOM 1468 N N . PRO A 1 182 ? 6.802 -14.263 -9.341 1.00 98.56 182 PRO A N 1
ATOM 1469 C CA . PRO A 1 182 ? 6.083 -15.459 -8.905 1.00 98.56 182 PRO A CA 1
ATOM 1470 C C . PRO A 1 182 ? 4.598 -15.150 -8.690 1.00 98.56 182 PRO A C 1
ATOM 1472 O O . PRO A 1 182 ? 4.274 -14.099 -8.135 1.00 98.56 182 PRO A O 1
ATOM 1475 N N . VAL A 1 183 ? 3.701 -16.065 -9.072 1.00 98.00 183 VAL A N 1
ATOM 1476 C CA . VAL A 1 183 ? 2.251 -15.887 -8.827 1.00 98.00 183 VAL A CA 1
ATOM 1477 C C . VAL A 1 183 ? 1.923 -15.778 -7.333 1.00 98.00 183 VAL A C 1
ATOM 1479 O O . VAL A 1 183 ? 1.005 -15.061 -6.951 1.00 98.00 183 VAL A O 1
ATOM 1482 N N . CYS A 1 184 ? 2.711 -16.427 -6.472 1.00 97.31 184 CYS A N 1
ATOM 1483 C CA . CYS A 1 184 ? 2.605 -16.282 -5.024 1.00 97.31 184 CYS A CA 1
ATOM 1484 C C . CYS A 1 184 ? 3.131 -14.907 -4.581 1.00 97.31 184 CYS A C 1
ATOM 1486 O O . CYS A 1 184 ? 4.321 -14.620 -4.721 1.00 97.31 184 CYS A O 1
ATOM 1488 N N . ALA A 1 185 ? 2.275 -14.073 -3.989 1.00 96.00 185 ALA A N 1
ATOM 1489 C CA . ALA A 1 185 ? 2.655 -12.735 -3.529 1.00 96.00 185 ALA A CA 1
ATOM 1490 C C . ALA A 1 185 ? 3.639 -12.759 -2.341 1.00 96.00 185 ALA A C 1
ATOM 1492 O O . ALA A 1 185 ? 4.449 -11.847 -2.176 1.00 96.00 185 ALA A O 1
ATOM 1493 N N . GLU A 1 186 ? 3.634 -13.835 -1.547 1.00 93.69 186 GLU A N 1
ATOM 1494 C CA . GLU A 1 186 ? 4.601 -14.047 -0.460 1.00 93.69 186 GLU A CA 1
ATOM 1495 C C . GLU A 1 186 ? 5.995 -14.451 -0.974 1.00 93.69 186 GLU A C 1
ATOM 1497 O O . GLU A 1 186 ? 6.984 -14.346 -0.235 1.00 93.69 186 GLU A O 1
ATOM 1502 N N . ASP A 1 187 ? 6.112 -14.874 -2.236 1.00 96.44 187 ASP A N 1
ATOM 1503 C CA . ASP A 1 187 ? 7.400 -15.063 -2.891 1.00 96.44 187 ASP A CA 1
ATOM 1504 C C . ASP A 1 187 ? 7.887 -13.729 -3.485 1.00 96.44 187 ASP A C 1
ATOM 1506 O O . ASP A 1 187 ? 7.278 -13.118 -4.367 1.00 96.44 187 ASP A O 1
ATOM 1510 N N . HIS A 1 188 ? 9.014 -13.263 -2.947 1.00 95.50 188 HIS A N 1
ATOM 1511 C CA . HIS A 1 188 ? 9.626 -11.977 -3.277 1.00 95.50 188 HIS A CA 1
ATOM 1512 C C . HIS A 1 188 ? 10.798 -12.124 -4.262 1.00 95.50 188 HIS A C 1
ATOM 1514 O O . HIS A 1 188 ? 11.557 -11.172 -4.448 1.00 95.50 188 HIS A O 1
ATOM 1520 N N . ASN A 1 189 ? 10.988 -13.307 -4.859 1.00 97.56 189 ASN A N 1
ATOM 1521 C CA . ASN A 1 189 ? 12.004 -13.550 -5.880 1.00 97.56 189 ASN A CA 1
ATOM 1522 C C . ASN A 1 189 ? 11.539 -13.009 -7.242 1.00 97.56 189 ASN A C 1
ATOM 1524 O O . ASN A 1 189 ? 11.165 -13.771 -8.134 1.00 97.56 189 ASN A O 1
ATOM 1528 N N . VAL A 1 190 ? 11.528 -11.685 -7.388 1.00 98.25 190 VAL A N 1
ATOM 1529 C CA . VAL A 1 190 ? 11.126 -10.980 -8.618 1.00 98.25 190 VAL A CA 1
ATOM 1530 C C . VAL A 1 190 ? 12.344 -10.738 -9.496 1.00 98.25 190 VAL A C 1
ATOM 1532 O O . VAL A 1 190 ? 13.350 -10.221 -9.011 1.00 98.25 190 VAL A O 1
ATOM 1535 N N . TYR A 1 191 ? 12.290 -11.136 -10.765 1.00 98.50 191 TYR A N 1
ATOM 1536 C CA . TYR A 1 191 ? 13.426 -11.019 -11.684 1.00 98.50 191 TYR A CA 1
ATOM 1537 C C . TYR A 1 191 ? 13.142 -9.966 -12.753 1.00 98.50 191 TYR A C 1
ATOM 1539 O O . TYR A 1 191 ? 12.004 -9.802 -13.179 1.00 98.50 191 TYR A O 1
ATOM 1547 N N . ILE A 1 192 ? 14.175 -9.242 -13.168 1.00 98.44 192 ILE A N 1
ATOM 1548 C CA . ILE A 1 192 ? 14.118 -8.262 -14.256 1.00 98.44 192 ILE A CA 1
ATOM 1549 C C . ILE A 1 192 ? 15.142 -8.696 -15.289 1.00 98.44 192 ILE A C 1
ATOM 1551 O O . ILE A 1 192 ? 16.297 -8.914 -14.933 1.00 98.44 192 ILE A O 1
ATOM 1555 N N . TYR A 1 193 ? 14.733 -8.831 -16.541 1.00 98.50 193 TYR A N 1
ATOM 1556 C CA . TYR A 1 193 ? 15.598 -9.292 -17.624 1.00 98.50 193 TYR A CA 1
ATOM 1557 C C . TYR A 1 193 ? 16.029 -8.106 -18.472 1.00 98.50 193 TYR A C 1
ATOM 1559 O O . TYR A 1 193 ? 15.177 -7.332 -18.890 1.00 98.50 193 TYR A O 1
ATOM 1567 N N . TYR A 1 194 ? 17.329 -7.947 -18.723 1.00 97.88 194 TYR A N 1
ATOM 1568 C CA . TYR A 1 194 ? 17.860 -6.798 -19.461 1.00 97.88 194 TYR A CA 1
ATOM 1569 C C . TYR A 1 194 ? 18.132 -7.136 -20.928 1.00 97.88 194 TYR A C 1
ATOM 1571 O O . TYR A 1 194 ? 18.534 -8.265 -21.221 1.00 97.88 194 TYR A O 1
ATOM 1579 N N . PRO A 1 195 ? 17.935 -6.177 -21.851 1.00 97.75 195 PRO A N 1
ATOM 1580 C CA . PRO A 1 195 ? 18.176 -6.418 -23.266 1.00 97.75 195 PRO A CA 1
ATOM 1581 C C . PRO A 1 195 ? 19.668 -6.610 -23.554 1.00 97.75 195 PRO A C 1
ATOM 1583 O O . PRO A 1 195 ? 20.525 -6.058 -22.853 1.00 97.75 195 PRO A O 1
ATOM 1586 N N . THR A 1 196 ? 19.995 -7.323 -24.630 1.00 96.88 196 THR A N 1
ATOM 1587 C CA . THR A 1 196 ? 21.370 -7.524 -25.107 1.00 96.88 196 THR A CA 1
ATOM 1588 C C . THR A 1 196 ? 22.066 -6.184 -25.360 1.00 96.88 196 THR A C 1
ATOM 1590 O O . THR A 1 196 ? 23.248 -6.028 -25.052 1.00 96.88 196 THR A O 1
ATOM 1593 N N . SER A 1 197 ? 21.322 -5.162 -25.799 1.00 96.75 197 SER A N 1
ATOM 1594 C CA . SER A 1 197 ? 21.824 -3.790 -25.975 1.00 96.75 197 SER A CA 1
ATOM 1595 C C . SER A 1 197 ? 22.327 -3.124 -24.684 1.00 96.75 197 SER A C 1
ATOM 1597 O O . SER A 1 197 ? 23.157 -2.219 -24.753 1.00 96.75 197 SER A O 1
ATOM 1599 N N . ALA A 1 198 ? 21.872 -3.583 -23.514 1.00 94.62 198 ALA A N 1
ATOM 1600 C CA . ALA A 1 198 ? 22.318 -3.129 -22.197 1.00 94.62 198 ALA A CA 1
ATOM 1601 C C . ALA A 1 198 ? 23.325 -4.093 -21.531 1.00 94.62 198 ALA A C 1
ATOM 1603 O O . ALA A 1 198 ? 23.666 -3.909 -20.364 1.00 94.62 198 ALA A O 1
ATOM 1604 N N . GLY A 1 199 ? 23.809 -5.107 -22.259 1.00 94.50 199 GLY A N 1
ATOM 1605 C CA . GLY A 1 199 ? 24.741 -6.124 -21.759 1.00 94.50 199 GLY A CA 1
ATOM 1606 C C . GLY A 1 199 ? 24.090 -7.443 -21.326 1.00 94.50 199 GLY A C 1
ATOM 1607 O O . GLY A 1 199 ? 24.808 -8.342 -20.889 1.00 94.50 199 GLY A O 1
ATOM 1608 N N . GLY A 1 200 ? 22.767 -7.581 -21.475 1.00 96.19 200 GLY A N 1
ATOM 1609 C CA . GLY A 1 200 ? 22.028 -8.792 -21.118 1.00 96.19 200 GLY A CA 1
ATOM 1610 C C . GLY A 1 200 ? 21.974 -9.062 -19.609 1.00 96.19 200 GLY A C 1
ATOM 1611 O O . GLY A 1 200 ? 22.153 -8.172 -18.777 1.00 96.19 200 GLY A O 1
ATOM 1612 N N . GLY A 1 201 ? 21.711 -10.318 -19.252 1.00 97.62 201 GLY A N 1
ATOM 1613 C CA . GLY A 1 201 ? 21.601 -10.769 -17.868 1.00 97.62 201 GLY A CA 1
ATOM 1614 C C . GLY A 1 201 ? 20.264 -10.434 -17.207 1.00 97.62 201 GLY A C 1
ATOM 1615 O O . GLY A 1 201 ? 19.273 -10.077 -17.853 1.00 97.62 201 GLY A O 1
ATOM 1616 N N . SER A 1 202 ? 20.232 -10.577 -15.883 1.00 98.19 202 SER A N 1
ATOM 1617 C CA . SER A 1 202 ? 19.042 -10.351 -15.068 1.00 98.19 202 SER A CA 1
ATOM 1618 C C . SER A 1 202 ? 19.358 -9.771 -13.691 1.00 98.19 202 SER A C 1
ATOM 1620 O O . SER A 1 202 ? 20.360 -10.104 -13.059 1.00 98.19 202 SER A O 1
ATOM 1622 N N . GLN A 1 203 ? 18.459 -8.934 -13.179 1.00 98.06 203 GLN A N 1
ATOM 1623 C CA . GLN A 1 203 ? 18.458 -8.491 -11.790 1.00 98.06 203 GLN A CA 1
ATOM 1624 C C . GLN A 1 203 ? 17.522 -9.370 -10.971 1.00 98.06 203 GLN A C 1
ATOM 1626 O O . GLN A 1 203 ? 16.329 -9.457 -11.252 1.00 98.06 203 GLN A O 1
ATOM 1631 N N . ARG A 1 204 ? 18.049 -10.000 -9.923 1.00 98.06 204 ARG A N 1
ATOM 1632 C CA . ARG A 1 204 ? 17.294 -10.908 -9.054 1.00 98.06 204 ARG A CA 1
ATOM 1633 C C . ARG A 1 204 ? 16.992 -10.220 -7.735 1.00 98.06 204 ARG A C 1
ATOM 1635 O O . ARG A 1 204 ? 17.885 -10.061 -6.900 1.00 98.06 204 ARG A O 1
ATOM 1642 N N . LEU A 1 205 ? 15.753 -9.773 -7.559 1.00 97.94 205 LEU A N 1
ATOM 1643 C CA . LEU A 1 205 ? 15.281 -9.164 -6.320 1.00 97.94 205 LEU A CA 1
ATOM 1644 C C . LEU A 1 205 ? 14.962 -10.259 -5.306 1.00 97.94 205 LEU A C 1
ATOM 1646 O O . LEU A 1 205 ? 14.598 -11.378 -5.660 1.00 97.94 205 LEU A O 1
ATOM 1650 N N . PHE A 1 206 ? 15.117 -9.928 -4.031 1.00 96.25 206 PHE A N 1
ATOM 1651 C CA . PHE A 1 206 ? 14.777 -10.815 -2.927 1.00 96.25 206 PHE A CA 1
ATOM 1652 C C . PHE A 1 206 ? 14.412 -10.002 -1.691 1.00 96.25 206 PHE A C 1
ATOM 1654 O O . PHE A 1 206 ? 14.743 -8.818 -1.552 1.00 96.25 206 PHE A O 1
ATOM 1661 N N . ARG A 1 207 ? 13.753 -10.657 -0.731 1.00 93.62 207 ARG A N 1
ATOM 1662 C CA . ARG A 1 207 ? 13.479 -10.041 0.566 1.00 93.62 207 ARG A CA 1
ATOM 1663 C C . ARG A 1 207 ? 14.794 -9.616 1.211 1.00 93.62 207 ARG A C 1
ATOM 1665 O O . ARG A 1 207 ? 15.639 -10.452 1.493 1.00 93.62 207 ARG A O 1
ATOM 1672 N N . LYS A 1 208 ? 14.924 -8.316 1.472 1.00 92.81 208 LYS A N 1
ATOM 1673 C CA . LYS A 1 208 ? 16.133 -7.657 1.981 1.00 92.81 208 LYS A CA 1
ATOM 1674 C C . LYS A 1 208 ? 16.915 -8.472 3.017 1.00 92.81 208 LYS A C 1
ATOM 1676 O O . LYS A 1 208 ? 16.380 -8.805 4.077 1.00 92.81 208 LYS A O 1
ATOM 1681 N N . ILE A 1 209 ? 18.206 -8.662 2.746 1.00 90.56 209 ILE A N 1
ATOM 1682 C CA . ILE A 1 209 ? 19.175 -9.320 3.631 1.00 90.56 209 ILE A CA 1
ATOM 1683 C C . ILE A 1 209 ? 20.326 -8.339 3.866 1.00 90.56 209 ILE A C 1
ATOM 1685 O O . ILE A 1 209 ? 21.082 -8.009 2.953 1.00 90.56 209 ILE A O 1
ATOM 1689 N N . GLY A 1 210 ? 20.437 -7.814 5.089 1.00 91.00 210 GLY A N 1
ATOM 1690 C CA . GLY A 1 210 ? 21.469 -6.832 5.436 1.00 91.00 210 GLY A CA 1
ATOM 1691 C C . GLY A 1 210 ? 21.399 -5.563 4.573 1.00 91.00 210 GLY A C 1
ATOM 1692 O O . GLY A 1 210 ? 20.425 -4.808 4.639 1.00 91.00 210 GLY A O 1
ATOM 1693 N N . SER A 1 211 ? 22.447 -5.300 3.792 1.00 91.19 211 SER A N 1
ATOM 1694 C CA . SER A 1 211 ? 22.592 -4.126 2.916 1.00 91.19 211 SER A CA 1
ATOM 1695 C C . SER A 1 211 ? 22.121 -4.349 1.472 1.00 91.19 211 SER A C 1
ATOM 1697 O O . SER A 1 211 ? 22.295 -3.456 0.643 1.00 91.19 211 SER A O 1
ATOM 1699 N N . ARG A 1 212 ? 21.526 -5.509 1.156 1.00 94.50 212 ARG A N 1
ATOM 1700 C CA . ARG A 1 212 ? 21.127 -5.880 -0.209 1.00 94.50 212 ARG A CA 1
ATOM 1701 C C . ARG A 1 212 ? 19.633 -6.178 -0.342 1.00 94.50 212 ARG A C 1
ATOM 1703 O O . ARG A 1 212 ? 19.028 -6.758 0.561 1.00 94.50 212 ARG A O 1
ATOM 1710 N N . SER A 1 213 ? 19.062 -5.801 -1.483 1.00 95.56 213 SER A N 1
ATOM 1711 C CA . SER A 1 213 ? 17.677 -6.088 -1.902 1.00 95.56 213 SER A CA 1
ATOM 1712 C C . SER A 1 213 ? 17.570 -6.716 -3.294 1.00 95.56 213 SER A C 1
ATOM 1714 O O . SER A 1 213 ? 16.492 -7.160 -3.677 1.00 95.56 213 SER A O 1
ATOM 1716 N N . SER A 1 214 ? 18.668 -6.751 -4.047 1.00 97.44 214 SER A N 1
ATOM 1717 C CA . SER A 1 214 ? 18.788 -7.508 -5.289 1.00 97.44 214 SER A CA 1
ATOM 1718 C C . SER A 1 214 ? 20.259 -7.772 -5.618 1.00 97.44 214 SER A C 1
ATOM 1720 O O . SER A 1 214 ? 21.166 -7.253 -4.951 1.00 97.44 214 SER A O 1
ATOM 1722 N N . VAL A 1 215 ? 20.494 -8.615 -6.619 1.00 97.38 215 VAL A N 1
ATOM 1723 C CA . VAL A 1 215 ? 21.822 -8.918 -7.155 1.00 97.38 215 VAL A CA 1
ATOM 1724 C C . VAL A 1 215 ? 21.736 -9.125 -8.664 1.00 97.38 215 VAL A C 1
ATOM 1726 O O . VAL A 1 215 ? 20.781 -9.731 -9.150 1.00 97.38 215 VAL A O 1
ATOM 1729 N N . TYR A 1 216 ? 22.742 -8.642 -9.389 1.00 97.69 216 TYR A N 1
ATOM 1730 C CA . TYR A 1 216 ? 22.893 -8.924 -10.812 1.00 97.69 216 TYR A CA 1
ATOM 1731 C C . TYR A 1 216 ? 23.312 -10.383 -11.037 1.00 97.69 216 TYR A C 1
ATOM 1733 O O . TYR A 1 216 ? 24.120 -10.936 -10.286 1.00 97.69 216 TYR A O 1
ATOM 1741 N N . SER A 1 217 ? 22.791 -10.993 -12.093 1.00 97.81 217 SER A N 1
ATOM 1742 C CA . SER A 1 217 ? 23.141 -12.322 -12.576 1.00 97.81 217 SER A CA 1
ATOM 1743 C C . SER A 1 217 ? 23.405 -12.262 -14.083 1.00 97.81 217 SER A C 1
ATOM 1745 O O . SER A 1 217 ? 22.642 -11.618 -14.796 1.00 97.81 217 SER A O 1
ATOM 1747 N N . PRO A 1 218 ? 24.434 -12.956 -14.600 1.00 97.19 218 PRO A N 1
ATOM 1748 C CA . PRO A 1 218 ? 24.661 -13.038 -16.044 1.00 97.19 218 PRO A CA 1
ATOM 1749 C C . PRO A 1 218 ? 23.603 -13.890 -16.768 1.00 97.19 218 PRO A C 1
ATOM 1751 O O . PRO A 1 218 ? 23.551 -13.891 -17.994 1.00 97.19 218 PRO A O 1
ATOM 1754 N N . GLU A 1 219 ? 22.766 -14.624 -16.026 1.00 97.69 219 GLU A N 1
ATOM 1755 C CA . GLU A 1 219 ? 21.706 -15.451 -16.594 1.00 97.69 219 GLU A CA 1
ATOM 1756 C C . GLU A 1 219 ? 20.683 -14.583 -17.325 1.00 97.69 219 GLU A C 1
ATOM 1758 O O . GLU A 1 219 ? 20.068 -13.701 -16.721 1.00 97.69 219 GLU A O 1
ATOM 1763 N N . SER A 1 220 ? 20.508 -14.853 -18.615 1.00 97.12 220 SER A N 1
ATOM 1764 C CA . SER A 1 220 ? 19.602 -14.104 -19.491 1.00 97.12 220 SER A CA 1
ATOM 1765 C C . SER A 1 220 ? 18.319 -14.869 -19.806 1.00 97.12 220 SER A C 1
ATOM 1767 O O . SER A 1 220 ? 17.428 -14.281 -20.425 1.00 97.12 220 SER A O 1
ATOM 1769 N N . SER A 1 221 ? 18.239 -16.142 -19.391 1.00 96.94 221 SER A N 1
ATOM 1770 C CA . SER A 1 221 ? 17.082 -17.006 -19.609 1.00 96.94 221 SER A CA 1
ATOM 1771 C C . SER A 1 221 ? 16.070 -16.970 -18.458 1.00 96.94 221 SER A C 1
ATOM 1773 O O . SER A 1 221 ? 16.421 -16.825 -17.278 1.00 96.94 221 SER A O 1
ATOM 1775 N N . VAL A 1 222 ? 14.789 -17.093 -18.803 1.00 97.81 222 VAL A N 1
ATOM 1776 C CA . VAL A 1 222 ? 13.674 -17.090 -17.849 1.00 97.81 222 VAL A CA 1
ATOM 1777 C C . VAL A 1 222 ? 13.570 -18.383 -17.045 1.00 97.81 222 VAL A C 1
ATOM 1779 O O . VAL A 1 222 ? 14.072 -19.440 -17.442 1.00 97.81 222 VAL A O 1
ATOM 1782 N N . ARG A 1 223 ? 12.899 -18.328 -15.887 1.00 97.38 223 ARG A N 1
ATOM 1783 C CA . ARG A 1 223 ? 12.739 -19.509 -15.026 1.00 97.38 223 ARG A CA 1
ATOM 1784 C C . ARG A 1 223 ? 11.846 -20.562 -15.692 1.00 97.38 223 ARG A C 1
ATOM 1786 O O . ARG A 1 223 ? 10.727 -20.290 -16.130 1.00 97.38 223 ARG A O 1
ATOM 1793 N N . LYS A 1 224 ? 12.336 -21.805 -15.712 1.00 95.69 224 LYS A N 1
ATOM 1794 C CA . LYS A 1 224 ? 11.707 -22.944 -16.410 1.00 95.69 224 LYS A CA 1
ATOM 1795 C C . LYS A 1 224 ? 10.711 -23.744 -15.571 1.00 95.69 224 LYS A C 1
ATOM 1797 O O . LYS A 1 224 ? 9.958 -24.540 -16.108 1.00 95.69 224 LYS A O 1
ATOM 1802 N N . THR A 1 225 ? 10.663 -23.511 -14.263 1.00 94.69 225 THR A N 1
ATOM 1803 C CA . THR A 1 225 ? 9.762 -24.209 -13.330 1.00 94.69 225 THR A CA 1
ATOM 1804 C C . THR A 1 225 ? 8.951 -23.211 -12.523 1.00 94.69 225 THR A C 1
ATOM 1806 O O . THR A 1 225 ? 9.491 -22.172 -12.167 1.00 94.69 225 THR A O 1
ATOM 1809 N N . GLY A 1 226 ? 7.711 -23.539 -12.159 1.00 95.81 226 GLY A N 1
ATOM 1810 C CA . GLY A 1 226 ? 6.820 -22.637 -11.418 1.00 95.81 226 GLY A CA 1
ATOM 1811 C C . GLY A 1 226 ? 5.994 -21.727 -12.330 1.00 95.81 226 GLY A C 1
ATOM 1812 O O . GLY A 1 226 ? 6.234 -21.666 -13.532 1.00 95.81 226 GLY A O 1
ATOM 1813 N N . SER A 1 227 ? 4.997 -21.052 -11.761 1.00 97.94 227 SER A N 1
ATOM 1814 C CA . SER A 1 227 ? 4.104 -20.145 -12.496 1.00 97.94 227 SER A CA 1
ATOM 1815 C C . SER A 1 227 ? 4.458 -18.686 -12.218 1.00 97.94 227 SER A C 1
ATOM 1817 O O . SER A 1 227 ? 4.774 -18.327 -11.076 1.00 97.94 227 SER A O 1
ATOM 1819 N N . TYR A 1 228 ? 4.371 -17.845 -13.248 1.00 98.50 228 TYR A N 1
ATOM 1820 C CA . TYR A 1 228 ? 4.850 -16.463 -13.207 1.00 98.50 228 TYR A CA 1
ATOM 1821 C C . TYR A 1 228 ? 3.895 -15.484 -13.892 1.00 98.50 228 TYR A C 1
ATOM 1823 O O . TYR A 1 228 ? 3.139 -15.845 -14.790 1.00 98.50 228 TYR A O 1
ATOM 1831 N N . ILE A 1 229 ? 3.968 -14.226 -13.472 1.00 98.56 229 ILE A N 1
ATOM 1832 C CA . ILE A 1 229 ? 3.445 -13.073 -14.198 1.00 98.56 229 ILE A CA 1
ATOM 1833 C C . ILE A 1 229 ? 4.619 -12.418 -14.917 1.00 98.56 229 ILE A C 1
ATOM 1835 O O . ILE A 1 229 ? 5.614 -12.080 -14.272 1.00 98.56 229 ILE A O 1
ATOM 1839 N N . TYR A 1 230 ? 4.486 -12.237 -16.227 1.00 98.62 230 TYR A N 1
ATOM 1840 C CA . TYR A 1 230 ? 5.390 -11.427 -17.036 1.00 98.62 230 TYR A CA 1
ATOM 1841 C C . TYR A 1 230 ? 4.741 -10.072 -17.251 1.00 98.62 230 TYR A C 1
ATOM 1843 O O . TYR A 1 230 ? 3.587 -10.015 -17.664 1.00 98.62 230 TYR A O 1
ATOM 1851 N N . GLU A 1 231 ? 5.451 -8.993 -16.953 1.00 97.94 231 GLU A N 1
ATOM 1852 C CA . GLU A 1 231 ? 4.940 -7.637 -17.122 1.00 97.94 231 GLU A CA 1
ATOM 1853 C C . GLU A 1 231 ? 5.981 -6.704 -17.735 1.00 97.94 231 GLU A C 1
ATOM 1855 O O . GLU A 1 231 ? 7.193 -6.920 -17.638 1.00 97.94 231 GLU A O 1
ATOM 1860 N N . GLU A 1 232 ? 5.493 -5.645 -18.368 1.00 97.19 232 GLU A N 1
ATOM 1861 C CA . GLU A 1 232 ? 6.325 -4.580 -18.909 1.00 97.19 232 GLU A CA 1
ATOM 1862 C C . GLU A 1 232 ? 7.132 -3.886 -17.802 1.00 97.19 232 GLU A C 1
ATOM 1864 O O . GLU A 1 232 ? 6.617 -3.562 -16.729 1.00 97.19 232 GLU A O 1
ATOM 1869 N N . PHE A 1 233 ? 8.418 -3.644 -18.063 1.00 96.94 233 PHE A N 1
ATOM 1870 C CA . PHE A 1 233 ? 9.249 -2.871 -17.151 1.00 96.94 233 PHE A CA 1
ATOM 1871 C C . PHE A 1 233 ? 8.924 -1.379 -17.269 1.00 96.94 233 PHE A C 1
ATOM 1873 O O . PHE A 1 233 ? 9.121 -0.767 -18.317 1.00 96.94 233 PHE A O 1
ATOM 1880 N N . MET A 1 234 ? 8.486 -0.771 -16.167 1.00 96.12 234 MET A N 1
ATOM 1881 C CA . MET A 1 234 ? 8.139 0.649 -16.138 1.00 96.12 234 MET A CA 1
ATOM 1882 C C . MET A 1 234 ? 9.376 1.515 -15.840 1.00 96.12 234 MET A C 1
ATOM 1884 O O . MET A 1 234 ? 9.963 1.369 -14.763 1.00 96.12 234 MET A O 1
ATOM 1888 N N . PRO A 1 235 ? 9.773 2.449 -16.728 1.00 92.44 235 PRO A N 1
ATOM 1889 C CA . PRO A 1 235 ? 10.921 3.321 -16.494 1.00 92.44 235 PRO A CA 1
ATOM 1890 C C . PRO A 1 235 ? 10.561 4.425 -15.487 1.00 92.44 235 PRO A C 1
ATOM 1892 O O . PRO A 1 235 ? 9.954 5.435 -15.841 1.00 92.44 235 PRO A O 1
ATOM 1895 N N . THR A 1 236 ? 10.917 4.222 -14.219 1.00 93.62 236 THR A N 1
ATOM 1896 C CA . THR A 1 236 ? 10.772 5.228 -13.154 1.00 93.62 236 THR A CA 1
ATOM 1897 C C . THR A 1 236 ? 12.066 6.023 -12.960 1.00 93.62 236 THR A C 1
ATOM 1899 O O . THR A 1 236 ? 13.131 5.619 -13.426 1.00 93.62 236 THR A O 1
ATOM 1902 N N . ASP A 1 237 ? 12.019 7.100 -12.169 1.00 88.75 237 ASP A N 1
ATOM 1903 C CA . ASP A 1 237 ? 13.203 7.875 -11.744 1.00 88.75 237 ASP A CA 1
ATOM 1904 C C . ASP A 1 237 ? 14.105 7.116 -10.737 1.00 88.75 237 ASP A C 1
ATOM 1906 O O . ASP A 1 237 ? 14.818 7.711 -9.927 1.00 88.75 237 ASP A O 1
ATOM 1910 N N . GLY A 1 238 ? 14.046 5.781 -10.722 1.00 90.31 238 GLY A N 1
ATOM 1911 C CA . GLY A 1 238 ? 14.838 4.934 -9.835 1.00 90.31 238 GLY A CA 1
ATOM 1912 C C . GLY A 1 238 ? 14.273 4.785 -8.421 1.00 90.31 238 GLY A C 1
ATOM 1913 O O . GLY A 1 238 ? 14.972 4.295 -7.529 1.00 90.31 238 GLY A O 1
ATOM 1914 N N . THR A 1 239 ? 13.017 5.179 -8.193 1.00 93.44 239 THR A N 1
ATOM 1915 C CA . THR A 1 239 ? 12.338 5.018 -6.900 1.00 93.44 239 THR A CA 1
ATOM 1916 C C . THR A 1 239 ? 10.969 4.360 -7.040 1.00 93.44 239 THR A C 1
ATOM 1918 O O . THR A 1 239 ? 10.268 4.565 -8.029 1.00 93.44 239 THR A O 1
ATOM 1921 N N . ASP A 1 240 ? 10.594 3.595 -6.016 1.00 93.19 240 ASP A N 1
ATOM 1922 C CA . ASP A 1 240 ? 9.265 3.005 -5.872 1.00 93.19 240 ASP A CA 1
ATOM 1923 C C . ASP A 1 240 ? 8.487 3.824 -4.836 1.00 93.19 240 ASP A C 1
ATOM 1925 O O . ASP A 1 240 ? 8.983 4.058 -3.724 1.00 93.19 240 ASP A O 1
ATOM 1929 N N . VAL A 1 241 ? 7.269 4.254 -5.173 1.00 96.94 241 VAL A N 1
ATOM 1930 C CA . VAL A 1 241 ? 6.393 4.980 -4.247 1.00 96.94 241 VAL A CA 1
ATOM 1931 C C . VAL A 1 241 ? 5.587 3.966 -3.447 1.00 96.94 241 VAL A C 1
ATOM 1933 O O . VAL A 1 241 ? 4.812 3.198 -4.002 1.00 96.94 241 VAL A O 1
ATOM 1936 N N . LYS A 1 242 ? 5.737 3.973 -2.126 1.00 97.44 242 LYS A N 1
ATOM 1937 C CA . LYS A 1 242 ? 4.988 3.100 -1.219 1.00 97.44 242 LYS A CA 1
ATOM 1938 C C . LYS A 1 242 ? 3.854 3.874 -0.587 1.00 97.44 242 LYS A C 1
ATOM 1940 O O . LYS A 1 242 ? 4.105 4.872 0.092 1.00 97.44 242 LYS A O 1
ATOM 1945 N N . VAL A 1 243 ? 2.633 3.399 -0.778 1.00 98.12 243 VAL A N 1
ATOM 1946 C CA . VAL A 1 243 ? 1.416 4.028 -0.269 1.00 98.12 243 VAL A CA 1
ATOM 1947 C C . VAL A 1 243 ? 0.820 3.186 0.849 1.00 98.12 243 VAL A C 1
ATOM 1949 O O . VAL A 1 243 ? 0.815 1.961 0.775 1.00 98.12 243 VAL A O 1
ATOM 1952 N N . TYR A 1 244 ? 0.329 3.850 1.892 1.00 97.94 244 TYR A N 1
ATOM 1953 C CA . TYR A 1 244 ? -0.248 3.235 3.083 1.00 97.94 244 TYR A CA 1
ATOM 1954 C C . TYR A 1 244 ? -1.563 3.933 3.416 1.00 97.94 244 TYR A C 1
ATOM 1956 O O . TYR A 1 244 ? -1.562 5.092 3.843 1.00 97.94 244 TYR A O 1
ATOM 1964 N N . THR A 1 245 ? -2.680 3.243 3.216 1.00 97.56 245 THR A N 1
ATOM 1965 C CA . THR A 1 245 ? -4.020 3.748 3.518 1.00 97.56 245 THR A CA 1
ATOM 1966 C C . THR A 1 245 ? -4.406 3.468 4.962 1.00 97.56 245 THR A C 1
ATOM 1968 O O . THR A 1 245 ? -3.959 2.486 5.559 1.00 97.56 245 THR A O 1
ATOM 1971 N N . VAL A 1 246 ? -5.257 4.333 5.513 1.00 95.31 246 VAL A N 1
ATOM 1972 C CA . VAL A 1 246 ? -5.991 4.087 6.761 1.00 95.31 246 VAL A CA 1
ATOM 1973 C C . VAL A 1 246 ? -7.421 4.570 6.550 1.00 95.31 246 VAL A C 1
ATOM 1975 O O . VAL A 1 246 ? -7.769 5.718 6.811 1.00 95.31 246 VAL A O 1
ATOM 1978 N N . GLY A 1 247 ? -8.243 3.686 5.998 1.00 92.50 247 GLY A N 1
ATOM 1979 C CA . GLY A 1 247 ? -9.518 4.035 5.390 1.00 92.50 247 GLY A CA 1
ATOM 1980 C C . GLY A 1 247 ? -9.353 4.594 3.971 1.00 92.50 247 GLY A C 1
ATOM 1981 O O . GLY A 1 247 ? -8.234 4.781 3.490 1.00 92.50 247 GLY A O 1
ATOM 1982 N N . PRO A 1 248 ? -10.469 4.825 3.265 1.00 92.69 248 PRO A N 1
ATOM 1983 C CA . PRO A 1 248 ? -10.459 5.230 1.859 1.00 92.69 248 PRO A CA 1
ATOM 1984 C C . PRO A 1 248 ? -10.043 6.691 1.630 1.00 92.69 248 PRO A C 1
ATOM 1986 O O . PRO A 1 248 ? -9.714 7.057 0.506 1.00 92.69 248 PRO A O 1
ATOM 1989 N N . ASP A 1 249 ? -10.064 7.523 2.675 1.00 90.44 249 ASP A N 1
ATOM 1990 C CA . ASP A 1 249 ? -9.862 8.977 2.581 1.00 90.44 249 ASP A CA 1
ATOM 1991 C C . ASP A 1 249 ? -8.513 9.460 3.132 1.00 90.44 249 ASP A C 1
ATOM 1993 O O . ASP A 1 249 ? -8.193 10.647 3.053 1.00 90.44 249 ASP A O 1
ATOM 1997 N N . TYR A 1 250 ? -7.695 8.545 3.657 1.00 94.00 250 TYR A N 1
ATOM 1998 C CA . TYR A 1 250 ? -6.345 8.838 4.127 1.00 94.00 250 TYR A CA 1
ATOM 1999 C C . TYR A 1 250 ? -5.333 7.903 3.478 1.00 94.00 250 TYR A C 1
ATOM 2001 O O . TYR A 1 250 ? -5.478 6.681 3.522 1.00 94.00 250 TYR A O 1
ATOM 2009 N N . ALA A 1 251 ? -4.267 8.486 2.933 1.00 96.12 251 ALA A N 1
ATOM 2010 C CA . ALA A 1 251 ? -3.130 7.756 2.400 1.00 96.12 251 ALA A CA 1
ATOM 2011 C C . ALA A 1 251 ? -1.831 8.522 2.673 1.00 96.12 251 ALA A C 1
ATOM 2013 O O . ALA A 1 251 ? -1.698 9.696 2.323 1.00 96.12 251 ALA A O 1
ATOM 2014 N N . HIS A 1 252 ? -0.864 7.838 3.278 1.00 96.38 252 HIS A N 1
ATOM 2015 C CA . HIS A 1 252 ? 0.510 8.308 3.414 1.00 96.38 252 HIS A CA 1
ATOM 2016 C C . HIS A 1 252 ? 1.371 7.711 2.301 1.00 96.38 252 HIS A C 1
ATOM 2018 O O . HIS A 1 252 ? 1.187 6.544 1.959 1.00 96.38 252 HIS A O 1
ATOM 2024 N N . ALA A 1 253 ? 2.331 8.472 1.772 1.00 97.12 253 ALA A N 1
ATOM 2025 C CA . ALA A 1 253 ? 3.249 7.979 0.754 1.00 97.12 253 ALA A CA 1
ATOM 2026 C C . ALA A 1 253 ? 4.707 8.354 1.036 1.00 97.12 253 ALA A C 1
ATOM 2028 O O . ALA A 1 253 ? 5.030 9.475 1.433 1.00 97.12 253 ALA A O 1
ATOM 2029 N N . GLU A 1 254 ? 5.594 7.397 0.785 1.00 95.75 254 GLU A N 1
ATOM 2030 C CA . GLU A 1 254 ? 7.044 7.555 0.871 1.00 95.75 254 GLU A CA 1
ATOM 2031 C C . GLU A 1 254 ? 7.708 6.824 -0.299 1.00 95.75 254 GLU A C 1
ATOM 2033 O O . GLU A 1 254 ? 7.333 5.702 -0.628 1.00 95.75 254 GLU A O 1
ATOM 2038 N N . ALA A 1 255 ? 8.712 7.435 -0.919 1.00 94.94 255 ALA A N 1
ATOM 2039 C CA . ALA A 1 255 ? 9.516 6.800 -1.953 1.00 94.94 255 ALA A CA 1
ATOM 2040 C C . ALA A 1 255 ? 10.753 6.138 -1.345 1.00 94.94 255 ALA A C 1
ATOM 2042 O O . ALA A 1 255 ? 11.331 6.623 -0.365 1.00 94.94 255 ALA A O 1
ATOM 2043 N N . ARG A 1 256 ? 11.177 5.029 -1.948 1.00 93.56 256 ARG A N 1
ATOM 2044 C CA . ARG A 1 256 ? 12.435 4.339 -1.636 1.00 93.56 256 ARG A CA 1
ATOM 2045 C C . ARG A 1 256 ? 13.179 4.043 -2.926 1.00 93.56 256 ARG A C 1
ATOM 2047 O O . ARG A 1 256 ? 12.547 3.889 -3.964 1.00 93.56 256 ARG A O 1
ATOM 2054 N N . LYS A 1 257 ? 14.505 3.923 -2.858 1.00 94.44 257 LYS A N 1
ATOM 2055 C CA . LYS A 1 257 ? 15.301 3.473 -4.004 1.00 94.44 257 LYS A CA 1
ATOM 2056 C C . LYS A 1 257 ? 14.785 2.126 -4.510 1.00 94.44 257 LYS A C 1
ATOM 2058 O O . LYS A 1 257 ? 14.631 1.195 -3.715 1.00 94.44 257 LYS A O 1
ATOM 2063 N N . SER A 1 258 ? 14.557 2.036 -5.817 1.00 93.75 258 SER A N 1
ATOM 2064 C CA . SER A 1 258 ? 14.066 0.816 -6.441 1.00 93.75 258 SER A CA 1
ATOM 2065 C C . SER A 1 258 ? 15.116 -0.297 -6.341 1.00 93.75 258 SER A C 1
ATOM 2067 O O . SER A 1 258 ? 16.281 -0.088 -6.709 1.00 93.75 258 SER A O 1
ATOM 2069 N N . PRO A 1 259 ? 14.747 -1.509 -5.888 1.00 90.31 259 PRO A N 1
ATOM 2070 C CA . PRO A 1 259 ? 15.629 -2.670 -5.933 1.00 90.31 259 PRO A CA 1
ATOM 2071 C C . PRO A 1 259 ? 16.044 -3.061 -7.359 1.00 90.31 259 PRO A C 1
ATOM 2073 O O . PRO A 1 259 ? 16.998 -3.820 -7.506 1.00 90.31 259 PRO A O 1
ATOM 2076 N N . ALA A 1 260 ? 15.366 -2.548 -8.391 1.00 89.25 260 ALA A N 1
ATOM 2077 C CA . ALA A 1 260 ? 15.677 -2.772 -9.802 1.00 89.25 260 ALA A CA 1
ATOM 2078 C C . ALA A 1 260 ? 16.995 -2.134 -10.279 1.00 89.25 260 ALA A C 1
ATOM 2080 O O . ALA A 1 260 ? 17.463 -2.461 -11.365 1.00 89.25 260 ALA A O 1
ATOM 2081 N N . LEU A 1 261 ? 17.576 -1.221 -9.491 1.00 89.06 261 LEU A N 1
ATOM 2082 C CA . LEU A 1 261 ? 18.844 -0.560 -9.804 1.00 89.06 261 LEU A CA 1
ATOM 2083 C C . LEU A 1 261 ? 20.044 -1.456 -9.433 1.00 89.06 261 LEU A C 1
ATOM 2085 O O . LEU A 1 261 ? 20.268 -2.508 -10.015 1.00 89.06 261 LEU A O 1
ATOM 2089 N N . ASP A 1 262 ? 20.831 -1.065 -8.430 1.00 88.56 262 ASP A N 1
ATOM 2090 C CA . ASP A 1 262 ? 22.063 -1.758 -8.022 1.00 88.56 262 ASP A CA 1
ATOM 2091 C C . ASP A 1 262 ? 21.859 -2.778 -6.883 1.00 88.56 262 ASP A C 1
ATOM 2093 O O . ASP A 1 262 ? 22.790 -3.487 -6.481 1.00 88.56 262 ASP A O 1
ATOM 2097 N N . GLY A 1 263 ? 20.653 -2.821 -6.311 1.00 89.69 263 GLY A N 1
ATOM 2098 C CA . GLY A 1 263 ? 20.312 -3.662 -5.168 1.00 89.69 263 GLY A CA 1
ATOM 2099 C C . GLY A 1 263 ? 20.958 -3.268 -3.843 1.00 89.69 263 GLY A C 1
ATOM 2100 O O . GLY A 1 263 ? 20.828 -4.018 -2.874 1.00 89.69 263 GLY A O 1
ATOM 2101 N N . LYS A 1 264 ? 21.678 -2.142 -3.764 1.00 92.94 264 LYS A N 1
ATOM 2102 C CA . LYS A 1 264 ? 22.275 -1.630 -2.527 1.00 92.94 264 LYS A CA 1
ATOM 2103 C C . LYS A 1 264 ? 21.247 -0.790 -1.775 1.00 92.94 264 LYS A C 1
ATOM 2105 O O . LYS A 1 264 ? 20.764 0.226 -2.265 1.00 92.94 264 LYS A O 1
ATOM 2110 N N . VAL A 1 265 ? 20.957 -1.201 -0.545 1.00 92.56 265 VAL A N 1
ATOM 2111 C CA . VAL A 1 265 ? 20.034 -0.489 0.340 1.00 92.56 265 VAL A CA 1
ATOM 2112 C C . VAL A 1 265 ? 20.725 0.744 0.902 1.00 92.56 265 VAL A C 1
ATOM 2114 O O . VAL A 1 265 ? 21.724 0.633 1.616 1.00 92.56 265 VAL A O 1
ATOM 2117 N N . GLU A 1 266 ? 20.158 1.909 0.623 1.00 90.94 266 GLU A N 1
ATOM 2118 C CA . GLU A 1 266 ? 20.643 3.178 1.152 1.00 90.94 266 GLU A CA 1
ATOM 2119 C C . GLU A 1 266 ? 20.180 3.372 2.589 1.00 90.94 266 GLU A C 1
ATOM 2121 O O . GLU A 1 266 ? 19.016 3.131 2.925 1.00 90.94 266 GLU A O 1
ATOM 2126 N N . ARG A 1 267 ? 21.120 3.756 3.456 1.00 92.31 267 ARG A N 1
ATOM 2127 C CA . ARG A 1 267 ? 20.890 3.917 4.889 1.00 92.31 267 ARG A CA 1
ATOM 2128 C C . ARG A 1 267 ? 21.407 5.260 5.377 1.00 92.31 267 ARG A C 1
ATOM 2130 O O . ARG A 1 267 ? 22.425 5.735 4.883 1.00 92.31 267 ARG A O 1
ATOM 2137 N N . ASP A 1 268 ? 20.697 5.841 6.333 1.00 91.06 268 ASP A N 1
ATOM 2138 C CA . ASP A 1 268 ? 21.113 7.046 7.042 1.00 91.06 268 ASP A CA 1
ATOM 2139 C C . ASP A 1 268 ? 22.211 6.750 8.082 1.00 91.06 268 ASP A C 1
ATOM 2141 O O . ASP A 1 268 ? 22.653 5.608 8.257 1.00 91.06 268 ASP A O 1
ATOM 2145 N N . SER A 1 269 ? 22.658 7.793 8.784 1.00 90.69 269 SER A N 1
ATOM 2146 C CA . SER A 1 269 ? 23.661 7.700 9.853 1.00 90.69 269 SER A CA 1
ATOM 2147 C C . SER A 1 269 ? 23.224 6.827 11.035 1.00 90.69 269 SER A C 1
ATOM 2149 O O . SER A 1 269 ? 24.077 6.330 11.766 1.00 90.69 269 SER A O 1
ATOM 2151 N N . GLU A 1 270 ? 21.921 6.601 11.215 1.00 89.12 270 GLU A N 1
ATOM 2152 C CA . GLU A 1 270 ? 21.352 5.726 12.247 1.00 89.12 270 GLU A CA 1
ATOM 2153 C C . GLU A 1 270 ? 21.157 4.280 11.748 1.00 89.12 270 GLU A C 1
ATOM 2155 O O . GLU A 1 270 ? 20.627 3.425 12.463 1.00 89.12 270 GLU A O 1
ATOM 2160 N N . GLY A 1 271 ? 21.561 3.984 10.509 1.00 87.81 271 GLY A N 1
ATOM 2161 C CA . GLY A 1 271 ? 21.422 2.673 9.885 1.00 87.81 271 GLY A CA 1
ATOM 2162 C C . GLY A 1 271 ? 19.999 2.343 9.422 1.00 87.81 271 GLY A C 1
ATOM 2163 O O . GLY A 1 271 ? 19.739 1.197 9.034 1.00 87.81 271 GLY A O 1
ATOM 2164 N N . LYS A 1 272 ? 19.064 3.298 9.428 1.00 87.81 272 LYS A N 1
ATOM 2165 C CA . LYS A 1 272 ? 17.705 3.122 8.894 1.00 87.81 272 LYS A CA 1
ATOM 2166 C C . LYS A 1 272 ? 17.712 3.340 7.388 1.00 87.81 272 LYS A C 1
ATOM 2168 O O . LYS A 1 272 ? 18.510 4.094 6.859 1.00 87.81 272 LYS A O 1
ATOM 2173 N N . GLU A 1 273 ? 16.827 2.643 6.684 1.00 90.94 273 GLU A N 1
ATOM 2174 C CA . GLU A 1 273 ? 16.675 2.824 5.238 1.00 90.94 273 GLU A CA 1
ATOM 2175 C C . GLU A 1 273 ? 16.167 4.232 4.909 1.00 90.94 273 GLU A C 1
ATOM 2177 O O . GLU A 1 273 ? 15.171 4.666 5.496 1.00 90.94 273 GLU A O 1
ATOM 2182 N N . ILE A 1 274 ? 16.824 4.896 3.954 1.00 90.94 274 ILE A N 1
ATOM 2183 C CA . ILE A 1 274 ? 16.453 6.239 3.497 1.00 90.94 274 ILE A CA 1
ATOM 2184 C C . ILE A 1 274 ? 15.088 6.194 2.805 1.00 90.94 274 ILE A C 1
ATOM 2186 O O . ILE A 1 274 ? 14.787 5.293 2.018 1.00 90.94 274 ILE A O 1
ATOM 2190 N N . ARG A 1 275 ? 14.248 7.176 3.134 1.00 92.19 275 ARG A N 1
ATOM 2191 C CA . ARG A 1 275 ? 12.895 7.352 2.607 1.00 92.19 275 ARG A CA 1
ATOM 2192 C C . ARG A 1 275 ? 12.713 8.805 2.217 1.00 92.19 275 ARG A C 1
ATOM 2194 O O . ARG A 1 275 ? 13.102 9.691 2.977 1.00 92.19 275 ARG A O 1
ATOM 2201 N N . TYR A 1 276 ? 12.076 9.035 1.081 1.00 90.38 276 TYR A N 1
ATOM 2202 C CA . TYR A 1 276 ? 11.769 10.376 0.604 1.00 90.38 276 TYR A CA 1
ATOM 2203 C C . TYR A 1 276 ? 10.274 10.642 0.786 1.00 90.38 276 TYR A C 1
ATOM 2205 O O . TYR A 1 276 ? 9.465 9.781 0.431 1.00 90.38 276 TYR A O 1
ATOM 2213 N N . PRO A 1 277 ? 9.871 11.788 1.357 1.00 88.38 277 PRO A N 1
ATOM 2214 C CA . PRO A 1 277 ? 8.458 12.119 1.482 1.00 88.38 277 PRO A CA 1
ATOM 2215 C C . PRO A 1 277 ? 7.836 12.273 0.091 1.00 88.38 277 PRO A C 1
ATOM 2217 O O . PRO A 1 277 ? 8.412 12.925 -0.779 1.00 88.38 277 PRO A O 1
ATOM 2220 N N . VAL A 1 278 ? 6.655 11.686 -0.117 1.00 94.38 278 VAL A N 1
ATOM 2221 C CA . VAL A 1 278 ? 5.929 11.780 -1.387 1.00 94.38 278 VAL A CA 1
ATOM 2222 C C . VAL A 1 278 ? 4.561 12.392 -1.148 1.00 94.38 278 VAL A C 1
ATOM 2224 O O . VAL A 1 278 ? 3.784 11.930 -0.317 1.00 94.38 278 VAL A O 1
ATOM 2227 N N . MET A 1 279 ? 4.245 13.419 -1.932 1.00 93.19 279 MET A N 1
ATOM 2228 C CA . MET A 1 279 ? 2.884 13.927 -2.037 1.00 93.19 279 MET A CA 1
ATOM 2229 C C . MET A 1 279 ? 2.172 13.195 -3.171 1.00 93.19 279 MET A C 1
ATOM 2231 O O . MET A 1 279 ? 2.638 13.205 -4.314 1.00 93.19 279 MET A O 1
ATOM 2235 N N . LEU A 1 280 ? 1.051 12.552 -2.844 1.00 95.62 280 LEU A N 1
ATOM 2236 C CA . LEU A 1 280 ? 0.174 11.931 -3.832 1.00 95.62 280 LEU A CA 1
ATOM 2237 C C . LEU A 1 280 ? -0.615 13.001 -4.591 1.00 95.62 280 LEU A C 1
ATOM 2239 O O . LEU A 1 280 ? -1.175 13.924 -3.987 1.00 95.62 280 LEU A O 1
ATOM 2243 N N . THR A 1 281 ? -0.695 12.840 -5.907 1.00 96.06 281 THR A N 1
ATOM 2244 C CA . THR A 1 281 ? -1.585 13.613 -6.778 1.00 96.06 281 THR A CA 1
ATOM 2245 C C . THR A 1 281 ? -3.053 13.277 -6.498 1.00 96.06 281 THR A C 1
ATOM 2247 O O . THR A 1 281 ? -3.371 12.301 -5.815 1.00 96.06 281 THR A O 1
ATOM 2250 N N . ALA A 1 282 ? -3.984 14.076 -7.028 1.00 94.81 282 ALA A N 1
ATOM 2251 C CA . ALA A 1 282 ? -5.415 13.795 -6.891 1.00 94.81 282 ALA A CA 1
ATOM 2252 C C . ALA A 1 282 ? -5.798 12.423 -7.480 1.00 94.81 282 ALA A C 1
ATOM 2254 O O . ALA A 1 282 ? -6.567 11.688 -6.862 1.00 94.81 282 ALA A O 1
ATOM 2255 N N . MET A 1 283 ? -5.208 12.053 -8.623 1.00 95.00 283 MET A N 1
ATOM 2256 C CA . MET A 1 283 ? -5.446 10.756 -9.258 1.00 95.00 283 MET A CA 1
ATOM 2257 C C . MET A 1 283 ? -4.897 9.604 -8.410 1.00 95.00 283 MET A C 1
ATOM 2259 O O . MET A 1 283 ? -5.592 8.623 -8.178 1.00 95.00 283 MET A O 1
ATOM 2263 N N . GLU A 1 284 ? -3.694 9.741 -7.849 1.00 97.75 284 GLU A N 1
ATOM 2264 C CA . GLU A 1 284 ? -3.122 8.707 -6.975 1.00 97.75 284 GLU A CA 1
ATOM 2265 C C . GLU A 1 284 ? -3.889 8.553 -5.655 1.00 97.75 284 GLU A C 1
ATOM 2267 O O . GLU A 1 284 ? -3.983 7.450 -5.122 1.00 97.75 284 GLU A O 1
ATOM 2272 N N . LYS A 1 285 ? -4.481 9.633 -5.127 1.00 96.94 285 LYS A N 1
ATOM 2273 C CA . LYS A 1 285 ? -5.403 9.545 -3.983 1.00 96.94 285 LYS A CA 1
ATOM 2274 C C . LYS A 1 285 ? -6.677 8.785 -4.345 1.00 96.94 285 LYS A C 1
ATOM 2276 O O . LYS A 1 285 ? -7.150 7.991 -3.537 1.00 96.94 285 LYS A O 1
ATOM 2281 N N . LEU A 1 286 ? -7.212 8.989 -5.552 1.00 96.88 286 LEU A N 1
ATOM 2282 C CA . LEU A 1 286 ? -8.340 8.202 -6.051 1.00 96.88 286 LEU A CA 1
ATOM 2283 C C . LEU A 1 286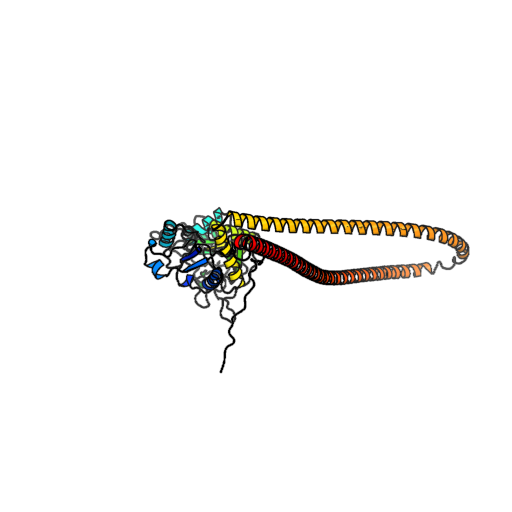 ? -7.958 6.723 -6.201 1.00 96.88 286 LEU A C 1
ATOM 2285 O O . LEU A 1 286 ? -8.730 5.862 -5.789 1.00 96.88 286 LEU A O 1
ATOM 2289 N N . VAL A 1 287 ? -6.759 6.425 -6.711 1.00 97.94 287 VAL A N 1
ATOM 2290 C CA . VAL A 1 287 ? -6.222 5.055 -6.756 1.00 97.94 287 VAL A CA 1
ATOM 2291 C C . VAL A 1 287 ? -6.130 4.466 -5.347 1.00 97.94 287 VAL A C 1
ATOM 2293 O O . VAL A 1 287 ? -6.638 3.373 -5.122 1.00 97.94 287 VAL A O 1
ATOM 2296 N N . ALA A 1 288 ? -5.582 5.197 -4.372 1.00 98.19 288 ALA A N 1
ATOM 2297 C CA . ALA A 1 288 ? -5.509 4.740 -2.982 1.00 98.19 288 ALA A CA 1
ATOM 2298 C C . ALA A 1 288 ? -6.894 4.431 -2.392 1.00 98.19 288 ALA A C 1
ATOM 2300 O O . ALA A 1 288 ? -7.077 3.396 -1.747 1.00 98.19 288 ALA A O 1
ATOM 2301 N N . ARG A 1 289 ? -7.883 5.292 -2.665 1.00 97.81 289 ARG A N 1
ATOM 2302 C CA . ARG A 1 289 ? -9.283 5.068 -2.293 1.00 97.81 289 ARG A CA 1
ATOM 2303 C C . ARG A 1 289 ? -9.834 3.788 -2.921 1.00 97.81 289 ARG A C 1
ATOM 2305 O O . ARG A 1 289 ? -10.406 2.973 -2.201 1.00 97.81 289 ARG A O 1
ATOM 2312 N N . LYS A 1 290 ? -9.655 3.603 -4.233 1.00 98.25 290 LYS A N 1
ATOM 2313 C CA . LYS A 1 290 ? -10.120 2.405 -4.947 1.00 98.25 290 LYS A CA 1
ATOM 2314 C C . LYS A 1 290 ? -9.460 1.137 -4.405 1.00 98.25 290 LYS A C 1
ATOM 2316 O O . LYS A 1 290 ? -10.177 0.214 -4.052 1.00 98.25 290 LYS A O 1
ATOM 2321 N N . VAL A 1 291 ? -8.133 1.114 -4.241 1.00 98.44 291 VAL A N 1
ATOM 2322 C CA . VAL A 1 291 ? -7.401 -0.039 -3.678 1.00 98.44 291 VAL A CA 1
ATOM 2323 C C . VAL A 1 291 ? -7.930 -0.397 -2.284 1.00 98.44 291 VAL A C 1
ATOM 2325 O O . VAL A 1 291 ? -8.248 -1.553 -2.020 1.00 98.44 291 VAL A O 1
ATOM 2328 N N . CYS A 1 292 ? -8.089 0.589 -1.399 1.00 97.81 292 CYS A N 1
ATOM 2329 C CA . CYS A 1 292 ? -8.617 0.374 -0.049 1.00 97.81 292 CYS A CA 1
ATOM 2330 C C . CYS A 1 292 ? -10.010 -0.288 -0.063 1.00 97.81 292 CYS A C 1
ATOM 2332 O O . CYS A 1 292 ? -10.244 -1.270 0.648 1.00 97.81 292 CYS A O 1
ATOM 2334 N N . LEU A 1 293 ? -10.920 0.215 -0.906 1.00 97.38 293 LEU A N 1
ATOM 2335 C CA . LEU A 1 293 ? -12.298 -0.275 -1.004 1.00 97.38 293 LEU A CA 1
ATOM 2336 C C . LEU A 1 293 ? -12.399 -1.631 -1.712 1.00 97.38 293 LEU A C 1
ATOM 2338 O O . LEU A 1 293 ? -13.065 -2.529 -1.200 1.00 97.38 293 LEU A O 1
ATOM 2342 N N . ALA A 1 294 ? -11.715 -1.798 -2.842 1.00 97.88 294 ALA A N 1
ATOM 2343 C CA . ALA A 1 294 ? -11.758 -3.006 -3.661 1.00 97.88 294 ALA A CA 1
ATOM 2344 C C . ALA A 1 294 ? -11.201 -4.220 -2.915 1.00 97.88 294 ALA A C 1
ATOM 2346 O O . ALA A 1 294 ? -11.817 -5.285 -2.881 1.00 97.88 294 ALA A O 1
ATOM 2347 N N . PHE A 1 295 ? -10.073 -4.036 -2.222 1.00 98.06 295 PHE A N 1
ATOM 2348 C CA . PHE A 1 295 ? -9.483 -5.091 -1.404 1.00 98.06 295 PHE A CA 1
ATOM 2349 C C . PHE A 1 295 ? -10.131 -5.209 -0.016 1.00 98.06 295 PHE A C 1
ATOM 2351 O O . PHE A 1 295 ?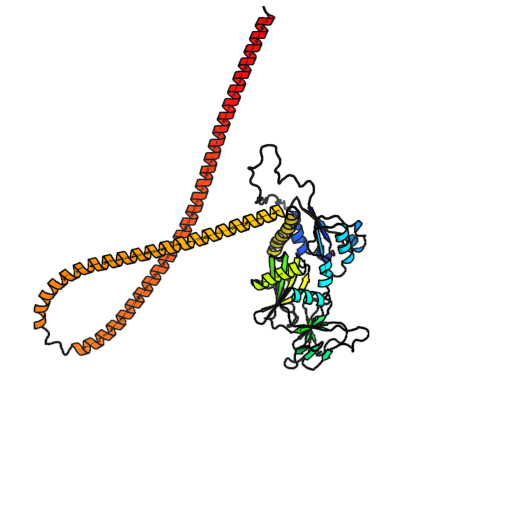 -9.801 -6.122 0.743 1.00 98.06 295 PHE A O 1
ATOM 2358 N N . LYS A 1 296 ? -11.058 -4.304 0.333 1.00 97.69 296 LYS A N 1
ATOM 2359 C CA . LYS A 1 296 ? -11.717 -4.223 1.650 1.00 97.69 296 LYS A CA 1
ATOM 2360 C C . LYS A 1 296 ? -10.709 -4.222 2.805 1.00 97.69 296 LYS A C 1
ATOM 2362 O O . LYS A 1 296 ? -10.907 -4.856 3.843 1.00 97.69 296 LYS A O 1
ATOM 2367 N N . GLN A 1 297 ? -9.589 -3.536 2.599 1.00 97.94 297 GLN A N 1
ATOM 2368 C CA . GLN A 1 297 ? -8.497 -3.427 3.558 1.00 97.94 297 GLN A CA 1
ATOM 2369 C C . GLN A 1 297 ? -8.426 -1.976 4.036 1.00 97.94 297 GLN A C 1
ATOM 2371 O O . GLN A 1 297 ? -7.826 -1.139 3.366 1.00 97.94 297 GLN A O 1
ATOM 2376 N N . THR A 1 298 ? -9.009 -1.668 5.202 1.00 95.44 298 THR A N 1
ATOM 2377 C CA . THR A 1 298 ? -8.943 -0.306 5.768 1.00 95.44 298 THR A CA 1
ATOM 2378 C C . THR A 1 298 ? -7.490 0.128 5.929 1.00 95.44 298 THR A C 1
ATOM 2380 O O . THR A 1 298 ? -7.104 1.203 5.472 1.00 95.44 298 THR A O 1
ATOM 2383 N N . VAL A 1 299 ? -6.664 -0.726 6.537 1.00 96.75 299 VAL A N 1
ATOM 2384 C CA . VAL A 1 299 ? -5.212 -0.539 6.563 1.00 96.75 299 VAL A CA 1
ATOM 2385 C C . VAL A 1 299 ? -4.613 -1.323 5.402 1.00 96.75 299 VAL A C 1
ATOM 2387 O O . VAL A 1 299 ? -4.595 -2.553 5.450 1.00 96.75 299 VAL A O 1
ATOM 2390 N N . CYS A 1 300 ? -4.120 -0.638 4.369 1.00 98.25 300 CYS A N 1
ATOM 2391 C CA . CYS A 1 300 ? -3.578 -1.286 3.174 1.00 98.25 300 CYS A CA 1
ATOM 2392 C C . CYS A 1 300 ? -2.278 -0.634 2.702 1.00 98.25 300 CYS A C 1
ATOM 2394 O O . CYS A 1 300 ? -2.199 0.581 2.558 1.00 98.25 300 CYS A O 1
ATOM 2396 N N . GLY A 1 301 ? -1.258 -1.442 2.427 1.00 98.12 301 GLY A N 1
ATOM 2397 C CA . GLY A 1 301 ? -0.035 -1.028 1.753 1.00 98.12 301 GLY A CA 1
ATOM 2398 C C . GLY A 1 301 ? -0.043 -1.456 0.291 1.00 98.12 301 GLY A C 1
ATOM 2399 O O . GLY A 1 301 ? -0.379 -2.601 -0.000 1.00 98.12 301 GLY A O 1
ATOM 2400 N N . PHE A 1 302 ? 0.372 -0.587 -0.622 1.00 98.50 302 PHE A N 1
ATOM 2401 C CA . PHE A 1 302 ? 0.557 -0.924 -2.035 1.00 98.50 302 PHE A CA 1
ATOM 2402 C C . PHE A 1 302 ? 1.692 -0.100 -2.652 1.00 98.50 302 PHE A C 1
ATOM 2404 O O . PHE A 1 302 ? 2.083 0.936 -2.106 1.00 98.50 302 PHE A O 1
ATOM 2411 N N . ASP A 1 303 ? 2.236 -0.585 -3.763 1.00 98.00 303 ASP A N 1
ATOM 2412 C CA . ASP A 1 303 ? 3.363 0.030 -4.457 1.00 98.00 303 ASP A CA 1
ATOM 2413 C C . ASP A 1 303 ? 2.903 0.674 -5.774 1.00 98.00 303 ASP A C 1
ATOM 2415 O O . ASP A 1 303 ? 2.140 0.087 -6.546 1.00 98.00 303 ASP A O 1
ATOM 2419 N N . LEU A 1 304 ? 3.375 1.899 -6.008 1.00 97.44 304 LEU A N 1
ATOM 2420 C CA . LEU A 1 304 ? 3.139 2.707 -7.198 1.00 97.44 304 LEU A CA 1
ATOM 2421 C C . LEU A 1 304 ? 4.446 2.953 -7.953 1.00 97.44 304 LEU A C 1
ATOM 2423 O O . LEU A 1 304 ? 5.458 3.362 -7.374 1.00 97.44 304 LEU A O 1
ATOM 2427 N N . LEU A 1 305 ? 4.380 2.796 -9.271 1.00 97.19 305 LEU A N 1
ATOM 2428 C CA . LEU A 1 305 ? 5.423 3.169 -10.217 1.00 97.19 305 LEU A CA 1
ATOM 2429 C C . LEU A 1 305 ? 4.979 4.430 -10.956 1.00 97.19 305 LEU A C 1
ATOM 2431 O O . LEU A 1 305 ? 3.983 4.412 -11.676 1.00 97.19 305 LEU A O 1
ATOM 2435 N N . ARG A 1 306 ? 5.713 5.531 -10.774 1.00 96.19 306 ARG A N 1
ATOM 2436 C CA . ARG A 1 306 ? 5.525 6.757 -11.559 1.00 96.19 306 ARG A CA 1
ATOM 2437 C C . ARG A 1 306 ? 6.374 6.657 -12.819 1.00 96.19 306 ARG A C 1
ATOM 2439 O O . ARG A 1 306 ? 7.597 6.719 -12.728 1.00 96.19 306 ARG A O 1
ATOM 2446 N N . ALA A 1 307 ? 5.730 6.474 -13.965 1.00 94.62 307 ALA A N 1
ATOM 2447 C CA . ALA A 1 307 ? 6.392 6.291 -15.252 1.00 94.62 307 ALA A CA 1
ATOM 2448 C C . ALA A 1 307 ? 5.585 6.967 -16.364 1.00 94.62 307 ALA A C 1
ATOM 2450 O O . ALA A 1 307 ? 4.355 6.931 -16.359 1.00 94.62 307 ALA A O 1
ATOM 2451 N N . ASN A 1 308 ? 6.270 7.587 -17.327 1.00 90.31 308 ASN A N 1
ATOM 2452 C CA . ASN A 1 308 ? 5.652 8.204 -18.510 1.00 90.31 308 ASN A CA 1
ATOM 2453 C C . ASN A 1 308 ? 4.528 9.218 -18.194 1.00 90.31 308 ASN A C 1
ATOM 2455 O O . ASN A 1 308 ? 3.583 9.353 -18.962 1.00 90.31 308 ASN A O 1
ATOM 2459 N N . GLY A 1 309 ? 4.601 9.922 -17.056 1.00 88.31 309 GLY A N 1
ATOM 2460 C CA . GLY A 1 309 ? 3.565 10.875 -16.623 1.00 88.31 309 GLY A CA 1
ATOM 2461 C C . GLY A 1 309 ? 2.313 10.244 -15.993 1.00 88.31 309 GLY A C 1
ATOM 2462 O O . GLY A 1 309 ? 1.384 10.971 -15.650 1.00 88.31 309 GLY A O 1
ATOM 2463 N N . HIS A 1 310 ? 2.303 8.923 -15.799 1.00 93.00 310 HIS A N 1
ATOM 2464 C CA . HIS A 1 310 ? 1.225 8.151 -15.180 1.00 93.00 310 HIS A CA 1
ATOM 2465 C C . HIS A 1 310 ? 1.716 7.412 -13.922 1.00 93.00 310 HIS A C 1
ATOM 2467 O O . HIS A 1 310 ? 2.922 7.310 -13.675 1.00 93.00 310 HIS A O 1
ATOM 2473 N N . SER A 1 311 ? 0.776 6.894 -13.126 1.00 96.38 311 SER A N 1
ATOM 2474 C CA . SER A 1 311 ? 1.060 6.123 -11.910 1.00 96.38 311 SER A CA 1
ATOM 2475 C C . SER A 1 311 ? 0.395 4.754 -11.992 1.00 96.38 311 SER A C 1
ATOM 2477 O O . SER A 1 311 ? -0.824 4.672 -12.093 1.00 96.38 311 SER A O 1
ATOM 2479 N N . TYR A 1 312 ? 1.198 3.697 -11.907 1.00 97.88 312 TYR A N 1
ATOM 2480 C CA . TYR A 1 312 ? 0.765 2.312 -12.079 1.00 97.88 312 TYR A CA 1
ATOM 2481 C C . TYR A 1 312 ? 0.903 1.547 -10.768 1.00 97.88 312 TYR A C 1
ATOM 2483 O O . TYR A 1 312 ? 1.955 1.614 -10.130 1.00 97.88 312 TYR A O 1
ATOM 2491 N N . VAL A 1 313 ? -0.126 0.803 -10.367 1.00 98.19 313 VAL A N 1
ATOM 2492 C CA . VAL A 1 313 ? -0.037 -0.102 -9.213 1.00 98.19 313 VAL A CA 1
ATOM 2493 C C . VAL A 1 313 ? 0.664 -1.384 -9.646 1.00 98.19 313 VAL A C 1
ATOM 2495 O O . VAL A 1 313 ? 0.240 -2.025 -10.602 1.00 98.19 313 VAL A O 1
ATOM 2498 N N . CYS A 1 314 ? 1.737 -1.765 -8.950 1.00 96.69 314 CYS A N 1
ATOM 2499 C CA . CYS A 1 314 ? 2.521 -2.962 -9.285 1.00 96.69 314 CYS A CA 1
ATOM 2500 C C . CYS A 1 314 ? 2.531 -4.032 -8.183 1.00 96.69 314 CYS A C 1
ATOM 2502 O O . CYS A 1 314 ? 2.988 -5.153 -8.425 1.00 96.69 314 CYS A O 1
ATOM 2504 N N . ASP A 1 315 ? 2.062 -3.697 -6.976 1.00 96.50 315 ASP A N 1
ATOM 2505 C CA . ASP A 1 315 ? 1.898 -4.649 -5.878 1.00 96.50 315 ASP A CA 1
ATOM 2506 C C . ASP A 1 315 ? 0.871 -4.152 -4.851 1.00 96.50 315 ASP A C 1
ATOM 2508 O O . ASP A 1 315 ? 0.821 -2.957 -4.555 1.00 96.50 315 ASP A O 1
ATOM 2512 N N . VAL A 1 316 ? 0.096 -5.061 -4.256 1.00 98.00 316 VAL A N 1
ATOM 2513 C CA . VAL A 1 316 ? -0.844 -4.776 -3.157 1.00 98.00 316 VAL A CA 1
ATOM 2514 C C . VAL A 1 316 ? -0.559 -5.760 -2.028 1.00 98.00 316 VAL A C 1
ATOM 2516 O O . VAL A 1 316 ? -0.714 -6.962 -2.183 1.00 98.00 316 VAL A O 1
ATOM 2519 N N . ASN A 1 317 ? -0.148 -5.243 -0.871 1.00 95.88 317 ASN A N 1
ATOM 2520 C CA . ASN A 1 317 ? 0.388 -6.036 0.239 1.00 95.88 317 ASN A CA 1
ATOM 2521 C C . ASN A 1 317 ? -0.638 -6.322 1.351 1.00 95.88 317 ASN A C 1
ATOM 2523 O O . ASN A 1 317 ? -0.328 -7.034 2.307 1.00 95.88 317 ASN A O 1
ATOM 2527 N N . GLY A 1 318 ? -1.823 -5.705 1.305 1.00 95.69 318 GLY A N 1
ATOM 2528 C CA . GLY A 1 318 ? -2.769 -5.733 2.423 1.00 95.69 318 GLY A CA 1
ATOM 2529 C C . GLY A 1 318 ? -2.226 -4.999 3.654 1.00 95.69 318 GLY A C 1
ATOM 2530 O O . GLY A 1 318 ? -1.620 -3.935 3.534 1.00 95.69 318 GLY A O 1
ATOM 2531 N N . PHE A 1 319 ? -2.442 -5.538 4.855 1.00 97.25 319 PHE A N 1
ATOM 2532 C CA . PHE A 1 319 ? -2.149 -4.832 6.108 1.00 97.25 319 PHE A CA 1
ATOM 2533 C C . PHE A 1 319 ? -0.675 -4.416 6.256 1.00 97.25 319 PHE A C 1
ATOM 2535 O O . PHE A 1 319 ? 0.232 -5.242 6.411 1.00 97.25 319 PHE A O 1
ATOM 2542 N N . SER A 1 320 ? -0.429 -3.105 6.298 1.00 96.06 320 SER A N 1
ATOM 2543 C CA . SER A 1 320 ? 0.914 -2.542 6.421 1.00 96.06 320 SER A CA 1
ATOM 2544 C C . SER A 1 320 ? 0.882 -1.161 7.071 1.00 96.06 320 SER A C 1
ATOM 2546 O O . SER A 1 320 ? 0.146 -0.281 6.638 1.00 96.06 320 SER A O 1
ATOM 2548 N N . PHE A 1 321 ? 1.728 -0.959 8.084 1.00 94.81 321 PHE A N 1
ATOM 2549 C CA . PHE A 1 321 ? 1.935 0.344 8.712 1.00 94.81 321 PHE A CA 1
ATOM 2550 C C . PHE A 1 321 ? 3.240 0.994 8.254 1.00 94.81 321 PHE A C 1
ATOM 2552 O O . PHE A 1 321 ? 4.276 0.329 8.102 1.00 94.81 321 PHE A O 1
ATOM 2559 N N . VAL A 1 322 ? 3.208 2.323 8.133 1.00 93.06 322 VAL A N 1
ATOM 2560 C CA . VAL A 1 322 ? 4.414 3.148 7.998 1.00 93.06 322 VAL A CA 1
ATOM 2561 C C . VAL A 1 322 ? 5.259 3.001 9.259 1.00 93.06 322 VAL A C 1
ATOM 2563 O O . VAL A 1 322 ? 4.752 2.817 10.363 1.00 93.06 322 VAL A O 1
ATOM 2566 N N . LYS A 1 323 ? 6.582 3.072 9.104 1.00 90.56 323 LYS A N 1
ATOM 2567 C CA . LYS A 1 323 ? 7.526 2.978 10.222 1.00 90.56 323 LYS A CA 1
ATOM 2568 C C . LYS A 1 323 ? 8.204 4.317 10.446 1.00 90.56 323 LYS A C 1
ATOM 2570 O O . LYS A 1 323 ? 8.624 4.952 9.482 1.00 90.56 323 LYS A O 1
ATOM 2575 N N . ASN A 1 324 ? 8.420 4.651 11.717 1.00 86.06 324 ASN A N 1
ATOM 2576 C CA . ASN A 1 324 ? 9.193 5.814 12.170 1.00 86.06 324 ASN A CA 1
ATOM 2577 C C . ASN A 1 324 ? 8.582 7.175 11.790 1.00 86.06 324 ASN A C 1
ATOM 2579 O O . ASN A 1 324 ? 9.317 8.139 11.611 1.00 86.06 324 ASN A O 1
ATOM 2583 N N . SER A 1 325 ? 7.256 7.268 11.691 1.00 88.62 325 SER A N 1
ATOM 2584 C CA . SER A 1 325 ? 6.555 8.530 11.433 1.00 88.62 325 SER A CA 1
ATOM 2585 C C . SER A 1 325 ? 5.535 8.788 12.537 1.00 88.62 325 SER A C 1
ATOM 2587 O O . SER A 1 325 ? 4.484 8.152 12.562 1.00 88.62 325 SER A O 1
ATOM 2589 N N . MET A 1 326 ? 5.844 9.709 13.460 1.00 86.31 326 MET A N 1
ATOM 2590 C CA . MET A 1 326 ? 4.910 10.063 14.542 1.00 86.31 326 MET A CA 1
ATOM 2591 C C . MET A 1 326 ? 3.622 10.659 13.990 1.00 86.31 326 MET A C 1
ATOM 2593 O O . MET A 1 326 ? 2.545 10.263 14.416 1.00 86.31 326 MET A O 1
ATOM 2597 N N . LYS A 1 327 ? 3.733 11.517 12.967 1.00 87.12 327 LYS A N 1
ATOM 2598 C CA . LYS A 1 327 ? 2.567 12.068 12.276 1.00 87.12 327 LYS A CA 1
ATOM 2599 C C . LYS A 1 327 ? 1.666 10.967 11.715 1.00 87.12 327 LYS A C 1
ATOM 2601 O O . LYS A 1 327 ? 0.456 11.048 11.864 1.00 87.12 327 LYS A O 1
ATOM 2606 N N . TYR A 1 328 ? 2.243 9.934 11.099 1.00 91.00 328 TYR A N 1
ATOM 2607 C CA . TYR A 1 328 ? 1.443 8.811 10.616 1.00 91.00 328 TYR A CA 1
ATOM 2608 C C . TYR A 1 328 ? 0.749 8.080 11.764 1.00 91.00 328 TYR A C 1
ATOM 2610 O O . TYR A 1 328 ? -0.419 7.744 11.624 1.00 91.00 328 TYR A O 1
ATOM 2618 N N . TYR A 1 329 ? 1.424 7.838 12.891 1.00 90.12 329 TYR A N 1
ATOM 2619 C CA . TYR A 1 329 ? 0.791 7.182 14.040 1.00 90.12 329 TYR A CA 1
ATOM 2620 C C . TYR A 1 329 ? -0.365 8.012 14.606 1.00 90.12 329 TYR A C 1
ATOM 2622 O O . TYR A 1 329 ? -1.411 7.442 14.914 1.00 90.12 329 TYR A O 1
ATOM 2630 N N . ASP A 1 330 ? -0.197 9.335 14.679 1.00 84.88 330 ASP A N 1
ATOM 2631 C CA . ASP A 1 330 ? -1.225 10.271 15.138 1.00 84.88 330 ASP A CA 1
ATOM 2632 C C . ASP A 1 330 ? -2.427 10.327 14.175 1.00 84.88 330 ASP A C 1
ATOM 2634 O O . ASP A 1 330 ? -3.574 10.235 14.603 1.00 84.88 330 ASP A O 1
ATOM 2638 N N . ASP A 1 331 ? -2.190 10.398 12.865 1.00 85.81 331 ASP A N 1
ATOM 2639 C CA . ASP A 1 331 ? -3.274 10.396 11.877 1.00 85.81 331 ASP A CA 1
ATOM 2640 C C . ASP A 1 331 ? -3.978 9.017 11.829 1.00 85.81 331 ASP A C 1
ATOM 2642 O O . ASP A 1 331 ? -5.206 8.922 11.792 1.00 85.81 331 ASP A O 1
ATOM 2646 N N . SER A 1 332 ? -3.207 7.923 11.871 1.00 83.25 332 SER A N 1
ATOM 2647 C CA . SER A 1 332 ? -3.723 6.555 11.722 1.00 83.25 332 SER A CA 1
ATOM 2648 C C . SER A 1 332 ? -4.657 6.162 12.857 1.00 83.25 332 SER A C 1
ATOM 2650 O O . SER A 1 332 ? -5.709 5.581 12.594 1.00 83.25 332 SER A O 1
ATOM 2652 N N . TYR A 1 333 ? -4.313 6.473 14.116 1.00 79.88 333 TYR A N 1
ATOM 2653 C CA . TYR A 1 333 ? -5.198 6.116 15.227 1.00 79.88 333 TYR A CA 1
ATOM 2654 C C . TYR A 1 333 ? -6.530 6.868 15.129 1.00 79.88 333 TYR A C 1
ATOM 2656 O O . TYR A 1 333 ? -7.561 6.279 15.438 1.00 79.88 333 TYR A O 1
ATOM 2664 N N . PHE A 1 334 ? -6.534 8.123 14.659 1.00 77.94 334 PHE A N 1
ATOM 2665 C CA . PHE A 1 334 ? -7.761 8.903 14.494 1.00 77.94 334 PHE A CA 1
ATOM 2666 C C . PHE A 1 334 ? -8.684 8.277 13.441 1.00 77.94 334 PHE A C 1
ATOM 2668 O O . PHE A 1 334 ? -9.878 8.105 13.681 1.00 77.94 334 PHE A O 1
ATOM 2675 N N . HIS A 1 335 ? -8.131 7.859 12.300 1.00 80.06 335 HIS A N 1
ATOM 2676 C CA . HIS A 1 335 ? -8.905 7.196 11.248 1.00 80.06 335 HIS A CA 1
ATOM 2677 C C . HIS A 1 335 ? -9.384 5.791 11.648 1.00 80.06 335 HIS A C 1
ATOM 2679 O O . HIS A 1 335 ? -10.516 5.415 11.336 1.00 80.06 335 HIS A O 1
ATOM 2685 N N . VAL A 1 336 ? -8.576 5.016 12.378 1.00 75.94 336 VAL A N 1
ATOM 2686 C CA . VAL A 1 336 ? -9.010 3.723 12.940 1.00 75.94 336 VAL A CA 1
ATOM 2687 C C . VAL A 1 336 ? -10.122 3.931 13.976 1.00 75.94 336 VAL A C 1
ATOM 2689 O O . VAL A 1 336 ? -11.149 3.259 13.920 1.00 75.94 336 VAL A O 1
ATOM 2692 N N . LEU A 1 337 ? -9.978 4.921 14.860 1.00 74.06 337 LEU A N 1
ATOM 2693 C CA . LEU A 1 337 ? -10.984 5.283 15.858 1.00 74.06 337 LEU A CA 1
ATOM 2694 C C . LEU A 1 337 ? -12.309 5.722 15.225 1.00 74.06 337 LEU A C 1
ATOM 2696 O O . LEU A 1 337 ? -13.382 5.367 15.713 1.00 74.06 337 LEU A O 1
ATOM 2700 N N . PHE A 1 338 ? -12.241 6.475 14.131 1.00 70.06 338 PHE A N 1
ATOM 2701 C CA . PHE A 1 338 ? -13.410 6.904 13.373 1.00 70.06 338 PHE A CA 1
ATOM 2702 C C . PHE A 1 338 ? -14.220 5.719 12.818 1.00 70.06 338 PHE A C 1
ATOM 2704 O O . PHE A 1 338 ? -15.450 5.735 12.855 1.00 70.06 338 PHE A O 1
ATOM 2711 N N . ASN A 1 339 ? -13.549 4.646 12.383 1.00 68.81 339 ASN A N 1
ATOM 2712 C CA . ASN A 1 339 ? -14.230 3.411 11.982 1.00 68.81 339 ASN A CA 1
ATOM 2713 C C . ASN A 1 339 ? -14.950 2.744 13.170 1.00 68.81 339 ASN A C 1
ATOM 2715 O O . ASN A 1 339 ? -16.062 2.241 13.013 1.00 68.81 339 ASN A O 1
ATOM 2719 N N . PHE A 1 340 ? -14.373 2.797 14.377 1.00 68.81 340 PHE A N 1
ATOM 2720 C CA . PHE A 1 340 ? -15.017 2.265 15.584 1.00 68.81 340 PHE A CA 1
ATOM 2721 C C . PHE A 1 340 ? -16.236 3.091 16.029 1.00 68.81 340 PHE A C 1
ATOM 2723 O O . PHE A 1 340 ? -17.231 2.528 16.487 1.00 68.81 340 PHE A O 1
ATOM 2730 N N . THR A 1 341 ? -16.199 4.422 15.897 1.00 60.62 341 THR A N 1
ATOM 2731 C CA . THR A 1 341 ? -17.336 5.287 16.261 1.00 60.62 341 THR A CA 1
ATOM 2732 C C . THR A 1 341 ? -18.483 5.220 15.253 1.00 60.62 341 THR A C 1
ATOM 2734 O O . THR A 1 341 ? -19.643 5.227 15.674 1.00 60.62 341 THR A O 1
ATOM 2737 N N . LEU A 1 342 ? -18.195 5.061 13.953 1.00 56.56 342 LEU A N 1
ATOM 2738 C CA . LEU A 1 342 ? -19.205 4.774 12.922 1.00 56.56 342 LEU A CA 1
ATOM 2739 C C . LEU A 1 342 ? -20.021 3.515 13.242 1.00 56.56 342 LEU A C 1
ATOM 2741 O O . LEU A 1 342 ? -21.232 3.508 13.040 1.00 56.56 342 LEU A O 1
ATOM 2745 N N . PHE A 1 343 ? -19.379 2.478 13.784 1.00 55.81 343 PHE A N 1
ATOM 2746 C CA . PHE A 1 343 ? -20.046 1.231 14.163 1.00 55.81 343 PHE A CA 1
ATOM 2747 C C . PHE A 1 343 ? -21.046 1.405 15.311 1.00 55.81 343 PHE A C 1
ATOM 2749 O O . PHE A 1 343 ? -22.133 0.833 15.270 1.00 55.81 343 PHE A O 1
ATOM 2756 N N . LYS A 1 344 ? -20.722 2.222 16.323 1.00 54.41 344 LYS A N 1
ATOM 2757 C CA . LYS A 1 344 ? -21.626 2.442 17.463 1.00 54.41 344 LYS A CA 1
ATOM 2758 C C . LYS A 1 344 ? -22.847 3.286 17.102 1.00 54.41 344 LYS A C 1
ATOM 2760 O O . LYS A 1 344 ? -23.895 3.115 17.720 1.00 54.41 344 LYS A O 1
ATOM 2765 N N . ASN A 1 345 ? -22.710 4.241 16.178 1.00 55.19 345 ASN A N 1
ATOM 2766 C CA . ASN A 1 345 ? -23.803 5.155 15.849 1.00 55.19 345 ASN A CA 1
ATOM 2767 C C . ASN A 1 345 ? -23.659 5.767 14.437 1.00 55.19 345 ASN A C 1
ATOM 2769 O O . ASN A 1 345 ? -23.297 6.942 14.299 1.00 55.19 345 ASN A O 1
ATOM 2773 N N . PRO A 1 346 ? -23.951 4.998 13.371 1.00 52.78 346 PRO A N 1
ATOM 2774 C CA . PRO A 1 346 ? -23.720 5.431 11.990 1.00 52.78 346 PRO A CA 1
ATOM 2775 C C . PRO A 1 346 ? -24.527 6.683 11.627 1.00 52.78 346 PRO A C 1
ATOM 2777 O O . PRO A 1 346 ? -24.060 7.515 10.850 1.00 52.78 346 PRO A O 1
ATOM 2780 N N . ILE A 1 347 ? -25.700 6.871 12.242 1.00 49.53 347 ILE A N 1
ATOM 2781 C CA . ILE A 1 347 ? -26.560 8.046 12.050 1.00 49.53 347 ILE A CA 1
ATOM 2782 C C . ILE A 1 347 ? -25.912 9.289 12.668 1.00 49.53 347 ILE A C 1
ATOM 2784 O O . ILE A 1 347 ? -25.816 10.322 12.011 1.00 49.53 347 ILE A O 1
ATOM 2788 N N . CYS A 1 348 ? -25.417 9.196 13.904 1.00 45.03 348 CYS A N 1
ATOM 2789 C CA . CYS A 1 348 ? -24.844 10.342 14.609 1.00 45.03 348 CYS A CA 1
ATOM 2790 C C . CYS A 1 348 ? -23.532 10.820 13.964 1.00 45.03 348 CYS A C 1
ATOM 2792 O O . CYS A 1 348 ? -23.299 12.022 13.850 1.00 45.03 348 CYS A O 1
ATOM 2794 N N . VAL A 1 349 ? -22.704 9.887 13.481 1.00 50.22 349 VAL A N 1
ATOM 2795 C CA . VAL A 1 349 ? -21.469 10.225 12.761 1.00 50.22 349 VAL A CA 1
ATOM 2796 C C . VAL A 1 349 ? -21.774 10.761 11.359 1.00 50.22 349 VAL A C 1
ATOM 2798 O O . VAL A 1 349 ? -21.183 11.761 10.962 1.00 50.22 349 VAL A O 1
ATOM 2801 N N . SER A 1 350 ? -22.749 10.194 10.639 1.00 45.12 350 SER A N 1
ATOM 2802 C CA . SER A 1 350 ? -23.193 10.743 9.345 1.00 45.12 350 SER A CA 1
ATOM 2803 C C . SER A 1 350 ? -23.751 12.163 9.484 1.00 45.12 350 SER A C 1
ATOM 2805 O O . SER A 1 350 ? -23.443 13.022 8.662 1.00 45.12 350 SER A O 1
ATOM 2807 N N . LEU A 1 351 ? -24.508 12.444 10.551 1.00 44.78 351 LEU A N 1
ATOM 2808 C CA . LEU A 1 351 ? -25.003 13.786 10.872 1.00 44.78 351 LEU A CA 1
ATOM 2809 C C . LEU A 1 351 ? -23.866 14.746 11.248 1.00 44.78 351 LEU A C 1
ATOM 2811 O O . LEU A 1 351 ? -23.890 15.903 10.833 1.00 44.78 351 LEU A O 1
ATOM 2815 N N . TYR A 1 352 ? -22.848 14.278 11.976 1.00 50.84 352 TYR A N 1
ATOM 2816 C CA . TYR A 1 352 ? -21.675 15.085 12.317 1.00 50.84 352 TYR A CA 1
ATOM 2817 C C . TYR A 1 352 ? -20.841 15.437 11.077 1.00 50.84 352 TYR A C 1
ATOM 2819 O O . TYR A 1 352 ? -20.540 16.611 10.860 1.00 50.84 352 TYR A O 1
ATOM 2827 N N . ILE A 1 353 ? -20.542 14.460 10.212 1.00 49.94 353 ILE A N 1
ATOM 2828 C CA . ILE A 1 353 ? -19.860 14.692 8.928 1.00 49.94 353 ILE A CA 1
ATOM 2829 C C . ILE A 1 353 ? -20.684 15.651 8.069 1.00 49.94 353 ILE A C 1
ATOM 2831 O O . ILE A 1 353 ? -20.136 16.624 7.555 1.00 49.94 353 ILE A O 1
ATOM 2835 N N . ALA A 1 354 ? -21.997 15.424 7.952 1.00 44.50 354 ALA A N 1
ATOM 2836 C CA . ALA A 1 354 ? -22.883 16.313 7.211 1.00 44.50 354 ALA A CA 1
ATOM 2837 C C . ALA A 1 354 ? -22.838 17.737 7.780 1.00 44.50 354 ALA A C 1
ATOM 2839 O O . ALA A 1 354 ? -22.690 18.684 7.017 1.00 44.50 354 ALA A O 1
ATOM 2840 N N . SER A 1 355 ? -22.862 17.903 9.106 1.00 48.47 355 SER A N 1
ATOM 2841 C CA . SER A 1 355 ? -22.770 19.221 9.743 1.00 48.47 355 SER A CA 1
ATOM 2842 C C . SER A 1 355 ? -21.435 19.923 9.468 1.00 48.47 355 SER A C 1
ATOM 2844 O O . SER A 1 355 ? -21.424 21.122 9.198 1.00 48.47 355 SER A O 1
ATOM 2846 N N . TYR A 1 356 ? -20.320 19.183 9.446 1.00 52.19 356 TYR A N 1
ATOM 2847 C CA . TYR A 1 356 ? -18.994 19.728 9.151 1.00 52.19 356 TYR A CA 1
ATOM 2848 C C . TYR A 1 356 ? -18.839 20.103 7.670 1.00 52.19 356 TYR A C 1
ATOM 2850 O O . TYR A 1 356 ? -18.323 21.175 7.353 1.00 52.19 356 TYR A O 1
ATOM 2858 N N . TYR A 1 357 ? -19.328 19.262 6.754 1.00 50.03 357 TYR A N 1
ATOM 2859 C CA . TYR A 1 357 ? -19.349 19.571 5.321 1.00 50.03 357 TYR A CA 1
ATOM 2860 C C . TYR A 1 357 ? -20.271 20.751 5.003 1.00 50.03 357 TYR A C 1
ATOM 2862 O O . TYR A 1 357 ? -19.910 21.608 4.204 1.00 50.03 357 TYR A O 1
ATOM 2870 N N . ILE A 1 358 ? -21.428 20.844 5.661 1.00 50.53 358 ILE A N 1
ATOM 2871 C CA . ILE A 1 358 ? -22.329 21.993 5.530 1.00 50.53 358 ILE A CA 1
ATOM 2872 C C . ILE A 1 358 ? -21.641 23.259 6.056 1.00 50.53 358 ILE A C 1
ATOM 2874 O O . ILE A 1 358 ? -21.649 24.281 5.374 1.00 50.53 358 ILE A O 1
ATOM 2878 N N . ALA A 1 359 ? -20.983 23.198 7.217 1.00 46.75 359 ALA A N 1
ATOM 2879 C CA . ALA A 1 359 ? -20.269 24.339 7.787 1.00 46.75 359 ALA A CA 1
ATOM 2880 C C . ALA A 1 359 ? -19.105 24.818 6.899 1.00 46.75 359 ALA A C 1
ATOM 2882 O O . ALA A 1 359 ? -18.942 26.023 6.700 1.00 46.75 359 ALA A O 1
ATOM 2883 N N . SER A 1 360 ? -18.319 23.900 6.326 1.00 48.03 360 SER A N 1
ATOM 2884 C CA . SER A 1 360 ? -17.211 24.251 5.427 1.00 48.03 360 SER A CA 1
ATOM 2885 C C . SER A 1 360 ? -17.701 24.803 4.086 1.00 48.03 360 SER A C 1
ATOM 2887 O O . SER A 1 360 ? -17.147 25.787 3.596 1.00 48.03 360 SER A O 1
ATOM 2889 N N . PHE A 1 361 ? -18.784 24.251 3.530 1.00 47.66 361 PHE A N 1
ATOM 2890 C CA . PHE A 1 361 ? -19.402 24.763 2.307 1.00 47.66 361 PHE A CA 1
ATOM 2891 C C . PHE A 1 361 ? -19.982 26.169 2.511 1.00 47.66 361 PHE A C 1
ATOM 2893 O O . PHE A 1 361 ? -19.767 27.049 1.680 1.00 47.66 361 PHE A O 1
ATOM 2900 N N . ILE A 1 362 ? -20.640 26.415 3.651 1.00 51.72 362 ILE A N 1
ATOM 2901 C CA . ILE A 1 362 ? -21.130 27.747 4.039 1.00 51.72 362 ILE A CA 1
ATOM 2902 C C . ILE A 1 362 ? -19.963 28.730 4.186 1.00 51.72 362 ILE A C 1
ATOM 2904 O O . ILE A 1 362 ? -20.040 29.844 3.673 1.00 51.72 362 ILE A O 1
ATOM 2908 N N . TYR A 1 363 ? -18.868 28.327 4.835 1.00 52.91 363 TYR A N 1
ATOM 2909 C CA . TYR A 1 363 ? -17.687 29.177 4.996 1.00 52.91 363 TYR A CA 1
ATOM 2910 C C . TYR A 1 363 ? -17.067 29.570 3.648 1.00 52.91 363 TYR A C 1
ATOM 2912 O O . TYR A 1 363 ? -16.815 30.750 3.408 1.00 52.91 363 TYR A O 1
ATOM 2920 N N . ILE A 1 364 ? -16.872 28.604 2.744 1.00 53.69 364 ILE A N 1
ATOM 2921 C CA . ILE A 1 364 ? -16.320 28.850 1.404 1.00 53.69 364 ILE A CA 1
ATOM 2922 C C . ILE A 1 364 ? -17.260 29.742 0.587 1.00 53.69 364 ILE A C 1
ATOM 2924 O O . ILE A 1 364 ? -16.803 30.684 -0.058 1.00 53.69 364 ILE A O 1
ATOM 2928 N N . TYR A 1 365 ? -18.571 29.493 0.645 1.00 51.03 365 TYR A N 1
ATOM 2929 C CA . TYR A 1 365 ? -19.567 30.307 -0.047 1.00 51.03 365 TYR A CA 1
ATOM 2930 C C . TYR A 1 365 ? -19.561 31.761 0.442 1.00 51.03 365 TYR A C 1
ATOM 2932 O O . TYR A 1 365 ? -19.500 32.683 -0.371 1.00 51.03 365 TYR A O 1
ATOM 2940 N N . ILE A 1 366 ? -19.555 31.978 1.762 1.00 50.59 366 ILE A N 1
ATOM 2941 C CA . ILE A 1 366 ? -19.472 33.318 2.361 1.00 50.59 366 ILE A CA 1
ATOM 2942 C C . ILE A 1 366 ? -18.158 34.001 1.968 1.00 50.59 366 ILE A C 1
ATOM 2944 O O . ILE A 1 366 ? -18.168 35.174 1.599 1.00 50.59 366 ILE A O 1
ATOM 2948 N N . TYR A 1 367 ? -17.037 33.277 1.997 1.00 50.84 367 TYR A N 1
ATOM 2949 C CA . TYR A 1 367 ? -15.732 33.814 1.619 1.00 50.84 367 TYR A CA 1
ATOM 2950 C C . TYR A 1 367 ? -15.700 34.274 0.154 1.00 50.84 367 TYR A C 1
ATOM 2952 O O . TYR A 1 367 ? -15.305 35.406 -0.126 1.00 50.84 367 TYR A O 1
ATOM 2960 N N . ILE A 1 368 ? -16.171 33.435 -0.774 1.00 49.00 368 ILE A N 1
ATOM 2961 C CA . ILE A 1 368 ? -16.246 33.767 -2.204 1.00 49.00 368 ILE A CA 1
ATOM 2962 C C . ILE A 1 368 ? -17.196 34.949 -2.434 1.00 49.00 368 ILE A C 1
ATOM 2964 O O . ILE A 1 368 ? -16.857 35.870 -3.177 1.00 49.00 368 ILE A O 1
ATOM 2968 N N . TYR A 1 369 ? -18.357 34.960 -1.774 1.00 46.12 369 TYR A N 1
ATOM 2969 C CA . TYR A 1 369 ? -19.336 36.039 -1.899 1.00 46.12 369 TYR A CA 1
ATOM 2970 C C . TYR A 1 369 ? -18.772 37.387 -1.430 1.00 46.12 369 TYR A C 1
ATOM 2972 O O . TYR A 1 369 ? -18.866 38.381 -2.150 1.00 46.12 369 TYR A O 1
ATOM 2980 N N . ILE A 1 370 ? -18.127 37.420 -0.258 1.00 48.25 370 ILE A N 1
ATOM 2981 C CA . ILE A 1 370 ? -17.484 38.628 0.275 1.00 48.25 370 ILE A CA 1
ATOM 2982 C C . ILE A 1 370 ? -16.350 39.087 -0.648 1.00 48.25 370 ILE A C 1
ATOM 2984 O O . ILE A 1 370 ? -16.249 40.278 -0.941 1.00 48.25 370 ILE A O 1
ATOM 2988 N N . TYR A 1 371 ? -15.525 38.159 -1.142 1.00 44.84 371 TYR A N 1
ATOM 2989 C CA . TYR A 1 371 ? -14.422 38.478 -2.047 1.00 44.84 371 TYR A CA 1
ATOM 2990 C C . TYR A 1 371 ? -14.911 39.131 -3.348 1.00 44.84 371 TYR A C 1
ATOM 2992 O O . TYR A 1 371 ? -14.419 40.195 -3.726 1.00 44.84 371 TYR A O 1
ATOM 3000 N N . ILE A 1 372 ? -15.921 38.544 -4.002 1.00 46.41 372 ILE A N 1
ATOM 3001 C CA . ILE A 1 372 ? -16.508 39.085 -5.238 1.00 46.41 372 ILE A CA 1
ATOM 3002 C C . ILE A 1 372 ? -17.161 40.448 -4.980 1.00 46.41 372 ILE A C 1
ATOM 3004 O O . ILE A 1 372 ? -16.960 41.381 -5.758 1.00 46.41 372 ILE A O 1
ATOM 3008 N N . TYR A 1 373 ? -17.907 40.587 -3.880 1.00 42.00 373 TYR A N 1
ATOM 3009 C CA . TYR A 1 373 ? -18.573 41.840 -3.527 1.00 42.00 373 TYR A CA 1
ATOM 3010 C C . TYR A 1 373 ? -17.573 42.985 -3.318 1.00 42.00 373 TYR A C 1
ATOM 3012 O O . TYR A 1 373 ? -17.738 44.065 -3.888 1.00 42.00 373 TYR A O 1
ATOM 3020 N N . ILE A 1 374 ? -16.502 42.742 -2.555 1.00 44.94 374 ILE A N 1
ATOM 3021 C CA . ILE A 1 374 ? -15.444 43.733 -2.316 1.00 44.94 374 ILE A CA 1
ATOM 3022 C C . ILE A 1 374 ? -14.734 44.092 -3.624 1.00 44.94 374 ILE A C 1
ATOM 3024 O O . ILE A 1 374 ? -14.503 45.272 -3.887 1.00 44.94 374 ILE A O 1
ATOM 3028 N N . TYR A 1 375 ? -14.425 43.099 -4.464 1.00 41.53 375 TYR A N 1
ATOM 3029 C CA . TYR A 1 375 ? -13.764 43.327 -5.748 1.00 41.53 375 TYR A CA 1
ATOM 3030 C C . TYR A 1 375 ? -14.591 44.235 -6.672 1.00 41.53 375 TYR A C 1
ATOM 3032 O O . TYR A 1 375 ? -14.073 45.229 -7.183 1.00 41.53 375 TYR A O 1
ATOM 3040 N N . ILE A 1 376 ? -15.888 43.947 -6.836 1.00 44.62 376 ILE A N 1
ATOM 3041 C CA . ILE A 1 376 ? -16.796 44.752 -7.668 1.00 44.62 376 ILE A CA 1
ATOM 3042 C C . ILE A 1 376 ? -16.953 46.166 -7.097 1.00 44.62 376 ILE A C 1
ATOM 3044 O O . ILE A 1 376 ? -16.894 47.141 -7.847 1.00 44.62 376 ILE A O 1
ATOM 3048 N N . TYR A 1 377 ? -17.116 46.293 -5.777 1.00 41.94 377 TYR A N 1
ATOM 3049 C CA . TYR A 1 377 ? -17.277 47.590 -5.123 1.00 41.94 377 TYR A CA 1
ATOM 3050 C C . TYR A 1 377 ? -16.050 48.490 -5.320 1.00 41.94 377 TYR A C 1
ATOM 3052 O O . TYR A 1 377 ? -16.190 49.647 -5.719 1.00 41.94 377 TYR A O 1
ATOM 3060 N N . ILE A 1 378 ? -14.843 47.954 -5.103 1.00 44.44 378 ILE A N 1
ATOM 3061 C CA . ILE A 1 378 ? -13.589 48.694 -5.303 1.00 44.44 378 ILE A CA 1
ATOM 3062 C C . ILE A 1 378 ? -13.424 49.086 -6.773 1.00 44.44 378 ILE A C 1
ATOM 3064 O O . ILE A 1 378 ? -13.079 50.232 -7.062 1.00 44.44 378 ILE A O 1
ATOM 3068 N N . TYR A 1 379 ? -13.704 48.166 -7.700 1.00 40.47 379 TYR A N 1
ATOM 3069 C CA . TYR A 1 379 ? -13.594 48.431 -9.133 1.00 40.47 379 TYR A CA 1
ATOM 3070 C C . TYR A 1 379 ? -14.513 49.579 -9.580 1.00 40.47 379 TYR A C 1
ATOM 3072 O O . TYR A 1 379 ? -14.052 50.522 -10.223 1.00 40.47 379 TYR A O 1
ATOM 3080 N N . ILE A 1 380 ? -15.791 49.548 -9.183 1.00 44.16 380 ILE A N 1
ATOM 3081 C CA . ILE A 1 380 ? -16.767 50.600 -9.511 1.00 44.16 380 ILE A CA 1
ATOM 3082 C C . ILE A 1 380 ? -16.374 51.932 -8.865 1.00 44.16 380 ILE A C 1
ATOM 3084 O O . ILE A 1 380 ? -16.423 52.969 -9.526 1.00 44.16 380 ILE A O 1
ATOM 3088 N N . TYR A 1 381 ? -15.953 51.918 -7.597 1.00 40.62 381 TYR A N 1
ATOM 3089 C CA . TYR A 1 381 ? -15.557 53.131 -6.883 1.00 40.62 381 TYR A CA 1
ATOM 3090 C C . TYR A 1 381 ? -14.357 53.820 -7.546 1.00 40.62 381 TYR A C 1
ATOM 3092 O O . TYR A 1 381 ? -14.400 55.023 -7.797 1.00 40.62 381 TYR A O 1
ATOM 3100 N N . ILE A 1 382 ? -13.313 53.057 -7.891 1.00 43.47 382 ILE A N 1
ATOM 3101 C CA . ILE A 1 382 ? -12.133 53.581 -8.593 1.00 43.47 382 ILE A CA 1
ATOM 3102 C C . ILE A 1 382 ? -12.524 54.115 -9.974 1.00 43.47 382 ILE A C 1
ATOM 3104 O O . ILE A 1 382 ? -12.105 55.212 -10.342 1.00 43.47 382 ILE A O 1
ATOM 3108 N N . TYR A 1 383 ? -13.351 53.380 -10.722 1.00 39.88 383 TYR A N 1
ATOM 3109 C CA . TYR A 1 383 ? -13.792 53.793 -12.054 1.00 39.88 383 TYR A CA 1
ATOM 3110 C C . TYR A 1 383 ? -14.563 55.122 -12.025 1.00 39.88 383 TYR A C 1
ATOM 3112 O O . TYR A 1 383 ? -14.237 56.040 -12.778 1.00 39.88 383 TYR A O 1
ATOM 3120 N N . ILE A 1 384 ? -15.535 55.263 -11.116 1.00 43.56 384 ILE A N 1
ATOM 3121 C CA . ILE A 1 384 ? -16.319 56.497 -10.953 1.00 43.56 384 ILE A CA 1
ATOM 3122 C C . ILE A 1 384 ? -15.428 57.651 -10.484 1.00 43.56 384 ILE A C 1
ATOM 3124 O O . ILE A 1 384 ? -15.539 58.759 -11.008 1.00 43.56 384 ILE A O 1
ATOM 3128 N N . TYR A 1 385 ? -14.529 57.405 -9.528 1.00 39.75 385 TYR A N 1
ATOM 3129 C CA . TYR A 1 385 ? -13.635 58.436 -9.005 1.00 39.75 385 TYR A CA 1
ATOM 3130 C C . TYR A 1 385 ? -12.700 58.984 -10.090 1.00 39.75 385 TYR A C 1
ATOM 3132 O O . TYR A 1 385 ? -12.588 60.200 -10.245 1.00 39.75 385 TYR A O 1
ATOM 3140 N N . ILE A 1 386 ? -12.087 58.104 -10.891 1.00 42.81 386 ILE A N 1
ATOM 3141 C CA . ILE A 1 386 ? -11.248 58.503 -12.029 1.00 42.81 386 ILE A CA 1
ATOM 3142 C C . ILE A 1 386 ? -12.080 59.266 -13.065 1.00 42.81 386 ILE A C 1
ATOM 3144 O O . ILE A 1 386 ? -11.643 60.314 -13.534 1.00 42.81 386 ILE A O 1
ATOM 3148 N N . TYR A 1 387 ? -13.283 58.786 -13.397 1.00 38.12 387 TYR A N 1
ATOM 3149 C CA . TYR A 1 387 ? -14.155 59.441 -14.373 1.00 38.12 387 TYR A CA 1
ATOM 3150 C C . TYR A 1 387 ? -14.537 60.869 -13.948 1.00 38.12 387 TYR A C 1
ATOM 3152 O O . TYR A 1 387 ? -14.404 61.801 -14.740 1.00 38.12 387 TYR A O 1
ATOM 3160 N N . ILE A 1 388 ? -14.947 61.062 -12.689 1.00 41.47 388 ILE A N 1
ATOM 3161 C CA . ILE A 1 388 ? -15.287 62.385 -12.141 1.00 41.47 388 ILE A CA 1
ATOM 3162 C C . ILE A 1 388 ? -14.051 63.287 -12.096 1.00 41.47 388 ILE A C 1
ATOM 3164 O O . ILE A 1 388 ? -14.133 64.441 -12.509 1.00 41.47 388 ILE A O 1
ATOM 3168 N N . TYR A 1 389 ? -12.908 62.773 -11.633 1.00 37.88 389 TYR A N 1
ATOM 3169 C CA . TYR A 1 389 ? -11.673 63.551 -11.541 1.00 37.88 389 TYR A CA 1
ATOM 3170 C C . TYR A 1 389 ? -11.217 64.045 -12.919 1.00 37.88 389 TYR A C 1
ATOM 3172 O O . TYR A 1 389 ? -10.964 65.232 -13.098 1.00 37.88 389 TYR A O 1
ATOM 3180 N N . VAL A 1 390 ? -11.206 63.165 -13.925 1.00 42.66 390 VAL A N 1
ATOM 3181 C CA . VAL A 1 390 ? -10.871 63.531 -15.308 1.00 42.66 390 VAL A CA 1
ATOM 3182 C C . VAL A 1 390 ? -11.875 64.544 -15.873 1.00 42.66 390 VAL A C 1
ATOM 3184 O O . VAL A 1 390 ? -11.458 65.518 -16.495 1.00 42.66 390 VAL A O 1
ATOM 3187 N N . TYR A 1 391 ? -13.177 64.372 -15.624 1.00 38.25 391 TYR A N 1
ATOM 3188 C CA . TYR A 1 391 ? -14.211 65.299 -16.095 1.00 38.25 391 TYR A CA 1
ATOM 3189 C C . TYR A 1 391 ? -14.063 66.709 -15.494 1.00 38.25 391 TYR A C 1
ATOM 3191 O O . TYR A 1 391 ? -14.117 67.695 -16.229 1.00 38.25 391 TYR A O 1
ATOM 3199 N N . VAL A 1 392 ? -13.816 66.815 -14.182 1.00 42.91 392 VAL A N 1
ATOM 3200 C CA . VAL A 1 392 ? -13.584 68.096 -13.486 1.00 42.91 392 VAL A CA 1
ATOM 3201 C C . VAL A 1 392 ? -12.285 68.752 -13.962 1.00 42.91 392 VAL A C 1
ATOM 3203 O O . VAL A 1 392 ? -12.288 69.934 -14.299 1.00 42.91 392 VAL A O 1
ATOM 3206 N N . CYS A 1 393 ? -11.195 67.987 -14.088 1.00 39.03 393 CYS A N 1
ATOM 3207 C CA . CYS A 1 393 ? -9.915 68.508 -14.570 1.00 39.03 393 CYS A CA 1
ATOM 3208 C C . CYS A 1 393 ? -9.983 69.031 -16.014 1.00 39.03 393 CYS A C 1
ATOM 3210 O O . CYS A 1 393 ? -9.319 70.016 -16.332 1.00 39.03 393 CYS A O 1
ATOM 3212 N N . ILE A 1 394 ? -10.782 68.411 -16.889 1.00 41.94 394 ILE A N 1
ATOM 3213 C CA . ILE A 1 394 ? -11.006 68.914 -18.253 1.00 41.94 394 ILE A CA 1
ATOM 3214 C C . ILE A 1 394 ? -11.808 70.226 -18.216 1.00 41.94 394 ILE A C 1
ATOM 3216 O O . ILE A 1 394 ? -11.451 71.172 -18.916 1.00 41.94 394 ILE A O 1
ATOM 3220 N N . TYR A 1 395 ? -12.843 70.318 -17.373 1.00 41.03 395 TYR A N 1
ATOM 3221 C CA . TYR A 1 395 ? -13.687 71.515 -17.257 1.00 41.03 395 TYR A CA 1
ATOM 3222 C C . TYR A 1 395 ? -12.918 72.742 -16.730 1.00 41.03 395 TYR A C 1
ATOM 3224 O O . TYR A 1 395 ? -13.042 73.829 -17.300 1.00 41.03 395 TYR A O 1
ATOM 3232 N N . ASP A 1 396 ? -12.073 72.567 -15.708 1.00 42.75 396 ASP A N 1
ATOM 3233 C CA . ASP A 1 396 ? -11.258 73.650 -15.133 1.00 42.75 396 ASP A CA 1
ATOM 3234 C C . ASP A 1 396 ? -10.135 74.114 -16.085 1.00 42.75 396 ASP A C 1
ATOM 3236 O O . ASP A 1 396 ? -9.849 75.311 -16.189 1.00 42.75 396 ASP A O 1
ATOM 3240 N N . MET A 1 397 ? -9.538 73.195 -16.855 1.00 43.84 397 MET A N 1
ATOM 3241 C CA . MET A 1 397 ? -8.502 73.521 -17.849 1.00 43.84 397 MET A CA 1
ATOM 3242 C C . MET A 1 397 ? -9.060 74.278 -19.066 1.00 43.84 397 MET A C 1
ATOM 3244 O O . MET A 1 397 ? -8.374 75.140 -19.620 1.00 43.84 397 MET A O 1
ATOM 3248 N N . CYS A 1 398 ? -10.307 74.020 -19.476 1.00 38.97 398 CYS A N 1
ATOM 3249 C CA . CYS A 1 398 ? -10.935 74.704 -20.613 1.00 38.97 398 CYS A CA 1
ATOM 3250 C C . CYS A 1 398 ? -11.225 76.196 -20.349 1.00 38.97 398 CYS A C 1
ATOM 3252 O O . CYS A 1 398 ? -11.096 77.009 -21.265 1.00 38.97 398 CYS A O 1
ATOM 3254 N N . VAL A 1 399 ? -11.549 76.584 -19.109 1.00 43.66 399 VAL A N 1
ATOM 3255 C CA . VAL A 1 399 ? -11.794 77.994 -18.734 1.00 43.66 399 VAL A CA 1
ATOM 3256 C C . VAL A 1 399 ? -10.484 78.793 -18.671 1.00 43.66 399 VAL A C 1
ATOM 3258 O O . VAL A 1 399 ? -10.438 79.945 -19.109 1.00 43.66 399 VAL A O 1
ATOM 3261 N N . TYR A 1 400 ? -9.396 78.169 -18.204 1.00 37.66 400 TYR A N 1
ATOM 3262 C CA . TYR A 1 400 ? -8.071 78.795 -18.116 1.00 37.66 400 TYR A CA 1
ATOM 3263 C C . TYR A 1 400 ? -7.465 79.067 -19.506 1.00 37.66 400 TYR A C 1
ATOM 3265 O O . TYR A 1 400 ? -6.921 80.143 -19.761 1.00 37.66 400 TYR A O 1
ATOM 3273 N N . ILE A 1 401 ? -7.637 78.130 -20.448 1.00 42.03 401 ILE A N 1
ATOM 3274 C CA . ILE A 1 401 ? -7.152 78.256 -21.832 1.00 42.03 401 ILE A CA 1
ATOM 3275 C C . ILE A 1 401 ? -7.844 79.414 -22.576 1.00 42.03 401 ILE A C 1
ATOM 3277 O O . ILE A 1 401 ? -7.166 80.171 -23.272 1.00 42.03 401 ILE A O 1
ATOM 3281 N N . CYS A 1 402 ? -9.156 79.626 -22.399 1.00 35.41 402 CYS A N 1
ATOM 3282 C CA . CYS A 1 402 ? -9.883 80.720 -23.064 1.00 35.41 402 CYS A CA 1
ATOM 3283 C C . CYS A 1 402 ? -9.404 82.125 -22.651 1.00 35.41 402 CYS A C 1
ATOM 3285 O O . CYS A 1 402 ? -9.399 83.032 -23.482 1.00 35.41 402 CYS A O 1
ATOM 3287 N N . ILE A 1 403 ? -8.964 82.313 -21.402 1.00 43.62 403 ILE A N 1
ATOM 3288 C CA . ILE A 1 403 ? -8.432 83.599 -20.917 1.00 43.62 403 ILE A CA 1
ATOM 3289 C C . ILE A 1 403 ? -6.996 83.821 -21.426 1.00 43.62 403 ILE A C 1
ATOM 3291 O O . ILE A 1 403 ? -6.653 84.926 -21.850 1.00 43.62 403 ILE A O 1
ATOM 3295 N N . CYS A 1 404 ? -6.168 82.770 -21.459 1.00 36.22 404 CYS A N 1
ATOM 3296 C CA . CYS A 1 404 ? -4.787 82.848 -21.942 1.00 36.22 404 CYS A CA 1
ATOM 3297 C C . CYS A 1 404 ? -4.690 83.131 -23.452 1.00 36.22 404 CYS A C 1
ATOM 3299 O O . CYS A 1 404 ? -3.865 83.945 -23.866 1.00 36.22 404 CYS A O 1
ATOM 3301 N N . VAL A 1 405 ? -5.554 82.529 -24.279 1.00 43.78 405 VAL A N 1
ATOM 3302 C CA . VAL A 1 405 ? -5.546 82.723 -25.744 1.00 43.78 405 VAL A CA 1
ATOM 3303 C C . VAL A 1 405 ? -5.847 84.180 -26.136 1.00 43.78 405 VAL A C 1
ATOM 3305 O O . VAL A 1 405 ? -5.203 84.711 -27.042 1.00 43.78 405 VAL A O 1
ATOM 3308 N N . CYS A 1 406 ? -6.736 84.868 -25.410 1.00 38.03 406 CYS A N 1
ATOM 3309 C CA . CYS A 1 406 ? -7.052 86.284 -25.638 1.00 38.03 406 CYS A CA 1
ATOM 3310 C C . CYS A 1 406 ? -5.861 87.223 -25.365 1.00 38.03 406 CYS A C 1
ATOM 3312 O O . CYS A 1 406 ? -5.695 88.222 -26.063 1.00 38.03 406 CYS A O 1
ATOM 3314 N N . ILE A 1 407 ? -4.999 86.887 -24.396 1.00 45.84 407 ILE A N 1
ATOM 3315 C CA . ILE A 1 407 ? -3.771 87.643 -24.089 1.00 45.84 407 ILE A CA 1
ATOM 3316 C C . ILE A 1 407 ? -2.659 87.314 -25.105 1.00 45.84 407 ILE A C 1
ATOM 3318 O O . ILE A 1 407 ? -1.914 88.199 -25.527 1.00 45.84 407 ILE A O 1
ATOM 3322 N N . CYS A 1 408 ? -2.560 86.059 -25.556 1.00 36.81 408 CYS A N 1
ATOM 3323 C CA . CYS A 1 408 ? -1.516 85.614 -26.485 1.00 36.81 408 CYS A CA 1
ATOM 3324 C C . CYS A 1 408 ? -1.669 86.170 -27.914 1.00 36.81 408 CYS A C 1
ATOM 3326 O O . CYS A 1 408 ? -0.655 86.441 -28.559 1.00 36.81 408 CYS A O 1
ATOM 3328 N N . ILE A 1 409 ? -2.894 86.409 -28.401 1.00 46.41 409 ILE A N 1
ATOM 3329 C CA . ILE A 1 409 ? -3.119 87.042 -29.718 1.00 46.41 409 ILE A CA 1
ATOM 3330 C C . ILE A 1 409 ? -2.588 88.488 -29.737 1.00 46.41 409 ILE A C 1
ATOM 3332 O O . ILE A 1 409 ? -2.006 88.914 -30.735 1.00 46.41 409 ILE A O 1
ATOM 3336 N N . TYR A 1 410 ? -2.698 89.214 -28.618 1.00 36.12 410 TYR A N 1
ATOM 3337 C CA . TYR A 1 410 ? -2.172 90.578 -28.479 1.00 36.12 410 TYR A CA 1
ATOM 3338 C C . TYR A 1 410 ? -0.631 90.626 -28.542 1.00 36.12 410 TYR A C 1
ATOM 3340 O O . TYR A 1 410 ? -0.061 91.554 -29.111 1.00 36.12 410 TYR A O 1
ATOM 3348 N N . ILE A 1 411 ? 0.057 89.598 -28.025 1.00 43.44 411 ILE A N 1
ATOM 3349 C CA . ILE A 1 411 ? 1.529 89.495 -28.052 1.00 43.44 411 ILE A CA 1
ATOM 3350 C C . ILE A 1 411 ? 2.045 89.000 -29.418 1.00 43.44 411 ILE A C 1
ATOM 3352 O O . ILE A 1 411 ? 3.099 89.442 -29.875 1.00 43.44 411 ILE A O 1
ATOM 3356 N N . TYR A 1 412 ? 1.303 88.122 -30.103 1.00 39.31 412 TYR A N 1
ATOM 3357 C CA . TYR A 1 412 ? 1.706 87.521 -31.383 1.00 39.31 412 TYR A CA 1
ATOM 3358 C C . TYR A 1 412 ? 1.884 88.550 -32.515 1.00 39.31 412 TYR A C 1
ATOM 3360 O O . TYR A 1 412 ? 2.826 88.447 -33.303 1.00 39.31 412 TYR A O 1
ATOM 3368 N N . VAL A 1 413 ? 1.054 89.598 -32.552 1.00 46.19 413 VAL A N 1
ATOM 3369 C CA . VAL A 1 413 ? 1.184 90.696 -33.531 1.00 46.19 413 VAL A CA 1
ATOM 3370 C C . VAL A 1 413 ? 2.491 91.482 -33.337 1.00 46.19 413 VAL A C 1
ATOM 3372 O O . VAL A 1 413 ? 3.089 91.932 -34.312 1.00 46.19 413 VAL A O 1
ATOM 3375 N N . CYS A 1 414 ? 2.996 91.586 -32.104 1.00 39.22 414 CYS A N 1
ATOM 3376 C CA . CYS A 1 414 ? 4.211 92.344 -31.795 1.00 39.22 414 CYS A CA 1
ATOM 3377 C C . CYS A 1 414 ? 5.518 91.614 -32.164 1.00 39.22 414 CYS A C 1
ATOM 3379 O O . CYS A 1 414 ? 6.539 92.269 -32.349 1.00 39.22 414 CYS A O 1
ATOM 3381 N N . VAL A 1 415 ? 5.517 90.279 -32.285 1.00 40.72 415 VAL A N 1
ATOM 3382 C CA . VAL A 1 415 ? 6.750 89.482 -32.499 1.00 40.72 415 VAL A CA 1
ATOM 3383 C C . VAL A 1 415 ? 6.924 89.025 -33.953 1.00 40.72 415 VAL A C 1
ATOM 3385 O O . VAL A 1 415 ? 8.053 88.793 -34.388 1.00 40.72 415 VAL A O 1
ATOM 3388 N N . TYR A 1 416 ? 5.846 88.974 -34.745 1.00 39.81 416 TYR A N 1
ATOM 3389 C CA . TYR A 1 416 ? 5.879 88.584 -36.166 1.00 39.81 416 TYR A CA 1
ATOM 3390 C C . TYR A 1 416 ? 6.790 89.484 -37.029 1.00 39.81 416 TYR A C 1
ATOM 3392 O O . TYR A 1 416 ? 7.292 89.066 -38.069 1.00 39.81 416 TYR A O 1
ATOM 3400 N N . VAL A 1 417 ? 7.072 90.703 -36.563 1.00 45.75 417 VAL A N 1
ATOM 3401 C CA . VAL A 1 417 ? 7.985 91.654 -37.214 1.00 45.75 417 VAL A CA 1
ATOM 3402 C C . VAL A 1 417 ? 9.470 91.304 -36.983 1.00 45.75 417 VAL A C 1
ATOM 3404 O O . VAL A 1 417 ? 10.324 91.728 -37.757 1.00 45.75 417 VAL A O 1
ATOM 3407 N N . CYS A 1 418 ? 9.817 90.497 -35.972 1.00 38.12 418 CYS A N 1
ATOM 3408 C CA . CYS A 1 418 ? 11.199 90.416 -35.480 1.00 38.12 418 CYS A CA 1
ATOM 3409 C C . CYS A 1 418 ? 12.055 89.237 -35.978 1.00 38.12 418 CYS A C 1
ATOM 3411 O O . CYS A 1 418 ? 13.266 89.291 -35.789 1.00 38.12 418 CYS A O 1
ATOM 3413 N N . ILE A 1 419 ? 11.523 88.163 -36.579 1.00 38.38 419 ILE A N 1
ATOM 3414 C CA . ILE A 1 419 ? 12.339 86.940 -36.794 1.00 38.38 419 ILE A CA 1
ATOM 3415 C C . ILE A 1 419 ? 12.185 86.347 -38.208 1.00 38.38 419 ILE A C 1
ATOM 3417 O O . ILE A 1 419 ? 12.203 85.141 -38.423 1.00 38.38 419 ILE A O 1
ATOM 3421 N N . TYR A 1 420 ? 12.153 87.219 -39.216 1.00 41.28 420 TYR A N 1
ATOM 3422 C CA . TYR A 1 420 ? 12.532 86.875 -40.598 1.00 41.28 420 TYR A CA 1
ATOM 3423 C C . TYR A 1 420 ? 14.054 86.589 -40.728 1.00 41.28 420 TYR A C 1
ATOM 3425 O O . TYR A 1 420 ? 14.546 86.233 -41.791 1.00 41.28 420 TYR A O 1
ATOM 3433 N N . ILE A 1 421 ? 14.822 86.722 -39.635 1.00 45.59 421 ILE A N 1
ATOM 3434 C CA . ILE A 1 421 ? 16.293 86.618 -39.605 1.00 45.59 421 ILE A CA 1
ATOM 3435 C C . ILE A 1 421 ? 16.819 85.250 -39.116 1.00 45.59 421 ILE A C 1
ATOM 3437 O O . ILE A 1 421 ? 17.983 84.930 -39.331 1.00 45.59 421 ILE A O 1
ATOM 3441 N N . TYR A 1 422 ? 16.002 84.371 -38.530 1.00 33.72 422 TYR A N 1
ATOM 3442 C CA . TYR A 1 422 ? 16.511 83.135 -37.900 1.00 33.72 422 TYR A CA 1
ATOM 3443 C C . TYR A 1 422 ? 16.278 81.849 -38.702 1.00 33.72 422 TYR A C 1
ATOM 3445 O O . TYR A 1 422 ? 16.340 80.743 -38.178 1.00 33.72 422 TYR A O 1
ATOM 3453 N N . TYR A 1 423 ? 16.002 81.960 -39.995 1.00 42.41 423 TYR A N 1
ATOM 3454 C CA . TYR A 1 423 ? 15.654 80.807 -40.828 1.00 42.41 423 TYR A CA 1
ATOM 3455 C C . TYR A 1 423 ? 16.848 79.868 -41.128 1.00 42.41 423 TYR A C 1
ATOM 3457 O O . TYR A 1 423 ? 16.644 78.711 -41.477 1.00 42.41 423 TYR A O 1
ATOM 3465 N N . ILE A 1 424 ? 18.098 80.310 -40.918 1.00 42.97 424 ILE A N 1
ATOM 3466 C CA . ILE A 1 424 ? 19.315 79.473 -41.045 1.00 42.97 424 ILE A CA 1
ATOM 3467 C C . ILE A 1 424 ? 19.649 78.710 -39.747 1.00 42.97 424 ILE A C 1
ATOM 3469 O O . ILE A 1 424 ? 20.281 77.657 -39.789 1.00 42.97 424 ILE A O 1
ATOM 3473 N N . TYR A 1 425 ? 19.174 79.170 -38.587 1.00 38.94 425 TYR A N 1
ATOM 3474 C CA . TYR A 1 425 ? 19.392 78.480 -37.309 1.00 38.94 425 TYR A CA 1
ATOM 3475 C C . TYR A 1 425 ? 18.451 77.274 -37.119 1.00 38.94 425 TYR A C 1
ATOM 3477 O O . TYR A 1 425 ? 18.780 76.307 -36.433 1.00 38.94 425 TYR A O 1
ATOM 3485 N N . ILE A 1 426 ? 17.293 77.297 -37.780 1.00 42.91 426 ILE A N 1
ATOM 3486 C CA . ILE A 1 426 ? 16.221 76.302 -37.658 1.00 42.91 426 ILE A CA 1
ATOM 3487 C C . ILE A 1 426 ? 16.656 74.884 -38.065 1.00 42.91 426 ILE A C 1
ATOM 3489 O O . ILE A 1 426 ? 16.223 73.925 -37.435 1.00 42.91 426 ILE A O 1
ATOM 3493 N N . TYR A 1 427 ? 17.549 74.712 -39.043 1.00 36.88 427 TYR A N 1
ATOM 3494 C CA . TYR A 1 427 ? 17.876 73.371 -39.556 1.00 36.88 427 TYR A CA 1
ATOM 3495 C C . TYR A 1 427 ? 18.809 72.561 -38.629 1.00 36.88 427 TYR A C 1
ATOM 3497 O O . TYR A 1 427 ? 18.597 71.366 -38.426 1.00 36.88 427 TYR A O 1
ATOM 3505 N N . ILE A 1 428 ? 19.804 73.206 -38.004 1.00 42.50 428 ILE A N 1
ATOM 3506 C CA . ILE A 1 428 ? 20.693 72.569 -37.008 1.00 42.50 428 ILE A CA 1
ATOM 3507 C C . ILE A 1 428 ? 19.979 72.428 -35.654 1.00 42.50 428 ILE A C 1
ATOM 3509 O O . ILE A 1 428 ? 20.146 71.416 -34.969 1.00 42.50 428 ILE A O 1
ATOM 3513 N N . TYR A 1 429 ? 19.130 73.398 -35.293 1.00 37.38 429 TYR A N 1
ATOM 3514 C CA . TYR A 1 429 ? 18.324 73.325 -34.076 1.00 37.38 429 TYR A CA 1
ATOM 3515 C C . TYR A 1 429 ? 17.299 72.187 -34.137 1.00 37.38 429 TYR A C 1
ATOM 3517 O O . TYR A 1 429 ? 17.200 71.443 -33.171 1.00 37.38 429 TYR A O 1
ATOM 3525 N N . LEU A 1 430 ? 16.609 71.960 -35.265 1.00 38.84 430 LEU A N 1
ATOM 3526 C CA . LEU A 1 430 ? 15.643 70.857 -35.388 1.00 38.84 430 LEU A CA 1
ATOM 3527 C C . LEU A 1 430 ? 16.278 69.468 -35.211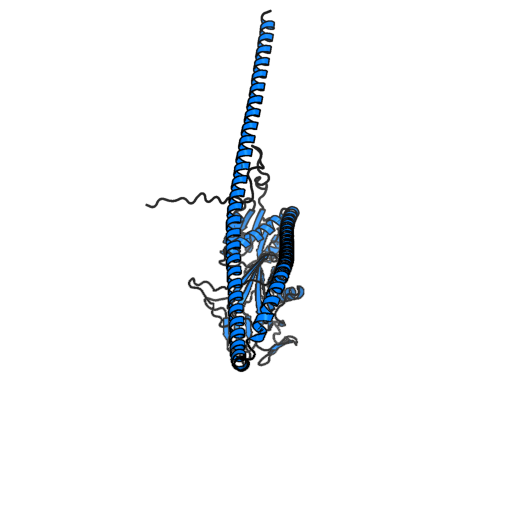 1.00 38.84 430 LEU A C 1
ATOM 3529 O O . LEU A 1 430 ? 15.669 68.613 -34.576 1.00 38.84 430 LEU A O 1
ATOM 3533 N N . TYR A 1 431 ? 17.493 69.227 -35.716 1.00 35.19 431 TYR A N 1
ATOM 3534 C CA . TYR A 1 431 ? 18.138 67.913 -35.585 1.00 35.19 431 TYR A CA 1
ATOM 3535 C C . TYR A 1 431 ? 18.579 67.619 -34.138 1.00 35.19 431 TYR A C 1
ATOM 3537 O O . TYR A 1 431 ? 18.332 66.528 -33.624 1.00 35.19 431 TYR A O 1
ATOM 3545 N N . ILE A 1 432 ? 19.164 68.602 -33.443 1.00 41.62 432 ILE A N 1
ATOM 3546 C CA . ILE A 1 432 ? 19.551 68.467 -32.026 1.00 41.62 432 ILE A CA 1
ATOM 3547 C C . ILE A 1 432 ? 18.309 68.440 -31.117 1.00 41.62 432 ILE A C 1
ATOM 3549 O O . ILE A 1 432 ? 18.251 67.635 -30.189 1.00 41.62 432 ILE A O 1
ATOM 3553 N N . TYR A 1 433 ? 17.290 69.254 -31.408 1.00 39.34 433 TYR A N 1
ATOM 3554 C CA . TYR A 1 433 ? 16.039 69.319 -30.647 1.00 39.34 433 TYR A CA 1
ATOM 3555 C C . TYR A 1 433 ? 15.262 68.001 -30.728 1.00 39.34 433 TYR A C 1
ATOM 3557 O O . TYR A 1 433 ? 14.889 67.457 -29.696 1.00 39.34 433 TYR A O 1
ATOM 3565 N N . MET A 1 434 ? 15.108 67.408 -31.917 1.00 40.12 434 MET A N 1
ATOM 3566 C CA . MET A 1 434 ? 14.431 66.112 -32.062 1.00 40.12 434 MET A CA 1
ATOM 3567 C C . MET A 1 434 ? 15.184 64.974 -31.351 1.00 40.12 434 MET A C 1
ATOM 3569 O O . MET A 1 434 ? 14.552 64.129 -30.719 1.00 40.12 434 MET A O 1
ATOM 3573 N N . CYS A 1 435 ? 16.523 64.969 -31.382 1.00 35.03 435 CYS A N 1
ATOM 3574 C CA . CYS A 1 435 ? 17.331 63.934 -30.727 1.00 35.03 435 CYS A CA 1
ATOM 3575 C C . CYS A 1 435 ? 17.314 64.058 -29.189 1.00 35.03 435 CYS A C 1
ATOM 3577 O O . CYS A 1 435 ? 17.159 63.062 -28.485 1.00 35.03 435 CYS A O 1
ATOM 3579 N N . VAL A 1 436 ? 17.399 65.278 -28.643 1.00 41.16 436 VAL A N 1
ATOM 3580 C CA . VAL A 1 436 ? 17.321 65.520 -27.189 1.00 41.16 436 VAL A CA 1
ATOM 3581 C C . VAL A 1 436 ? 15.895 65.319 -26.666 1.00 41.16 436 VAL A C 1
ATOM 3583 O O . VAL A 1 436 ? 15.726 64.718 -25.608 1.00 41.16 436 VAL A O 1
ATOM 3586 N N . CYS A 1 437 ? 14.860 65.743 -27.398 1.00 37.19 437 CYS A N 1
ATOM 3587 C CA . CYS A 1 437 ? 13.467 65.579 -26.974 1.00 37.19 437 CYS A CA 1
ATOM 3588 C C . CYS A 1 437 ? 13.045 64.108 -26.882 1.00 37.19 437 CYS A C 1
ATOM 3590 O O . CYS A 1 437 ? 12.384 63.742 -25.913 1.00 37.19 437 CYS A O 1
ATOM 3592 N N . VAL A 1 438 ? 13.455 63.248 -27.823 1.00 42.66 438 VAL A N 1
ATOM 3593 C CA . VAL A 1 438 ? 13.142 61.807 -27.765 1.00 42.66 438 VAL A CA 1
ATOM 3594 C C . VAL A 1 438 ? 13.889 61.128 -26.611 1.00 42.66 438 VAL A C 1
ATOM 3596 O O . VAL A 1 438 ? 13.280 60.383 -25.843 1.00 42.66 438 VAL A O 1
ATOM 3599 N N . CYS A 1 439 ? 15.175 61.434 -26.418 1.00 34.78 439 CYS A N 1
ATOM 3600 C CA . CYS A 1 439 ? 15.967 60.884 -25.314 1.00 34.78 439 CYS A CA 1
ATOM 3601 C C . CYS A 1 439 ? 15.446 61.329 -23.935 1.00 34.78 439 CYS A C 1
ATOM 3603 O O . CYS A 1 439 ? 15.341 60.510 -23.022 1.00 34.78 439 CYS A O 1
ATOM 3605 N N . MET A 1 440 ? 15.061 62.602 -23.788 1.00 41.97 440 MET A N 1
ATOM 3606 C CA . MET A 1 440 ? 14.482 63.139 -22.551 1.00 41.97 440 MET A CA 1
ATOM 3607 C C . MET A 1 440 ? 13.072 62.597 -22.296 1.00 41.97 440 MET A C 1
ATOM 3609 O O . MET A 1 440 ? 12.749 62.286 -21.153 1.00 41.97 440 MET A O 1
ATOM 3613 N N . TYR A 1 441 ? 12.247 62.427 -23.336 1.00 38.16 441 TYR A N 1
ATOM 3614 C CA . TYR A 1 441 ? 10.917 61.826 -23.208 1.00 38.16 441 TYR A CA 1
ATOM 3615 C C . TYR A 1 441 ? 11.003 60.377 -22.718 1.00 38.16 441 TYR A C 1
ATOM 3617 O O . TYR A 1 441 ? 10.314 60.018 -21.768 1.00 38.16 441 TYR A O 1
ATOM 3625 N N . ILE A 1 442 ? 11.898 59.565 -23.293 1.00 42.47 442 ILE A N 1
ATOM 3626 C CA . ILE A 1 442 ? 12.109 58.174 -22.865 1.00 42.47 442 ILE A CA 1
ATOM 3627 C C . ILE A 1 442 ? 12.661 58.119 -21.435 1.00 42.47 442 ILE A C 1
ATOM 3629 O O . ILE A 1 442 ? 12.170 57.337 -20.622 1.00 42.47 442 ILE A O 1
ATOM 3633 N N . TYR A 1 443 ? 13.636 58.969 -21.097 1.00 37.91 443 TYR A N 1
ATOM 3634 C CA . TYR A 1 443 ? 14.210 59.010 -19.751 1.00 37.91 443 TYR A CA 1
ATOM 3635 C C . TYR A 1 443 ? 13.176 59.416 -18.693 1.00 37.91 443 TYR A C 1
ATOM 3637 O O . TYR A 1 443 ? 13.047 58.742 -17.674 1.00 37.91 443 TYR A O 1
ATOM 3645 N N . ILE A 1 444 ? 12.397 60.472 -18.946 1.00 44.09 444 ILE A N 1
ATOM 3646 C CA . ILE A 1 444 ? 11.343 60.935 -18.033 1.00 44.09 444 ILE A CA 1
ATOM 3647 C C . ILE A 1 444 ? 10.224 59.895 -17.935 1.00 44.09 444 ILE A C 1
ATOM 3649 O O . ILE A 1 444 ? 9.758 59.619 -16.834 1.00 44.09 444 ILE A O 1
ATOM 3653 N N . TYR A 1 445 ? 9.823 59.276 -19.047 1.00 40.25 445 TYR A N 1
ATOM 3654 C CA . TYR A 1 445 ? 8.788 58.244 -19.046 1.00 40.25 445 TYR A CA 1
ATOM 3655 C C . TYR A 1 445 ? 9.208 57.021 -18.225 1.00 40.25 445 TYR A C 1
ATOM 3657 O O . TYR A 1 445 ? 8.455 56.583 -17.358 1.00 40.25 445 TYR A O 1
ATOM 3665 N N . ILE A 1 446 ? 10.429 56.510 -18.424 1.00 41.84 446 ILE A N 1
ATOM 3666 C CA . ILE A 1 446 ? 10.958 55.381 -17.645 1.00 41.84 446 ILE A CA 1
ATOM 3667 C C . ILE A 1 446 ? 11.135 55.775 -16.177 1.00 41.84 446 ILE A C 1
ATOM 3669 O O . ILE A 1 446 ? 10.753 55.009 -15.296 1.00 41.84 446 ILE A O 1
ATOM 3673 N N . TYR A 1 447 ? 11.663 56.968 -15.893 1.00 38.53 447 TYR A N 1
ATOM 3674 C CA . TYR A 1 447 ? 11.863 57.434 -14.522 1.00 38.53 447 TYR A CA 1
ATOM 3675 C C . TYR A 1 447 ? 10.535 57.574 -13.770 1.00 38.53 447 TYR A C 1
ATOM 3677 O O . TYR A 1 447 ? 10.408 57.060 -12.663 1.00 38.53 447 TYR A O 1
ATOM 3685 N N . ILE A 1 448 ? 9.524 58.198 -14.382 1.00 43.59 448 ILE A N 1
ATOM 3686 C CA . ILE A 1 448 ? 8.186 58.336 -13.795 1.00 43.59 448 ILE A CA 1
ATOM 3687 C C . ILE A 1 448 ? 7.524 56.965 -13.650 1.00 43.59 448 ILE A C 1
ATOM 3689 O O . ILE A 1 448 ? 6.951 56.688 -12.601 1.00 43.59 448 ILE A O 1
ATOM 3693 N N . TYR A 1 449 ? 7.628 56.088 -14.650 1.00 40.09 449 TYR A N 1
ATOM 3694 C CA . TYR A 1 449 ? 7.031 54.754 -14.587 1.00 40.09 449 TYR A CA 1
ATOM 3695 C C . TYR A 1 449 ? 7.639 53.911 -13.462 1.00 40.09 449 TYR A C 1
ATOM 3697 O O . TYR A 1 449 ? 6.909 53.347 -12.649 1.00 40.09 449 TYR A O 1
ATOM 3705 N N . VAL A 1 450 ? 8.971 53.874 -13.358 1.00 43.59 450 VAL A N 1
ATOM 3706 C CA . VAL A 1 450 ? 9.675 53.147 -12.293 1.00 43.59 450 VAL A CA 1
ATOM 3707 C C . VAL A 1 450 ? 9.402 53.785 -10.933 1.00 43.59 450 VAL A C 1
ATOM 3709 O O . VAL A 1 450 ? 9.128 53.066 -9.978 1.00 43.59 450 VAL A O 1
ATOM 3712 N N . TYR A 1 451 ? 9.412 55.115 -10.829 1.00 38.22 451 TYR A N 1
ATOM 3713 C CA . TYR A 1 451 ? 9.126 55.809 -9.574 1.00 38.22 451 TYR A CA 1
ATOM 3714 C C . TYR A 1 451 ? 7.694 55.542 -9.094 1.00 38.22 451 TYR A C 1
ATOM 3716 O O . TYR A 1 451 ? 7.504 55.127 -7.955 1.00 38.22 451 TYR A O 1
ATOM 3724 N N . ILE A 1 452 ? 6.691 55.682 -9.966 1.00 41.25 452 ILE A N 1
ATOM 3725 C CA . ILE A 1 452 ? 5.288 55.392 -9.639 1.00 41.25 452 ILE A CA 1
ATOM 3726 C C . ILE A 1 452 ? 5.119 53.916 -9.271 1.00 41.25 452 ILE A C 1
ATOM 3728 O O . ILE A 1 452 ? 4.483 53.616 -8.264 1.00 41.25 452 ILE A O 1
ATOM 3732 N N . TYR A 1 453 ? 5.720 52.994 -10.026 1.00 41.53 453 TYR A N 1
ATOM 3733 C CA . TYR A 1 453 ? 5.635 51.564 -9.735 1.00 41.53 453 TYR A CA 1
ATOM 3734 C C . TYR A 1 453 ? 6.241 51.221 -8.368 1.00 41.53 453 TYR A C 1
ATOM 3736 O O . TYR A 1 453 ? 5.605 50.549 -7.558 1.00 41.53 453 TYR A O 1
ATOM 3744 N N . MET A 1 454 ? 7.436 51.738 -8.068 1.00 36.09 454 MET A N 1
ATOM 3745 C CA . MET A 1 454 ? 8.112 51.506 -6.789 1.00 36.09 454 MET A CA 1
ATOM 3746 C C . MET A 1 454 ? 7.377 52.172 -5.619 1.00 36.09 454 MET A C 1
ATOM 3748 O O . MET A 1 454 ? 7.266 51.570 -4.551 1.00 36.09 454 MET A O 1
ATOM 3752 N N . CYS A 1 455 ? 6.824 53.374 -5.811 1.00 37.78 455 CYS A N 1
ATOM 3753 C CA . CYS A 1 455 ? 6.026 54.069 -4.801 1.00 37.78 455 CYS A CA 1
ATOM 3754 C C . CYS A 1 455 ? 4.704 53.351 -4.515 1.00 37.78 455 CYS A C 1
ATOM 3756 O O . CYS A 1 455 ? 4.365 53.170 -3.348 1.00 37.78 455 CYS A O 1
ATOM 3758 N N . ILE A 1 456 ? 3.981 52.898 -5.545 1.00 42.66 456 ILE A N 1
ATOM 3759 C CA . ILE A 1 456 ? 2.737 52.133 -5.379 1.00 42.66 456 ILE A CA 1
ATOM 3760 C C . ILE A 1 456 ? 3.030 50.791 -4.708 1.00 42.66 456 ILE A C 1
ATOM 3762 O O . ILE A 1 456 ? 2.330 50.418 -3.772 1.00 42.66 456 ILE A O 1
ATOM 3766 N N . TYR A 1 457 ? 4.082 50.086 -5.129 1.00 40.19 457 TYR A N 1
ATOM 3767 C CA . TYR A 1 457 ? 4.441 48.797 -4.544 1.00 40.19 457 TYR A CA 1
ATOM 3768 C C . TYR A 1 457 ? 4.832 48.926 -3.066 1.00 40.19 457 TYR A C 1
ATOM 3770 O O . TYR A 1 457 ? 4.310 48.192 -2.227 1.00 40.19 457 TYR A O 1
ATOM 3778 N N . MET A 1 458 ? 5.686 49.899 -2.719 1.00 37.19 458 MET A N 1
ATOM 3779 C CA . MET A 1 458 ? 6.021 50.184 -1.319 1.00 37.19 458 MET A CA 1
ATOM 3780 C C . MET A 1 458 ? 4.797 50.602 -0.505 1.00 37.19 458 MET A C 1
ATOM 3782 O O . MET A 1 458 ? 4.633 50.138 0.621 1.00 37.19 458 MET A O 1
ATOM 3786 N N . TYR A 1 459 ? 3.937 51.462 -1.058 1.00 35.81 459 TYR A N 1
ATOM 3787 C CA . TYR A 1 459 ? 2.735 51.922 -0.370 1.00 35.81 459 TYR A CA 1
ATOM 3788 C C . TYR A 1 459 ? 1.774 50.763 -0.099 1.00 35.81 459 TYR A C 1
ATOM 3790 O O . TYR A 1 459 ? 1.367 50.575 1.041 1.00 35.81 459 TYR A O 1
ATOM 3798 N N . ILE A 1 460 ? 1.483 49.922 -1.098 1.00 41.62 460 ILE A N 1
ATOM 3799 C CA . ILE A 1 460 ? 0.632 48.736 -0.928 1.00 41.62 460 ILE A CA 1
ATOM 3800 C C . ILE A 1 460 ? 1.246 47.780 0.095 1.00 41.62 460 ILE A C 1
ATOM 3802 O O . ILE A 1 460 ? 0.541 47.323 0.989 1.00 41.62 460 ILE A O 1
ATOM 3806 N N . TYR A 1 461 ? 2.549 47.506 0.014 1.00 39.69 461 TYR A N 1
ATOM 3807 C CA . TYR A 1 461 ? 3.214 46.599 0.948 1.00 39.69 461 TYR A CA 1
ATOM 3808 C C . TYR A 1 461 ? 3.128 47.099 2.398 1.00 39.69 461 TYR A C 1
ATOM 3810 O O . TYR A 1 461 ? 2.730 46.350 3.291 1.00 39.69 461 TYR A O 1
ATOM 3818 N N . ILE A 1 462 ? 3.431 48.380 2.634 1.00 38.50 462 ILE A N 1
ATOM 3819 C CA . ILE A 1 462 ? 3.369 48.992 3.967 1.00 38.50 462 ILE A CA 1
ATOM 3820 C C . ILE A 1 462 ? 1.919 49.073 4.461 1.00 38.50 462 ILE A C 1
ATOM 3822 O O . ILE A 1 462 ? 1.650 48.735 5.611 1.00 38.50 462 ILE A O 1
ATOM 3826 N N . CYS A 1 463 ? 0.971 49.466 3.609 1.00 34.91 463 CYS A N 1
ATOM 3827 C CA . CYS A 1 463 ? -0.439 49.560 3.978 1.00 34.91 463 CYS A CA 1
ATOM 3828 C C . CYS A 1 463 ? -1.050 48.195 4.295 1.00 34.91 463 CYS A C 1
ATOM 3830 O O . CYS A 1 463 ? -1.772 48.087 5.281 1.00 34.91 463 CYS A O 1
ATOM 3832 N N . VAL A 1 464 ? -0.742 47.149 3.522 1.00 43.91 464 VAL A N 1
ATOM 3833 C CA . VAL A 1 464 ? -1.209 45.782 3.800 1.00 43.91 464 VAL A CA 1
ATOM 3834 C C . VAL A 1 464 ? -0.581 45.258 5.086 1.00 43.91 464 VAL A C 1
ATOM 3836 O O . VAL A 1 464 ? -1.295 44.715 5.925 1.00 43.91 464 VAL A O 1
ATOM 3839 N N . TYR A 1 465 ? 0.721 45.470 5.290 1.00 38.34 465 TYR A N 1
ATOM 3840 C CA . TYR A 1 465 ? 1.396 45.055 6.519 1.00 38.34 465 TYR A CA 1
ATOM 3841 C C . TYR A 1 465 ? 0.794 45.742 7.755 1.00 38.34 465 TYR A C 1
ATOM 3843 O O . TYR A 1 465 ? 0.395 45.068 8.702 1.00 38.34 465 TYR A O 1
ATOM 3851 N N . ILE A 1 466 ? 0.633 47.070 7.724 1.00 36.25 466 ILE A N 1
ATOM 3852 C CA . ILE A 1 466 ? 0.016 47.828 8.823 1.00 36.25 466 ILE A CA 1
ATOM 3853 C C . ILE A 1 466 ? -1.446 47.417 9.017 1.00 36.25 466 ILE A C 1
ATOM 3855 O O . ILE A 1 466 ? -1.862 47.224 10.155 1.00 36.25 466 ILE A O 1
ATOM 3859 N N . TYR A 1 467 ? -2.223 47.237 7.945 1.00 36.22 467 TYR A N 1
ATOM 3860 C CA . TYR A 1 467 ? -3.625 46.830 8.041 1.00 36.22 467 TYR A CA 1
ATOM 3861 C C . TYR A 1 467 ? -3.772 45.452 8.685 1.00 36.22 467 TYR A C 1
ATOM 3863 O O . TYR A 1 467 ? -4.565 45.301 9.607 1.00 36.22 467 TYR A O 1
ATOM 3871 N N . VAL A 1 468 ? -2.978 44.465 8.264 1.00 42.22 468 VAL A N 1
ATOM 3872 C CA . VAL A 1 468 ? -3.000 43.119 8.853 1.00 42.2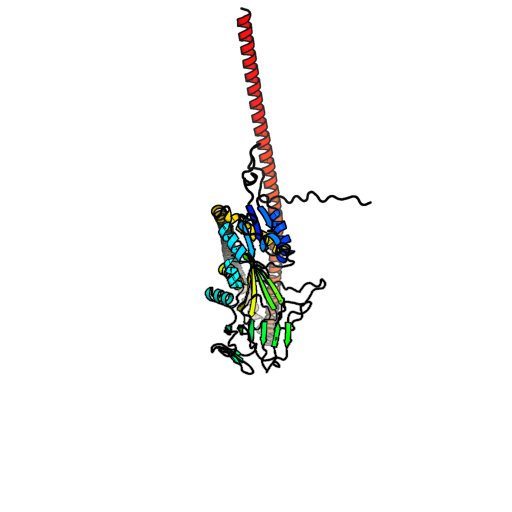2 468 VAL A CA 1
ATOM 3873 C C . VAL A 1 468 ? -2.557 43.163 10.315 1.00 42.22 468 VAL A C 1
ATOM 3875 O O . VAL A 1 468 ? -3.229 42.588 11.170 1.00 42.22 468 VAL A O 1
ATOM 3878 N N . CYS A 1 469 ? -1.483 43.888 10.637 1.00 32.41 469 CYS A N 1
ATOM 3879 C CA . CYS A 1 469 ? -1.014 44.022 12.016 1.00 32.41 469 CYS A CA 1
ATOM 3880 C C . CYS A 1 469 ? -2.047 44.717 12.917 1.00 32.41 469 CYS A C 1
ATOM 3882 O O . CYS A 1 469 ? -2.347 44.217 13.998 1.00 32.41 469 CYS A O 1
ATOM 3884 N N . VAL A 1 470 ? -2.635 45.834 12.478 1.00 37.59 470 VAL A N 1
ATOM 3885 C CA . VAL A 1 470 ? -3.665 46.558 13.239 1.00 37.59 470 VAL A CA 1
ATOM 3886 C C . VAL A 1 470 ? -4.941 45.729 13.345 1.00 37.59 470 VAL A C 1
ATOM 3888 O O . VAL A 1 470 ? -5.516 45.667 14.426 1.00 37.59 470 VAL A O 1
ATOM 3891 N N . TYR A 1 471 ? -5.365 45.041 12.283 1.00 37.25 471 TYR A N 1
ATOM 3892 C CA . TYR A 1 471 ? -6.551 44.185 12.308 1.00 37.25 471 TYR A CA 1
ATOM 3893 C C . TYR A 1 471 ? -6.393 43.032 13.299 1.00 37.25 471 TYR A C 1
ATOM 3895 O O . TYR A 1 471 ? -7.286 42.807 14.109 1.00 37.25 471 TYR A O 1
ATOM 3903 N N . ILE A 1 472 ? -5.243 42.350 13.308 1.00 41.25 472 ILE A N 1
ATOM 3904 C CA . ILE A 1 472 ? -4.961 41.279 14.274 1.00 41.25 472 ILE A CA 1
ATOM 3905 C C . ILE A 1 472 ? -4.928 41.835 15.704 1.00 41.25 472 ILE A C 1
ATOM 3907 O O . ILE A 1 472 ? -5.566 41.272 16.592 1.00 41.25 472 ILE A O 1
ATOM 3911 N N . CYS A 1 473 ? -4.247 42.961 15.937 1.00 31.86 473 CYS A N 1
ATOM 3912 C CA . CYS A 1 473 ? -4.177 43.581 17.263 1.00 31.86 473 CYS A CA 1
ATOM 3913 C C . CYS A 1 473 ? -5.552 44.053 17.767 1.00 31.86 473 CYS A C 1
ATOM 3915 O O . CYS A 1 473 ? -5.894 43.821 18.925 1.00 31.86 473 CYS A O 1
ATOM 3917 N N . MET A 1 474 ? -6.362 44.669 16.902 1.00 33.78 474 MET A N 1
ATOM 3918 C CA . MET A 1 474 ? -7.717 45.127 17.224 1.00 33.78 474 MET A CA 1
ATOM 3919 C C . MET A 1 474 ? -8.675 43.954 17.421 1.00 33.78 474 MET A C 1
ATOM 3921 O O . MET A 1 474 ? -9.486 43.993 18.339 1.00 33.78 474 MET A O 1
ATOM 3925 N N . TYR A 1 475 ? -8.561 42.893 16.619 1.00 36.91 475 TYR A N 1
ATOM 3926 C CA . TYR A 1 475 ? -9.353 41.677 16.785 1.00 36.91 475 TYR A CA 1
ATOM 3927 C C . TYR A 1 475 ? -9.064 41.024 18.137 1.00 36.91 475 TYR A C 1
ATOM 3929 O O . TYR A 1 475 ? -9.989 40.755 18.895 1.00 36.91 475 TYR A O 1
ATOM 3937 N N . ILE A 1 476 ? -7.789 40.864 18.502 1.00 42.53 476 ILE A N 1
ATOM 3938 C CA . ILE A 1 476 ? -7.401 40.322 19.810 1.00 42.53 476 ILE A CA 1
ATOM 3939 C C . ILE A 1 476 ? -7.902 41.226 20.946 1.00 42.53 476 ILE A C 1
ATOM 3941 O O . ILE A 1 476 ? -8.483 40.726 21.908 1.00 42.53 476 ILE A O 1
ATOM 3945 N N . TYR A 1 477 ? -7.734 42.547 20.833 1.00 33.72 477 TYR A N 1
ATOM 3946 C CA . TYR A 1 477 ? -8.191 43.494 21.851 1.00 33.72 477 TYR A CA 1
ATOM 3947 C C . TYR A 1 477 ? -9.715 43.472 22.033 1.00 33.72 477 TYR A C 1
ATOM 3949 O O . TYR A 1 477 ? -10.191 43.379 23.161 1.00 33.72 477 TYR A O 1
ATOM 3957 N N . VAL A 1 478 ? -10.484 43.501 20.940 1.00 39.41 478 VAL A N 1
ATOM 3958 C CA . VAL A 1 478 ? -11.953 43.456 20.972 1.00 39.41 478 VAL A CA 1
ATOM 3959 C C . VAL A 1 478 ? -12.443 42.101 21.475 1.00 39.41 478 VAL A C 1
ATOM 3961 O O . VAL A 1 478 ? -13.343 42.067 22.309 1.00 39.41 478 VAL A O 1
ATOM 3964 N N . CYS A 1 479 ? -11.832 40.991 21.052 1.00 36.72 479 CYS A N 1
ATOM 3965 C CA . CYS A 1 479 ? -12.169 39.665 21.567 1.00 36.72 479 CYS A CA 1
ATOM 3966 C C . CYS A 1 479 ? -11.917 39.568 23.075 1.00 36.72 479 CYS A C 1
ATOM 3968 O O . CYS A 1 479 ? -12.795 39.114 23.800 1.00 36.72 479 CYS A O 1
ATOM 3970 N N . ILE A 1 480 ? -10.769 40.036 23.575 1.00 43.81 480 ILE A N 1
ATOM 3971 C CA . ILE A 1 480 ? -10.482 40.035 25.017 1.00 43.81 480 ILE A CA 1
ATOM 3972 C C . ILE A 1 480 ? -11.439 40.973 25.758 1.00 43.81 480 ILE A C 1
ATOM 3974 O O . ILE A 1 480 ? -11.996 40.578 26.777 1.00 43.81 480 ILE A O 1
ATOM 3978 N N . TYR A 1 481 ? -11.677 42.183 25.251 1.00 32.75 481 TYR A N 1
ATOM 3979 C CA . TYR A 1 481 ? -12.564 43.157 25.885 1.00 32.75 481 TYR A CA 1
ATOM 3980 C C . TYR A 1 481 ? -14.010 42.658 25.959 1.00 32.75 481 TYR A C 1
ATOM 3982 O O . TYR A 1 481 ? -14.612 42.719 27.026 1.00 32.75 481 TYR A O 1
ATOM 3990 N N . ILE A 1 482 ? -14.556 42.105 24.869 1.00 40.66 482 ILE A N 1
ATOM 3991 C CA . ILE A 1 482 ? -15.906 41.525 24.842 1.00 40.66 482 ILE A CA 1
ATOM 3992 C C . ILE A 1 482 ? -15.979 40.308 25.764 1.00 40.66 482 ILE A C 1
ATOM 3994 O O . ILE A 1 482 ? -16.909 40.218 26.561 1.00 40.66 482 ILE A O 1
ATOM 3998 N N . CYS A 1 483 ? -14.999 39.401 25.713 1.00 37.19 483 CYS A N 1
ATOM 3999 C CA . CYS A 1 483 ? -14.979 38.232 26.590 1.00 37.19 483 CYS A CA 1
ATOM 4000 C C . CYS A 1 483 ? -14.921 38.641 28.067 1.00 37.19 483 CYS A C 1
ATOM 4002 O O . CYS A 1 483 ? -15.698 38.135 28.867 1.00 37.19 483 CYS A O 1
ATOM 4004 N N . VAL A 1 484 ? -14.062 39.592 28.441 1.00 42.75 484 VAL A N 1
ATOM 4005 C CA . VAL A 1 484 ? -13.948 40.073 29.826 1.00 42.75 484 VAL A CA 1
ATOM 4006 C C . VAL A 1 484 ? -15.197 40.849 30.250 1.00 42.75 484 VAL A C 1
ATOM 4008 O O . VAL A 1 484 ? -15.702 40.617 31.344 1.00 42.75 484 VAL A O 1
ATOM 4011 N N . TYR A 1 485 ? -15.739 41.720 29.395 1.00 33.59 485 TYR A N 1
ATOM 4012 C CA . TYR A 1 485 ? -16.950 42.488 29.688 1.00 33.59 485 TYR A CA 1
ATOM 4013 C C . TYR A 1 485 ? -18.168 41.578 29.872 1.00 33.59 485 TYR A C 1
ATOM 4015 O O . TYR A 1 485 ? -18.881 41.719 30.862 1.00 33.59 485 TYR A O 1
ATOM 4023 N N . ILE A 1 486 ? -18.374 40.602 28.979 1.00 43.41 486 ILE A N 1
ATOM 4024 C CA . ILE A 1 486 ? -19.450 39.611 29.108 1.00 43.41 486 ILE A CA 1
ATOM 4025 C C . ILE A 1 486 ? -19.231 38.761 30.360 1.00 43.41 486 ILE A C 1
ATOM 4027 O O . ILE A 1 486 ? -20.168 38.590 31.134 1.00 43.41 486 ILE A O 1
ATOM 4031 N N . CYS A 1 487 ? -18.014 38.274 30.619 1.00 37.00 487 CYS A N 1
ATOM 4032 C CA . CYS A 1 487 ? -17.729 37.476 31.812 1.00 37.00 487 CYS A CA 1
ATOM 4033 C C . CYS A 1 487 ? -17.996 38.252 33.110 1.00 37.00 487 CYS A C 1
ATOM 4035 O O . CYS A 1 487 ? -18.631 37.712 34.013 1.00 37.00 487 CYS A O 1
ATOM 4037 N N . ILE A 1 488 ? -17.569 39.516 33.206 1.00 44.25 488 ILE A N 1
ATOM 4038 C CA . ILE A 1 488 ? -17.798 40.354 34.392 1.00 44.25 488 ILE A CA 1
ATOM 4039 C C . ILE A 1 488 ? -19.279 40.715 34.520 1.00 44.25 488 ILE A C 1
ATOM 4041 O O . ILE A 1 488 ? -19.830 40.599 35.611 1.00 44.25 488 ILE A O 1
ATOM 4045 N N . TYR A 1 489 ? -19.943 41.117 33.434 1.00 35.44 489 TYR A N 1
ATOM 4046 C CA . TYR A 1 489 ? -21.359 41.482 33.465 1.00 35.44 489 TYR A CA 1
ATOM 4047 C C . TYR A 1 489 ? -22.235 40.290 33.858 1.00 35.44 489 TYR A C 1
ATOM 4049 O O . TYR A 1 489 ? -23.066 40.412 34.753 1.00 35.44 489 TYR A O 1
ATOM 4057 N N . MET A 1 490 ? -22.000 39.121 33.257 1.00 39.62 490 MET A N 1
ATOM 4058 C CA . MET A 1 490 ? -22.712 37.887 33.593 1.00 39.62 490 MET A CA 1
ATOM 4059 C C . MET A 1 490 ? -22.426 37.449 35.030 1.00 39.62 490 MET A C 1
ATOM 4061 O O . MET A 1 490 ? -23.357 37.087 35.743 1.00 39.62 490 MET A O 1
ATOM 4065 N N . TYR A 1 491 ? -21.172 37.526 35.488 1.00 36.12 491 TYR A N 1
ATOM 4066 C CA . TYR A 1 491 ? -20.816 37.195 36.869 1.00 36.12 491 TYR A CA 1
ATOM 4067 C C . TYR A 1 491 ? -21.492 38.135 37.872 1.00 36.12 491 TYR A C 1
ATOM 4069 O O . TYR A 1 491 ? -22.128 37.667 38.809 1.00 36.12 491 TYR A O 1
ATOM 4077 N N . VAL A 1 492 ? -21.414 39.454 37.670 1.00 44.12 492 VAL A N 1
ATOM 4078 C CA . VAL A 1 492 ? -22.035 40.441 38.568 1.00 44.12 492 VAL A CA 1
ATOM 4079 C C . VAL A 1 492 ? -23.557 40.318 38.543 1.00 44.12 492 VAL A C 1
ATOM 4081 O O . VAL A 1 492 ? -24.171 40.308 39.606 1.00 44.12 492 VAL A O 1
ATOM 4084 N N . TYR A 1 493 ? -24.169 40.161 37.366 1.00 39.28 493 TYR A N 1
ATOM 4085 C CA . TYR A 1 493 ? -25.613 39.972 37.237 1.00 39.28 493 TYR A CA 1
ATOM 4086 C C . TYR A 1 493 ? -26.079 38.711 37.973 1.00 39.28 493 TYR A C 1
ATOM 4088 O O . TYR A 1 493 ? -26.969 38.792 38.815 1.00 39.28 493 TYR A O 1
ATOM 4096 N N . ILE A 1 494 ? -25.433 37.563 37.742 1.00 44.06 494 ILE A N 1
ATOM 4097 C CA . ILE A 1 494 ? -25.781 36.305 38.416 1.00 44.06 494 ILE A CA 1
ATOM 4098 C C . ILE A 1 494 ? -25.554 36.419 39.925 1.00 44.06 494 ILE A C 1
ATOM 4100 O O . ILE A 1 494 ? -26.443 36.066 40.695 1.00 44.06 494 ILE A O 1
ATOM 4104 N N . CYS A 1 495 ? -24.413 36.949 40.368 1.00 37.41 495 CYS A N 1
ATOM 4105 C CA . CYS A 1 495 ? -24.104 37.100 41.789 1.00 37.41 495 CYS A CA 1
ATOM 4106 C C . CYS A 1 495 ? -25.116 38.004 42.506 1.00 37.41 495 CYS A C 1
ATOM 4108 O O . CYS A 1 495 ? -25.585 37.651 43.586 1.00 37.41 495 CYS A O 1
ATOM 4110 N N . VAL A 1 496 ? -25.498 39.136 41.906 1.00 48.69 496 VAL A N 1
ATOM 4111 C CA . VAL A 1 496 ? -26.493 40.056 42.481 1.00 48.69 496 VAL A CA 1
ATOM 4112 C C . VAL A 1 496 ? -27.891 39.436 42.462 1.00 48.69 496 VAL A C 1
ATOM 4114 O O . VAL A 1 496 ? -28.586 39.486 43.475 1.00 48.69 496 VAL A O 1
ATOM 4117 N N . CYS A 1 497 ? -28.302 38.797 41.363 1.00 37.81 497 CYS A N 1
ATOM 4118 C CA . CYS A 1 497 ? -29.607 38.140 41.265 1.00 37.81 497 CYS A CA 1
ATOM 4119 C C . CYS A 1 497 ? -29.746 36.972 42.251 1.00 37.81 497 CYS A C 1
ATOM 4121 O O . CYS A 1 497 ? -30.773 36.863 42.919 1.00 37.81 497 CYS A O 1
ATOM 4123 N N . VAL A 1 498 ? -28.714 36.134 42.391 1.00 49.56 498 VAL A N 1
ATOM 4124 C CA . VAL A 1 498 ? -28.692 35.025 43.357 1.00 49.56 498 VAL A CA 1
ATOM 4125 C C . VAL A 1 498 ? -28.673 35.559 44.786 1.00 49.56 498 VAL A C 1
ATOM 4127 O O . VAL A 1 498 ? -29.436 35.072 45.615 1.00 49.56 498 VAL A O 1
ATOM 4130 N N . TYR A 1 499 ? -27.868 36.584 45.079 1.00 39.69 499 TYR A N 1
ATOM 4131 C CA . TYR A 1 499 ? -27.836 37.202 46.404 1.00 39.69 499 TYR A CA 1
ATOM 4132 C C . TYR A 1 499 ? -29.203 37.770 46.800 1.00 39.69 499 TYR A C 1
ATOM 4134 O O . TYR A 1 499 ? -29.695 37.464 47.883 1.00 39.69 499 TYR A O 1
ATOM 4142 N N . ILE A 1 500 ? -29.851 38.536 45.914 1.00 47.88 500 ILE A N 1
ATOM 4143 C CA . ILE A 1 500 ? -31.186 39.096 46.166 1.00 47.88 500 ILE A CA 1
ATOM 4144 C C . ILE A 1 500 ? -32.212 37.973 46.335 1.00 47.88 500 ILE A C 1
ATOM 4146 O O . ILE A 1 500 ? -32.991 38.007 47.284 1.00 47.88 500 ILE A O 1
ATOM 4150 N N . TYR A 1 501 ? -32.199 36.958 45.467 1.00 40.78 501 TYR A N 1
ATOM 4151 C CA . TYR A 1 501 ? -33.140 35.840 45.545 1.00 40.78 501 TYR A CA 1
ATOM 4152 C C . TYR A 1 501 ? -33.003 35.061 46.859 1.00 40.78 501 TYR A C 1
ATOM 4154 O O . TYR A 1 501 ? -33.994 34.833 47.548 1.00 40.78 501 TYR A O 1
ATOM 4162 N N . VAL A 1 502 ? -31.775 34.701 47.242 1.00 51.59 502 VAL A N 1
ATOM 4163 C CA . VAL A 1 502 ? -31.498 33.969 48.485 1.00 51.59 502 VAL A CA 1
ATOM 4164 C C . VAL A 1 502 ? -31.836 34.823 49.703 1.00 51.59 502 VAL A C 1
ATOM 4166 O O . VAL A 1 502 ? -32.474 34.328 50.630 1.00 51.59 502 VAL A O 1
ATOM 4169 N N . TYR A 1 503 ? -31.469 36.106 49.698 1.00 48.12 503 TYR A N 1
ATOM 4170 C CA . TYR A 1 503 ? -31.779 37.021 50.793 1.00 48.12 503 TYR A CA 1
ATOM 4171 C C . TYR A 1 503 ? -33.291 37.175 50.991 1.00 48.12 503 TYR A C 1
ATOM 4173 O O . TYR A 1 503 ? -33.782 37.013 52.106 1.00 48.12 503 TYR A O 1
ATOM 4181 N N . VAL A 1 504 ? -34.041 37.422 49.912 1.00 54.97 504 VAL A N 1
ATOM 4182 C CA . VAL A 1 504 ? -35.505 37.557 49.956 1.00 54.97 504 VAL A CA 1
ATOM 4183 C C . VAL A 1 504 ? -36.160 36.245 50.388 1.00 54.97 504 VAL A C 1
ATOM 4185 O O . VAL A 1 504 ? -37.042 36.260 51.243 1.00 54.97 504 VAL A O 1
ATOM 4188 N N . TYR A 1 505 ? -35.705 35.106 49.860 1.00 45.38 505 TYR A N 1
ATOM 4189 C CA . TYR A 1 505 ? -36.245 33.795 50.217 1.00 45.38 505 TYR A CA 1
ATOM 4190 C C . TYR A 1 505 ? -36.029 33.466 51.700 1.00 45.38 505 TYR A C 1
ATOM 4192 O O . TYR A 1 505 ? -36.976 33.096 52.391 1.00 45.38 505 TYR A O 1
ATOM 4200 N N . ILE A 1 506 ? -34.808 33.653 52.214 1.00 56.78 506 ILE A N 1
ATOM 4201 C CA . ILE A 1 506 ? -34.488 33.420 53.629 1.00 56.78 506 ILE A CA 1
ATOM 4202 C C . ILE A 1 506 ? -35.264 34.389 54.523 1.00 56.78 506 ILE A C 1
ATOM 4204 O O . ILE A 1 506 ? -35.819 33.965 55.535 1.00 56.78 506 ILE A O 1
ATOM 4208 N N . TYR A 1 507 ? -35.340 35.670 54.154 1.00 56.12 507 TYR A N 1
ATOM 4209 C CA . TYR A 1 507 ? -36.074 36.669 54.926 1.00 56.12 507 TYR A CA 1
ATOM 4210 C C . TYR A 1 507 ? -37.561 36.316 55.043 1.00 56.12 507 TYR A C 1
ATOM 4212 O O . TYR A 1 507 ? -38.098 36.292 56.149 1.00 56.12 507 TYR A O 1
ATOM 4220 N N . ILE A 1 508 ? -38.213 35.974 53.925 1.00 59.91 508 ILE A N 1
ATOM 4221 C CA . ILE A 1 508 ? -39.622 35.558 53.915 1.00 59.91 508 ILE A CA 1
ATOM 4222 C C . ILE A 1 508 ? -39.803 34.269 54.720 1.00 59.91 508 ILE A C 1
ATOM 4224 O O . ILE A 1 508 ? -40.715 34.190 55.539 1.00 59.91 508 ILE A O 1
ATOM 4228 N N . TYR A 1 509 ? -38.929 33.278 54.534 1.00 50.81 509 TYR A N 1
ATOM 4229 C CA . TYR A 1 509 ? -39.023 32.001 55.237 1.00 50.81 509 TYR A CA 1
ATOM 4230 C C . TYR A 1 509 ? -38.904 32.168 56.757 1.00 50.81 509 TYR A C 1
ATOM 4232 O O . TYR A 1 509 ? -39.743 31.661 57.499 1.00 50.81 509 TYR A O 1
ATOM 4240 N N . ILE A 1 510 ? -37.904 32.920 57.229 1.00 61.75 510 ILE A N 1
ATOM 4241 C CA . ILE A 1 510 ? -37.714 33.199 58.659 1.00 61.75 510 ILE A CA 1
ATOM 4242 C C . ILE A 1 510 ? -38.893 34.003 59.208 1.00 61.75 510 ILE A C 1
ATOM 4244 O O . ILE A 1 510 ? -39.410 33.668 60.272 1.00 61.75 510 ILE A O 1
ATOM 4248 N N . TYR A 1 511 ? -39.348 35.032 58.488 1.00 58.19 511 TYR A N 1
ATOM 4249 C CA . TYR A 1 511 ? -40.475 35.857 58.916 1.00 58.19 511 TYR A CA 1
ATOM 4250 C C . TYR A 1 511 ? -41.759 35.032 59.070 1.00 58.19 511 TYR A C 1
ATOM 4252 O O . TYR A 1 511 ? -42.412 35.094 60.110 1.00 58.19 511 TYR A O 1
ATOM 4260 N N . VAL A 1 512 ? -42.090 34.208 58.071 1.00 61.94 512 VAL A N 1
ATOM 4261 C CA . VAL A 1 512 ? -43.269 33.332 58.095 1.00 61.94 512 VAL A CA 1
ATOM 4262 C C . VAL A 1 512 ? -43.144 32.277 59.191 1.00 61.94 512 VAL A C 1
ATOM 4264 O O . VAL A 1 512 ? -44.098 32.060 59.935 1.00 61.94 512 VAL A O 1
ATOM 4267 N N . TYR A 1 513 ? -41.974 31.654 59.343 1.00 58.09 513 TYR A N 1
ATOM 4268 C CA . TYR A 1 513 ? -41.744 30.645 60.375 1.00 58.09 513 TYR A CA 1
ATOM 4269 C C . TYR A 1 513 ? -41.894 31.223 61.786 1.00 58.09 513 TYR A C 1
ATOM 4271 O O . TYR A 1 513 ? -42.609 30.652 62.607 1.00 58.09 513 TYR A O 1
ATOM 4279 N N . ILE A 1 514 ? -41.275 32.375 62.066 1.00 65.00 514 ILE A N 1
ATOM 4280 C CA . ILE A 1 514 ? -41.396 33.055 63.362 1.00 65.00 514 ILE A CA 1
ATOM 4281 C C . ILE A 1 514 ? -42.844 33.486 63.606 1.00 65.00 514 ILE A C 1
ATOM 4283 O O . ILE A 1 514 ? -43.356 33.281 64.704 1.00 65.00 514 ILE A O 1
ATOM 4287 N N . TYR A 1 515 ? -43.521 34.040 62.597 1.00 62.31 515 TYR A N 1
ATOM 4288 C CA . TYR A 1 515 ? -44.917 34.456 62.718 1.00 62.31 515 TYR A CA 1
ATOM 4289 C C . TYR A 1 515 ? -45.837 33.277 63.055 1.00 62.31 515 TYR A C 1
ATOM 4291 O O . TYR A 1 515 ? -46.612 33.356 64.007 1.00 62.31 515 TYR A O 1
ATOM 4299 N N . ILE A 1 516 ? -45.711 32.160 62.330 1.00 63.25 516 ILE A N 1
ATOM 4300 C CA . ILE A 1 516 ? -46.482 30.936 62.585 1.00 63.25 516 ILE A CA 1
ATOM 4301 C C . ILE A 1 516 ? -46.143 30.363 63.962 1.00 63.25 516 ILE A C 1
ATOM 4303 O O . ILE A 1 516 ? -47.047 29.994 64.705 1.00 63.25 516 ILE A O 1
ATOM 4307 N N . TYR A 1 517 ? -44.863 30.315 64.333 1.00 61.22 517 TYR A N 1
ATOM 4308 C CA . TYR A 1 517 ? -44.430 29.795 65.627 1.00 61.22 517 TYR A CA 1
ATOM 4309 C C . TYR A 1 517 ? -44.990 30.617 66.792 1.00 61.22 517 TYR A C 1
ATOM 4311 O O . TYR A 1 517 ? -45.548 30.048 67.726 1.00 61.22 517 TYR A O 1
ATOM 4319 N N . ILE A 1 518 ? -44.901 31.950 66.726 1.00 64.44 518 ILE A N 1
ATOM 4320 C CA . ILE A 1 518 ? -45.474 32.847 67.739 1.00 64.44 518 ILE A CA 1
ATOM 4321 C C . ILE A 1 518 ? -46.997 32.701 67.779 1.00 64.44 518 ILE A C 1
ATOM 4323 O O . ILE A 1 518 ? -47.565 32.608 68.864 1.00 64.44 518 ILE A O 1
ATOM 4327 N N . TYR A 1 519 ? -47.660 32.639 66.621 1.00 63.38 519 TYR A N 1
ATOM 4328 C CA . TYR A 1 519 ? -49.110 32.461 66.542 1.00 63.38 519 TYR A CA 1
ATOM 4329 C C . TYR A 1 519 ? -49.561 31.145 67.187 1.00 63.38 519 TYR A C 1
ATOM 4331 O O . TYR A 1 519 ? -50.461 31.152 68.023 1.00 63.38 519 TYR A O 1
ATOM 4339 N N . ILE A 1 520 ? -48.901 30.028 66.864 1.00 61.69 520 ILE A N 1
ATOM 4340 C CA . ILE A 1 520 ? -49.181 28.713 67.455 1.00 61.69 520 ILE A CA 1
ATOM 4341 C C . ILE A 1 520 ? -48.873 28.717 68.955 1.00 61.69 520 ILE A C 1
ATOM 4343 O O . ILE A 1 520 ? -49.672 28.211 69.736 1.00 61.69 520 ILE A O 1
ATOM 4347 N N . TYR A 1 521 ? -47.749 29.301 69.376 1.00 61.00 521 TYR A N 1
ATOM 4348 C CA . TYR A 1 521 ? -47.371 29.372 70.786 1.00 61.00 521 TYR A CA 1
ATOM 4349 C C . TYR A 1 521 ? -48.391 30.167 71.610 1.00 61.00 521 TYR A C 1
ATOM 4351 O O . TYR A 1 521 ? -48.830 29.693 72.653 1.00 61.00 521 TYR A O 1
ATOM 4359 N N . ILE A 1 522 ? -48.819 31.338 71.126 1.00 61.25 522 ILE A N 1
ATOM 4360 C CA . ILE A 1 522 ? -49.865 32.143 71.772 1.00 61.25 522 ILE A CA 1
ATOM 4361 C C . ILE A 1 522 ? -51.200 31.390 71.772 1.00 61.25 522 ILE A C 1
ATOM 4363 O O . ILE A 1 522 ? -51.871 31.357 72.800 1.00 61.25 522 ILE A O 1
ATOM 4367 N N . TYR A 1 523 ? -51.572 30.756 70.657 1.00 60.84 523 TYR A N 1
ATOM 4368 C CA . TYR A 1 523 ? -52.808 29.981 70.551 1.00 60.84 523 TYR A CA 1
ATOM 4369 C C . TYR A 1 523 ? -52.847 28.828 71.559 1.00 60.84 523 TYR A C 1
ATOM 4371 O O . TYR A 1 523 ? -53.823 28.692 72.290 1.00 60.84 523 TYR A O 1
ATOM 4379 N N . ILE A 1 524 ? -51.772 28.037 71.651 1.00 56.75 524 ILE A N 1
ATOM 4380 C CA . ILE A 1 524 ? -51.653 26.944 72.622 1.00 56.75 524 ILE A CA 1
ATOM 4381 C C . ILE A 1 524 ? -51.654 27.499 74.047 1.00 56.75 524 ILE A C 1
ATOM 4383 O O . ILE A 1 524 ? -52.413 27.003 74.869 1.00 56.75 524 ILE A O 1
ATOM 4387 N N . TYR A 1 525 ? -50.870 28.545 74.332 1.00 56.75 525 TYR A N 1
ATOM 4388 C CA . TYR A 1 525 ? -50.785 29.148 75.665 1.00 56.75 525 TYR A CA 1
ATOM 4389 C C . TYR A 1 525 ? -52.145 29.652 76.165 1.00 56.75 525 TYR A C 1
ATOM 4391 O O . TYR A 1 525 ? -52.507 29.395 77.311 1.00 56.75 525 TYR A O 1
ATOM 4399 N N . ILE A 1 526 ? -52.925 30.312 75.303 1.00 55.34 526 ILE A N 1
ATOM 4400 C CA . ILE A 1 526 ? -54.294 30.727 75.630 1.00 55.34 526 ILE A CA 1
ATOM 4401 C C . ILE A 1 526 ? -55.168 29.490 75.882 1.00 55.34 526 ILE A C 1
ATOM 4403 O O . ILE A 1 526 ? -55.847 29.436 76.901 1.00 55.34 526 ILE A O 1
ATOM 4407 N N . HIS A 1 527 ? -55.107 28.467 75.026 1.00 54.38 527 HIS A N 1
ATOM 4408 C CA . HIS A 1 527 ? -55.968 27.284 75.151 1.00 54.38 527 HIS A CA 1
ATOM 4409 C C . HIS A 1 527 ? -55.617 26.322 76.297 1.00 54.38 527 HIS A C 1
ATOM 4411 O O . HIS A 1 527 ? -56.445 25.484 76.642 1.00 54.38 527 HIS A O 1
ATOM 4417 N N . THR A 1 528 ? -54.409 26.396 76.865 1.00 52.78 528 THR A N 1
ATOM 4418 C CA . THR A 1 528 ? -53.993 25.567 78.011 1.00 52.78 528 THR A CA 1
ATOM 4419 C C . THR A 1 528 ? -54.141 26.260 79.366 1.00 52.78 528 THR A C 1
ATOM 4421 O O . THR A 1 528 ? -54.105 25.574 80.384 1.00 52.78 528 THR A O 1
ATOM 4424 N N . TYR A 1 529 ? -54.269 27.591 79.402 1.00 48.22 529 TYR A N 1
ATOM 4425 C CA . TYR A 1 529 ? -54.322 28.383 80.643 1.00 48.22 529 TYR A CA 1
ATOM 4426 C C . TYR A 1 529 ? -55.579 29.267 80.783 1.00 48.22 529 TYR A C 1
ATOM 4428 O O . TYR A 1 529 ? -55.654 30.075 81.711 1.00 48.22 529 TYR A O 1
ATOM 4436 N N . THR A 1 530 ? -56.570 29.091 79.906 1.00 44.12 530 THR A N 1
ATOM 4437 C CA . THR A 1 530 ? -57.979 29.464 80.136 1.00 44.12 530 THR A CA 1
ATOM 4438 C C . THR A 1 530 ? -58.823 28.204 80.149 1.00 44.12 530 THR A C 1
ATOM 4440 O O . THR A 1 530 ? -59.784 28.172 80.949 1.00 44.12 530 THR A O 1
#

Sequence (530 aa):
RAASLTENDRQYPCLTCHPSLLGPGLPCPLHQPPERQIVVGICAMMKKSKSKPMTEILERLCKFDYINMVIFPEEVILEEPVEKWPLCDCLISFHSKGFPLDKAVEYAKLRNPLLINDLNMQYFIQDRREVYRILQEEGIDLPRYAVLNRDPDNPEECNLVEAEDHVEVNGEVFPKPFVEKPVCAEDHNVYIYYPTSAGGGSQRLFRKIGSRSSVYSPESSVRKTGSYIYEEFMPTDGTDVKVYTVGPDYAHAEARKSPALDGKVERDSEGKEIRYPVMLTAMEKLVARKVCLAFKQTVCGFDLLRANGHSYVCDVNGFSFVKNSMKYYDDSYFHVLFNFTLFKNPICVSLYIASYYIASFIYIYIYIYIYIYIYIYIYIYIYIYIYIYVYVCIYDMCVYICICVCICIYIYVCVYVCIYIYYIYIYIYLYIYMCVCVCMYIYIYIYIYVYIYMCIYMYIYICVYIYVCVYICMYIYVCIYICVYICIYMYVYICVCVYIYVYVYIYIYIYVYIYIYIYIYIYIYIHTYT